Protein AF-A0A3M0J9W2-F1 (afdb_monomer_lite)

Foldseek 3Di:
DVVCLLVVLVVCVVQQAQAEEEEEDCAAPNHGLDDDSADPAWDASDQKIKGWDDWAFWAFWIKTWIWIDGHPDPDIGIHIYIHGYPAHSDFGHPACLVVLVSLVVRVVPGDPPGGDHHYAYRVCAASVLLSQLLNVQLCCCVPVVDGDSPVSSVVVCVVPNRHNPDPSSSVNSVRNSVLCNLQPDQKFFLVCLVVVLVQQPDADPPPRDGNLRVLVVSLLVLQDDDDCVQQVLCPPPVNVVLALDPVFAWGPVFFDFFDDDPPDDGRGHRWGQAGFRRHGSQEIFHAQGAPVCLLVVLSVCLVVQAQEEEEEEDQDVVLRNDDSADPAAWDHSDQKIKGWDDWDDDPQKIKTWIWIDGNVCCVSPIHIYIYIYGRQCYPPDLDGPDLPVLVVSLVVVVVSQVVGPVPRHHYYYYYNRRARRSLLSSLLNSQVVCCVRPSIGRSSSSSSSVSNRTVRHNVDSCSSSVHSSVSSPPDPVNVVVVVVCVVVVPDDDDDDDDDDDDPDDDDDDDDDDDDDDDDDDDDDDDDDDDDDDDDDDPDDDDDDDDDDDDDDDDDDDDDDDDDDDDDDDDDDDDDDDDDDDDDDDDDPDPPVVVVVVVVVVVVVVVVVVPVVDDDDDDDDDDDDDDDDDDDDDDDDDDDDDDDDDDDDDDDDDDDDDDDDDDD

pLDDT: mean 73.71, std 30.13, range [20.61, 98.88]

Structure (mmCIF, N/CA/C/O backbone):
data_AF-A0A3M0J9W2-F1
#
_entry.id   AF-A0A3M0J9W2-F1
#
loop_
_atom_site.group_PDB
_atom_site.id
_atom_site.type_symbol
_atom_site.label_atom_id
_atom_site.label_alt_id
_atom_site.label_comp_id
_atom_site.label_asym_id
_atom_site.label_entity_id
_atom_site.label_seq_id
_atom_site.pdbx_PDB_ins_code
_atom_site.Cartn_x
_atom_site.Cartn_y
_atom_site.Cartn_z
_atom_site.occupancy
_atom_site.B_iso_or_equiv
_atom_site.auth_seq_id
_atom_site.auth_comp_id
_atom_site.auth_asym_id
_atom_site.auth_atom_id
_atom_site.pdbx_PDB_model_num
ATOM 1 N N . MET A 1 1 ? -17.223 -16.762 18.947 1.00 90.94 1 MET A N 1
ATOM 2 C CA . MET A 1 1 ? -17.527 -18.094 18.369 1.00 90.94 1 MET A CA 1
ATOM 3 C C . MET A 1 1 ? -18.858 -17.975 17.625 1.00 90.94 1 MET A C 1
ATOM 5 O O . MET A 1 1 ? -19.448 -16.900 17.701 1.00 90.94 1 MET A O 1
ATOM 9 N N . GLN A 1 2 ? -19.326 -18.978 16.875 1.00 93.44 2 GLN A N 1
ATOM 10 C CA . GLN A 1 2 ? -20.533 -18.804 16.042 1.00 93.44 2 GLN A CA 1
ATOM 11 C C . GLN A 1 2 ? -21.788 -18.548 16.894 1.00 93.44 2 GLN A C 1
ATOM 13 O O . GLN A 1 2 ? -22.629 -17.711 16.577 1.00 93.44 2 GLN A O 1
ATOM 18 N N . GLU A 1 3 ? -21.852 -19.212 18.041 1.00 95.94 3 GLU A N 1
ATOM 19 C CA . GLU A 1 3 ? -22.913 -19.152 19.043 1.00 95.94 3 GLU A CA 1
ATOM 20 C C . GLU A 1 3 ? -23.051 -17.751 19.660 1.00 95.94 3 GLU A C 1
ATOM 22 O O . GLU A 1 3 ? -24.139 -17.377 20.100 1.00 95.94 3 GLU A O 1
ATOM 27 N N . THR A 1 4 ? -21.952 -16.983 19.678 1.00 97.75 4 THR A N 1
ATOM 28 C CA . THR A 1 4 ? -21.821 -15.693 20.373 1.00 97.75 4 THR A CA 1
ATOM 29 C C . THR A 1 4 ? -21.928 -14.480 19.443 1.00 97.75 4 THR A C 1
ATOM 31 O O . THR A 1 4 ? -21.764 -13.357 19.913 1.00 97.75 4 THR A O 1
ATOM 34 N N . VAL A 1 5 ? -22.171 -14.658 18.136 1.00 98.12 5 VAL A N 1
ATOM 35 C CA . VAL A 1 5 ? -22.262 -13.538 17.168 1.00 98.12 5 VAL A CA 1
ATOM 36 C C . VAL A 1 5 ? -23.417 -12.589 17.518 1.00 98.12 5 VAL A C 1
ATOM 38 O O . VAL A 1 5 ? -23.240 -11.374 17.551 1.00 98.12 5 VAL A O 1
ATOM 41 N N . LYS A 1 6 ? -24.579 -13.142 17.887 1.00 98.00 6 LYS A N 1
ATOM 42 C CA . LYS A 1 6 ? -25.738 -12.383 18.395 1.00 98.00 6 LYS A CA 1
ATOM 43 C C . LYS A 1 6 ? -25.418 -11.578 19.662 1.00 98.00 6 LYS A C 1
ATOM 45 O O . LYS A 1 6 ? -25.892 -10.460 19.826 1.00 98.00 6 LYS A O 1
ATOM 50 N N . ASP A 1 7 ? -24.604 -12.135 20.558 1.00 98.56 7 ASP A N 1
ATOM 51 C CA . ASP A 1 7 ? -24.253 -11.507 21.831 1.00 98.56 7 ASP A CA 1
ATOM 52 C C . ASP A 1 7 ? -23.226 -10.384 21.630 1.00 98.56 7 ASP A C 1
ATOM 54 O O . ASP A 1 7 ? -23.296 -9.368 22.315 1.00 98.56 7 ASP A O 1
ATOM 58 N N . PHE A 1 8 ? -22.340 -10.527 20.638 1.00 98.62 8 PHE A N 1
ATOM 59 C CA . PHE A 1 8 ? -21.396 -9.498 20.199 1.00 98.62 8 PHE A CA 1
ATOM 60 C C . PHE A 1 8 ? -22.108 -8.277 19.592 1.00 98.62 8 PHE A C 1
ATOM 62 O O . PHE A 1 8 ? -21.847 -7.151 20.009 1.00 98.62 8 PHE A O 1
ATOM 69 N N . TRP A 1 9 ? -23.074 -8.478 18.688 1.00 98.62 9 TRP A N 1
ATOM 70 C CA . TRP A 1 9 ? -23.878 -7.368 18.154 1.00 98.62 9 TRP A CA 1
ATOM 71 C C . TRP A 1 9 ? -24.791 -6.726 19.197 1.00 98.62 9 TRP A C 1
ATOM 73 O O . TRP A 1 9 ? -24.957 -5.505 19.198 1.00 98.62 9 TRP A O 1
ATOM 83 N N . ARG A 1 10 ? -25.340 -7.515 20.129 1.00 98.31 10 ARG A N 1
ATOM 84 C CA . ARG A 1 10 ? -26.093 -6.963 21.260 1.00 98.31 10 ARG A CA 1
ATOM 85 C C . ARG A 1 10 ? -25.195 -6.102 22.157 1.00 98.31 10 ARG A C 1
ATOM 87 O O . ARG A 1 10 ? -25.615 -5.012 22.518 1.00 98.31 10 ARG A O 1
ATOM 94 N N . MET A 1 11 ? -23.968 -6.539 22.456 1.00 98.62 11 MET A N 1
ATOM 95 C CA . MET A 1 11 ? -22.974 -5.752 23.203 1.00 98.62 11 MET A CA 1
ATOM 96 C C . MET A 1 11 ? -22.660 -4.425 22.497 1.00 98.62 11 MET A C 1
ATOM 98 O O . MET A 1 11 ? -22.786 -3.378 23.119 1.00 98.62 11 MET A O 1
ATOM 102 N N . ILE A 1 12 ? -22.352 -4.450 21.196 1.00 98.62 12 ILE A N 1
ATOM 103 C CA . ILE A 1 12 ? -22.116 -3.243 20.380 1.00 98.62 12 ILE A CA 1
ATOM 104 C C . ILE A 1 12 ? -23.288 -2.247 20.487 1.00 98.62 12 ILE A C 1
ATOM 106 O O . ILE A 1 12 ? -23.076 -1.050 20.678 1.00 98.62 12 ILE A O 1
ATOM 110 N N . TRP A 1 13 ? -24.534 -2.734 20.429 1.00 98.06 13 TRP A N 1
ATOM 111 C CA . TRP A 1 13 ? -25.717 -1.887 20.615 1.00 98.06 13 TRP A CA 1
ATOM 112 C C . TRP A 1 13 ? -25.866 -1.364 22.055 1.00 98.06 13 TRP A C 1
ATOM 114 O O . TRP A 1 13 ? -26.285 -0.222 22.256 1.00 98.06 13 TRP A O 1
ATOM 124 N N . GLN A 1 14 ? -25.569 -2.188 23.063 1.00 97.69 14 GLN A N 1
ATOM 125 C CA . GLN A 1 14 ? -25.704 -1.833 24.480 1.00 97.69 14 GLN A CA 1
ATOM 126 C C . GLN A 1 14 ? -24.686 -0.768 24.911 1.00 97.69 14 GLN A C 1
ATOM 128 O O . GLN A 1 14 ? -25.080 0.197 25.558 1.00 97.69 14 GLN A O 1
ATOM 133 N N . GLU A 1 15 ? -23.426 -0.899 24.494 1.00 98.25 15 GLU A N 1
ATOM 134 C CA . GLU A 1 15 ? -22.326 0.005 24.868 1.00 98.25 15 GLU A CA 1
ATOM 135 C C . GLU A 1 15 ? -22.235 1.268 23.985 1.00 98.25 15 GLU A C 1
ATOM 137 O O . GLU A 1 15 ? -21.318 2.065 24.145 1.00 98.25 15 GLU A O 1
ATOM 142 N N . ASN A 1 16 ? -23.176 1.470 23.052 1.00 97.44 16 ASN A N 1
ATOM 143 C CA . ASN A 1 16 ? -23.189 2.571 22.074 1.00 97.44 16 ASN A CA 1
ATOM 144 C C . ASN A 1 16 ? -21.933 2.653 21.173 1.00 97.44 16 ASN A C 1
ATOM 146 O O . ASN A 1 16 ? -21.533 3.732 20.735 1.00 97.44 16 ASN A O 1
ATOM 150 N N . SER A 1 17 ? -21.299 1.517 20.888 1.00 98.44 17 SER A N 1
ATOM 151 C CA . SER A 1 17 ? -20.059 1.451 20.110 1.00 98.44 17 SER A CA 1
ATOM 152 C C . SER A 1 17 ? -20.296 1.733 18.622 1.00 98.44 17 SER A C 1
ATOM 154 O O . SER A 1 17 ? -20.900 0.920 17.924 1.00 98.44 17 SER A O 1
ATOM 156 N N . ALA A 1 18 ? -19.764 2.848 18.115 1.00 98.31 18 ALA A N 1
ATOM 157 C CA . ALA A 1 18 ? -19.781 3.172 16.682 1.00 98.31 18 ALA A CA 1
ATOM 158 C C . ALA A 1 18 ? -18.642 2.495 15.890 1.00 98.31 18 ALA A C 1
ATOM 160 O O . ALA A 1 18 ? -18.747 2.340 14.674 1.00 98.31 18 ALA A O 1
ATOM 161 N N . SER A 1 19 ? -17.571 2.063 16.566 1.00 98.69 19 SER A N 1
ATOM 162 C CA . SER A 1 19 ? -16.370 1.504 15.931 1.00 98.69 19 SER A CA 1
ATOM 163 C C . SER A 1 19 ? -16.016 0.117 16.468 1.00 98.69 19 SER A C 1
ATOM 165 O O . SER A 1 19 ? -15.967 -0.111 17.680 1.00 98.69 19 SER A O 1
ATOM 167 N N . VAL A 1 20 ? -15.706 -0.802 15.553 1.00 98.88 20 VAL A N 1
ATOM 168 C CA . VAL A 1 20 ? -15.236 -2.165 15.835 1.00 98.88 20 VAL A CA 1
ATOM 169 C C . VAL A 1 20 ? -13.878 -2.365 15.169 1.00 98.88 20 VAL A C 1
ATOM 171 O O . VAL A 1 20 ? -13.756 -2.206 13.959 1.00 98.88 20 VAL A O 1
ATOM 174 N N . VAL A 1 21 ? -12.857 -2.747 15.931 1.00 98.88 21 VAL A N 1
ATOM 175 C CA . VAL A 1 21 ? -11.490 -2.945 15.430 1.00 98.88 21 VAL A CA 1
ATOM 176 C C . VAL A 1 21 ? -11.141 -4.431 15.446 1.00 98.88 21 VAL A C 1
ATOM 178 O O . VAL A 1 21 ? -11.081 -5.060 16.502 1.00 98.88 21 VAL A O 1
ATOM 181 N N . MET A 1 22 ? -10.883 -4.995 14.268 1.00 98.69 22 MET A N 1
ATOM 182 C CA . MET A 1 22 ? -10.553 -6.402 14.048 1.00 98.69 22 MET A CA 1
ATOM 183 C C . MET A 1 22 ? -9.085 -6.541 13.626 1.00 98.69 22 MET A C 1
ATOM 185 O O . MET A 1 22 ? -8.720 -6.205 12.505 1.00 98.69 22 MET A O 1
ATOM 189 N N . VAL A 1 23 ? -8.239 -7.061 14.521 1.00 97.88 23 VAL A N 1
ATOM 190 C CA . VAL A 1 23 ? -6.780 -7.203 14.316 1.00 97.88 23 VAL A CA 1
ATOM 191 C C . VAL A 1 23 ? -6.390 -8.679 14.127 1.00 97.88 23 VAL A C 1
ATOM 193 O O . VAL A 1 23 ? -5.531 -9.226 14.824 1.00 97.88 23 VAL A O 1
ATOM 196 N N . THR A 1 24 ? -7.112 -9.396 13.265 1.00 96.62 24 THR A N 1
ATOM 197 C CA . THR A 1 24 ? -6.858 -10.807 12.919 1.00 96.62 24 THR A CA 1
ATOM 198 C C . THR A 1 24 ? -7.601 -11.153 11.636 1.00 96.62 24 THR A C 1
ATOM 200 O O . THR A 1 24 ? -8.750 -10.746 11.488 1.00 96.62 24 THR A O 1
ATOM 203 N N . ASN A 1 25 ? -6.997 -11.954 10.761 1.00 96.75 25 ASN A N 1
ATOM 204 C CA . ASN A 1 25 ? -7.712 -12.521 9.622 1.00 96.75 25 ASN A CA 1
ATOM 205 C C . ASN A 1 25 ? -8.680 -13.621 10.103 1.00 96.75 25 ASN A C 1
ATOM 207 O O . ASN A 1 25 ? -8.546 -14.155 11.207 1.00 96.75 25 ASN A O 1
ATOM 211 N N . LEU A 1 26 ? -9.676 -13.987 9.289 1.00 96.31 26 LEU A N 1
ATOM 212 C CA . LEU A 1 26 ? -10.625 -15.059 9.641 1.00 96.31 26 LEU A CA 1
ATOM 213 C C . LEU A 1 26 ? -9.925 -16.422 9.792 1.00 96.31 26 LEU A C 1
ATOM 215 O O . LEU A 1 26 ? -10.232 -17.190 10.708 1.00 96.31 26 LEU A O 1
ATOM 219 N N . VAL A 1 27 ? -8.957 -16.697 8.914 1.00 94.69 27 VAL A N 1
ATOM 220 C CA . VAL A 1 27 ? -8.150 -17.922 8.874 1.00 94.69 27 VAL A CA 1
ATOM 221 C C . VAL A 1 27 ? -6.679 -17.537 8.723 1.00 94.69 27 VAL A C 1
ATOM 223 O O . VAL A 1 27 ? -6.352 -16.691 7.899 1.00 94.69 27 VAL A O 1
ATOM 226 N N . GLU A 1 28 ? -5.809 -18.166 9.512 1.00 92.44 28 GLU A N 1
ATOM 227 C CA . GLU A 1 28 ? -4.353 -17.941 9.551 1.00 92.44 28 GLU A CA 1
ATOM 228 C C . GLU A 1 28 ? -3.670 -19.317 9.707 1.00 92.44 28 GLU A C 1
ATOM 230 O O . GLU A 1 28 ? -4.076 -20.114 10.559 1.00 92.44 28 GLU A O 1
ATOM 235 N N . VAL A 1 29 ? -2.689 -19.649 8.861 1.00 88.62 29 VAL A N 1
ATOM 236 C CA . VAL A 1 29 ? -2.074 -20.991 8.693 1.00 88.62 29 VAL A CA 1
ATOM 237 C C . VAL A 1 29 ? -3.109 -22.132 8.639 1.00 88.62 29 VAL A C 1
ATOM 239 O O . VAL A 1 29 ? -2.977 -23.167 9.296 1.00 88.62 29 VAL A O 1
ATOM 242 N N . GLY A 1 30 ? -4.210 -21.921 7.909 1.00 89.75 30 GLY A N 1
ATOM 243 C CA . GLY A 1 30 ? -5.312 -22.888 7.794 1.00 89.75 30 GLY A CA 1
ATOM 244 C C . GLY A 1 30 ? -6.137 -23.099 9.074 1.00 89.75 30 GLY A C 1
ATOM 245 O O . GLY A 1 30 ? -6.997 -23.977 9.105 1.00 89.75 30 GLY A O 1
ATOM 246 N N . ARG A 1 31 ? -5.909 -22.313 10.136 1.00 91.12 31 ARG A N 1
ATOM 247 C CA . ARG A 1 31 ? -6.668 -22.365 11.395 1.00 91.12 31 ARG A CA 1
ATOM 248 C C . ARG A 1 31 ? -7.632 -21.189 11.474 1.00 91.12 31 ARG A C 1
ATOM 250 O O . ARG A 1 31 ? -7.218 -20.043 11.317 1.00 91.12 31 ARG A O 1
ATOM 257 N N . VAL A 1 32 ? -8.901 -21.458 11.777 1.00 94.38 32 VAL A N 1
ATOM 258 C CA . VAL A 1 32 ? -9.893 -20.405 12.047 1.00 94.38 32 VAL A CA 1
ATOM 259 C C . VAL A 1 32 ? -9.471 -19.629 13.299 1.00 94.38 32 VAL A C 1
ATOM 261 O O . VAL A 1 32 ? -9.314 -20.211 14.372 1.00 94.38 32 VAL A O 1
ATOM 264 N N . LYS A 1 33 ? -9.278 -18.315 13.158 1.00 95.94 33 LYS A N 1
ATOM 265 C CA . LYS A 1 33 ? -8.931 -17.390 14.250 1.00 95.94 33 LYS A CA 1
ATOM 266 C C . LYS A 1 33 ? -10.143 -16.595 14.721 1.00 95.94 33 LYS A C 1
ATOM 268 O O . LYS A 1 33 ? -10.265 -16.326 15.916 1.00 95.94 33 LYS A O 1
ATOM 273 N N . CYS A 1 34 ? -11.038 -16.249 13.799 1.00 96.81 34 CYS A N 1
ATOM 274 C CA . CYS A 1 34 ? -12.284 -15.541 14.058 1.00 96.81 34 CYS A CA 1
ATOM 275 C C . CYS A 1 34 ? -13.387 -16.092 13.140 1.00 96.81 34 CYS A C 1
ATOM 277 O O . CYS A 1 34 ? -13.107 -16.504 12.017 1.00 96.81 34 CYS A O 1
ATOM 279 N N . VAL A 1 35 ? -14.637 -16.106 13.608 1.00 97.12 35 VAL A N 1
ATOM 280 C CA . VAL A 1 35 ? -15.795 -16.396 12.744 1.00 97.12 35 VAL A CA 1
ATOM 281 C C . VAL A 1 35 ? -16.225 -15.117 12.034 1.00 97.12 35 VAL A C 1
ATOM 283 O O . VAL A 1 35 ? -16.131 -14.034 12.614 1.00 97.12 35 VAL A O 1
ATOM 286 N N . ARG A 1 36 ? -16.724 -15.223 10.798 1.00 97.81 36 ARG A N 1
ATOM 287 C CA . ARG A 1 36 ? -17.344 -14.081 10.120 1.00 97.81 36 ARG A CA 1
ATOM 288 C C . ARG A 1 36 ? -18.617 -13.707 10.881 1.00 97.81 36 ARG A C 1
ATOM 290 O O . ARG A 1 36 ? -19.500 -14.542 11.039 1.00 97.81 36 ARG A O 1
ATOM 297 N N . TYR A 1 37 ? -18.689 -12.467 11.354 1.00 98.19 37 TYR A N 1
ATOM 298 C CA . TYR A 1 37 ? -19.812 -11.952 12.146 1.00 98.19 37 TYR A CA 1
ATOM 299 C C . TYR A 1 37 ? -20.615 -10.861 11.424 1.00 98.19 37 TYR A C 1
ATOM 301 O O . TYR A 1 37 ? -21.438 -10.210 12.052 1.00 98.19 37 TYR A O 1
ATOM 309 N N . TRP A 1 38 ? -20.366 -10.628 10.135 1.00 98.38 38 TRP A N 1
ATOM 310 C CA . TRP A 1 38 ? -20.993 -9.565 9.347 1.00 98.38 38 TRP A CA 1
ATOM 311 C C . TRP A 1 38 ? -21.534 -10.104 8.011 1.00 98.38 38 TRP A C 1
ATOM 313 O O . TRP A 1 38 ? -20.908 -11.007 7.447 1.00 98.38 38 TRP A O 1
ATOM 323 N N . PRO A 1 39 ? -22.634 -9.552 7.468 1.00 97.69 39 PRO A N 1
ATOM 324 C CA . PRO A 1 39 ? -23.254 -10.033 6.229 1.00 97.69 39 PRO A CA 1
ATOM 325 C C . PRO A 1 39 ? -22.485 -9.611 4.964 1.00 97.69 39 PRO A C 1
ATOM 327 O O . PRO A 1 39 ? -21.528 -8.837 5.037 1.00 97.69 39 PRO A O 1
ATOM 330 N N . ASP A 1 40 ? -22.903 -10.124 3.800 1.00 96.06 40 ASP A N 1
ATOM 331 C CA . ASP A 1 40 ? -22.574 -9.571 2.466 1.00 96.06 40 ASP A CA 1
ATOM 332 C C . ASP A 1 40 ? -23.612 -8.532 1.981 1.00 96.06 40 ASP A C 1
ATOM 334 O O . ASP A 1 40 ? -23.306 -7.697 1.140 1.00 96.06 40 ASP A O 1
ATOM 338 N N . ASP A 1 41 ? -24.827 -8.571 2.537 1.00 97.38 41 ASP A N 1
ATOM 339 C CA . ASP A 1 41 ? -25.898 -7.574 2.385 1.00 97.38 41 ASP A CA 1
ATOM 340 C C . ASP A 1 41 ? -26.537 -7.377 3.767 1.00 97.38 41 ASP A C 1
ATOM 342 O O . ASP A 1 41 ? -26.083 -6.550 4.553 1.00 97.38 41 ASP A O 1
ATOM 346 N N . THR A 1 42 ? -27.519 -8.209 4.122 1.00 98.12 42 THR A N 1
ATOM 347 C CA . THR A 1 42 ? -28.350 -8.041 5.317 1.00 98.12 42 THR A CA 1
ATOM 348 C C . THR A 1 42 ? -28.504 -9.359 6.065 1.00 98.12 42 THR A C 1
ATOM 350 O O . THR A 1 42 ? -28.872 -10.371 5.475 1.00 98.12 42 THR A O 1
ATOM 353 N N . GLU A 1 43 ? -28.308 -9.333 7.383 1.00 98.31 43 GLU A N 1
ATOM 354 C CA . GLU A 1 43 ? -28.568 -10.467 8.278 1.00 98.31 43 GLU A CA 1
ATOM 355 C C . GLU A 1 43 ? -29.154 -9.980 9.620 1.00 98.31 43 GLU A C 1
ATOM 357 O O . GLU A 1 43 ? -29.096 -8.793 9.956 1.00 98.31 43 GLU A O 1
ATOM 362 N N . VAL A 1 44 ? -29.780 -10.883 10.382 1.00 97.94 44 VAL A N 1
ATOM 363 C CA . VAL A 1 44 ? -30.386 -10.582 11.689 1.00 97.94 44 VAL A CA 1
ATOM 364 C C . VAL A 1 44 ? -29.777 -11.478 12.764 1.00 97.94 44 VAL A C 1
ATOM 366 O O . VAL A 1 44 ? -30.054 -12.675 12.838 1.00 97.94 44 VAL A O 1
ATOM 369 N N . TYR A 1 45 ? -28.981 -10.879 13.644 1.00 97.56 45 TYR A N 1
ATOM 370 C CA . TYR A 1 45 ? -28.289 -11.552 14.736 1.00 97.56 45 TYR A CA 1
ATOM 371 C C . TYR A 1 45 ? -29.089 -11.404 16.039 1.00 97.56 45 TYR A C 1
ATOM 373 O O . TYR A 1 45 ? -28.813 -10.553 16.883 1.00 97.56 45 TYR A O 1
ATOM 381 N N . GLY A 1 46 ? -30.115 -12.244 16.205 1.00 96.12 46 GLY A N 1
ATOM 382 C CA . GLY A 1 46 ? -31.026 -12.183 17.354 1.00 96.12 46 GLY A CA 1
ATOM 383 C C . GLY A 1 46 ? -32.109 -11.119 17.166 1.00 96.12 46 GLY A C 1
ATOM 384 O O . GLY A 1 46 ? -33.004 -11.299 16.344 1.00 96.12 46 GLY A O 1
ATOM 385 N N . ASP A 1 47 ? -32.052 -10.031 17.936 1.00 96.94 47 ASP A N 1
ATOM 386 C CA . ASP A 1 47 ? -32.922 -8.856 17.784 1.00 96.94 47 ASP A CA 1
ATOM 387 C C . ASP A 1 47 ? -32.241 -7.673 17.069 1.00 96.94 47 ASP A C 1
ATOM 389 O O . ASP A 1 47 ? -32.886 -6.649 16.844 1.00 96.94 47 ASP A O 1
ATOM 393 N N . ILE A 1 48 ? -30.973 -7.820 16.665 1.00 98.38 48 ILE A N 1
ATOM 394 C CA . ILE A 1 48 ? -30.205 -6.813 15.922 1.00 98.38 48 ILE A CA 1
ATOM 395 C C . ILE A 1 48 ? -30.191 -7.153 14.425 1.00 98.38 48 ILE A C 1
ATOM 397 O O . ILE A 1 48 ? -29.658 -8.188 14.027 1.00 98.38 48 ILE A O 1
ATOM 401 N N . LYS A 1 49 ? -30.741 -6.274 13.581 1.00 98.44 49 LYS A N 1
ATOM 402 C CA . LYS A 1 49 ? -30.535 -6.287 12.126 1.00 98.44 49 LYS A CA 1
ATOM 403 C C . LYS A 1 49 ? -29.230 -5.559 11.804 1.00 98.44 49 LYS A C 1
ATOM 405 O O . LYS A 1 49 ? -29.023 -4.451 12.296 1.00 98.44 49 LYS A O 1
ATOM 410 N N . VAL A 1 50 ? -28.402 -6.146 10.944 1.00 98.75 50 VAL A N 1
ATOM 411 C CA . VAL A 1 50 ? -27.182 -5.539 10.392 1.00 98.75 50 VAL A CA 1
ATOM 412 C C . VAL A 1 50 ? -27.285 -5.550 8.871 1.00 98.75 50 VAL A C 1
ATOM 414 O O . VAL A 1 50 ? -27.639 -6.572 8.284 1.00 98.75 50 VAL A O 1
ATOM 417 N N . THR A 1 51 ? -26.969 -4.424 8.237 1.00 98.69 51 THR A N 1
ATOM 418 C CA . THR A 1 51 ? -26.969 -4.262 6.780 1.00 98.69 51 THR A CA 1
ATOM 419 C C . THR A 1 51 ? -25.683 -3.555 6.354 1.00 98.69 51 THR A C 1
ATOM 421 O O . THR A 1 51 ? -25.413 -2.441 6.803 1.00 98.69 51 THR A O 1
ATOM 424 N N . LEU A 1 52 ? -24.884 -4.207 5.509 1.00 98.69 52 LEU A N 1
ATOM 425 C CA . LEU A 1 52 ? -23.684 -3.650 4.889 1.00 98.69 52 LEU A CA 1
ATOM 426 C C . LEU A 1 52 ? -24.085 -2.537 3.912 1.00 98.69 52 LEU A C 1
ATOM 428 O O . LEU A 1 52 ? -24.935 -2.743 3.050 1.00 98.69 52 LEU A O 1
ATOM 432 N N . ILE A 1 53 ? -23.477 -1.363 4.063 1.00 98.19 53 ILE A N 1
ATOM 433 C CA . ILE A 1 53 ? -23.643 -0.221 3.156 1.00 98.19 53 ILE A CA 1
ATOM 434 C C . ILE A 1 53 ? -22.463 -0.149 2.190 1.00 98.19 53 ILE A C 1
ATOM 436 O O . ILE A 1 53 ? -22.656 0.012 0.988 1.00 98.19 53 ILE A O 1
ATOM 440 N N . GLU A 1 54 ? -21.247 -0.296 2.716 1.00 96.50 54 GLU A N 1
ATOM 441 C CA . GLU A 1 54 ? -20.017 -0.041 1.971 1.00 96.50 54 GLU A CA 1
ATOM 442 C C . GLU A 1 54 ? -18.863 -0.924 2.460 1.00 96.50 54 GLU A C 1
ATOM 444 O O . GLU A 1 54 ? -18.835 -1.381 3.606 1.00 96.50 54 GLU A O 1
ATOM 449 N N . THR A 1 55 ? -17.903 -1.194 1.577 1.00 96.56 55 THR A N 1
ATOM 450 C CA . THR A 1 55 ? -16.640 -1.866 1.898 1.00 96.56 55 THR A CA 1
ATOM 451 C C . THR A 1 55 ? -15.519 -1.184 1.132 1.00 96.56 55 THR A C 1
ATOM 453 O O . THR A 1 55 ? -15.484 -1.243 -0.095 1.00 96.56 55 THR A O 1
ATOM 456 N N . GLU A 1 56 ? -14.594 -0.575 1.865 1.00 94.50 56 GLU A N 1
ATOM 457 C CA . GLU A 1 56 ? -13.439 0.144 1.337 1.00 94.50 56 GLU A CA 1
ATOM 458 C C . GLU A 1 56 ? -12.185 -0.730 1.511 1.00 94.50 56 GLU A C 1
ATOM 460 O O . GLU A 1 56 ? -11.648 -0.825 2.622 1.00 94.50 56 GLU A O 1
ATOM 465 N N . PRO A 1 57 ? -11.716 -1.424 0.459 1.00 92.88 57 PRO A N 1
ATOM 466 C CA . PRO A 1 57 ? -10.433 -2.107 0.495 1.00 92.88 57 PRO A CA 1
ATOM 467 C C . PRO A 1 57 ? -9.283 -1.101 0.360 1.00 92.88 57 PRO A C 1
ATOM 469 O O . PRO A 1 57 ? -9.293 -0.229 -0.515 1.00 92.88 57 PRO A O 1
ATOM 472 N N . LEU A 1 58 ? -8.287 -1.268 1.223 1.00 94.00 58 LEU A N 1
ATOM 473 C CA . LEU A 1 58 ? -6.985 -0.611 1.185 1.00 94.00 58 LEU A CA 1
ATOM 474 C C . LEU A 1 58 ? -5.899 -1.692 1.312 1.00 94.00 58 LEU A C 1
ATOM 476 O O . LEU A 1 58 ? -6.199 -2.854 1.600 1.00 94.00 58 LEU A O 1
ATOM 480 N N . ALA A 1 59 ? -4.633 -1.336 1.095 1.00 93.25 59 ALA A N 1
ATOM 481 C CA . ALA A 1 59 ? -3.551 -2.320 1.038 1.00 93.25 59 ALA A CA 1
ATOM 482 C C . ALA A 1 59 ? -3.362 -3.133 2.336 1.00 93.25 59 ALA A C 1
ATOM 484 O O . ALA A 1 59 ? -3.139 -4.342 2.275 1.00 93.25 59 ALA A O 1
ATOM 485 N N . GLU A 1 60 ? -3.466 -2.488 3.504 1.00 93.31 60 GLU A N 1
ATOM 486 C CA . GLU A 1 60 ? -3.177 -3.117 4.806 1.00 93.31 60 GLU A CA 1
ATOM 487 C C . GLU A 1 60 ? -4.405 -3.368 5.692 1.00 93.31 60 GLU A C 1
ATOM 489 O O . GLU A 1 60 ? -4.313 -4.057 6.716 1.00 93.31 60 GLU A O 1
ATOM 494 N N . TYR A 1 61 ? -5.556 -2.806 5.320 1.00 95.75 61 TYR A N 1
ATOM 495 C CA . TYR A 1 61 ? -6.797 -2.919 6.074 1.00 95.75 61 TYR A CA 1
ATOM 496 C C . TYR A 1 61 ? -8.036 -2.729 5.193 1.00 95.75 61 TYR A C 1
ATOM 498 O O . TYR A 1 61 ? -7.964 -2.246 4.068 1.00 95.75 61 TYR A O 1
ATOM 506 N N . VAL A 1 62 ? -9.199 -3.107 5.722 1.00 97.00 62 VAL A N 1
ATOM 507 C CA . VAL A 1 62 ? -10.500 -2.914 5.070 1.00 97.00 62 VAL A CA 1
ATOM 508 C C . VAL A 1 62 ? -11.454 -2.228 6.039 1.00 97.00 62 VAL A C 1
ATOM 510 O O . VAL A 1 62 ? -11.638 -2.720 7.157 1.00 97.00 62 VAL A O 1
ATOM 513 N N .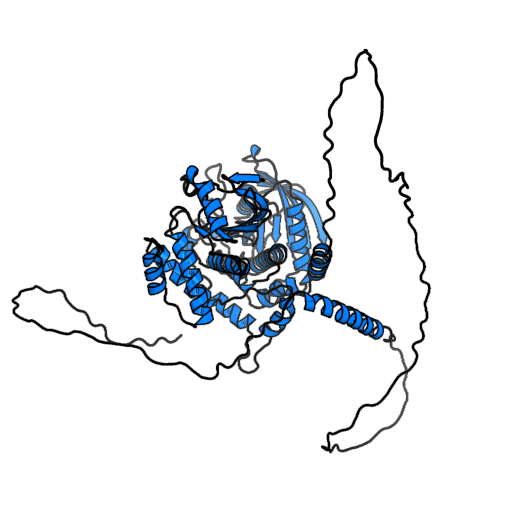 ILE A 1 63 ? -12.084 -1.134 5.609 1.00 97.69 63 ILE A N 1
ATOM 514 C CA . ILE A 1 63 ? -13.199 -0.509 6.335 1.00 97.69 63 ILE A CA 1
ATOM 515 C C . ILE A 1 63 ? -14.512 -1.102 5.807 1.00 97.69 63 ILE A C 1
ATOM 517 O O . ILE A 1 63 ? -14.652 -1.369 4.612 1.00 97.69 63 ILE A O 1
ATOM 521 N N . ARG A 1 64 ? -15.478 -1.360 6.693 1.00 98.44 64 ARG A N 1
ATOM 522 C CA . ARG A 1 64 ? -16.854 -1.731 6.328 1.00 98.44 64 ARG A CA 1
ATOM 523 C C . ARG A 1 64 ? -17.841 -0.896 7.119 1.00 98.44 64 ARG A C 1
ATOM 525 O O . ARG A 1 64 ? -17.807 -0.924 8.349 1.00 98.44 64 ARG A O 1
ATOM 532 N N . THR A 1 65 ? -18.738 -0.217 6.420 1.00 98.44 65 THR A N 1
ATOM 533 C CA . THR A 1 65 ? -19.773 0.624 7.028 1.00 98.44 65 THR A CA 1
ATOM 534 C C . THR A 1 65 ? -21.092 -0.136 7.037 1.00 98.44 65 THR A C 1
ATOM 536 O O . THR A 1 65 ? -21.549 -0.623 6.001 1.00 98.44 65 THR A O 1
ATOM 539 N N . PHE A 1 66 ? -21.706 -0.252 8.213 1.00 98.75 66 PHE A N 1
ATOM 540 C CA . PHE A 1 66 ? -22.974 -0.943 8.426 1.00 98.75 66 PHE A CA 1
ATOM 541 C C . PHE A 1 66 ? -24.033 0.021 8.949 1.00 98.75 66 PHE A C 1
ATOM 543 O O . PHE A 1 66 ? -23.752 0.827 9.834 1.00 98.75 66 PHE A O 1
ATOM 550 N N . THR A 1 67 ? -25.278 -0.141 8.501 1.00 98.38 67 THR A N 1
ATOM 551 C CA . THR A 1 67 ? -26.432 0.308 9.289 1.00 98.38 67 THR A CA 1
ATOM 552 C C . THR A 1 67 ? -26.892 -0.822 10.197 1.00 98.38 67 THR A C 1
ATOM 554 O O . THR A 1 67 ? -26.996 -1.982 9.789 1.00 98.38 67 THR A O 1
ATOM 557 N N . VAL A 1 68 ? -27.163 -0.481 11.451 1.00 98.38 68 VAL A N 1
ATOM 558 C CA . VAL A 1 68 ? -27.566 -1.421 12.494 1.00 98.38 68 VAL A CA 1
ATOM 559 C C . VAL A 1 68 ? -28.853 -0.921 13.138 1.00 98.38 68 VAL A C 1
ATOM 561 O O . VAL A 1 68 ? -28.978 0.261 13.452 1.00 98.38 68 VAL A O 1
ATOM 564 N N . GLN A 1 69 ? -29.826 -1.814 13.321 1.00 98.12 69 GLN A N 1
ATOM 565 C CA . GLN A 1 69 ? -31.134 -1.491 13.893 1.00 98.12 69 GLN A CA 1
ATOM 566 C C . GLN A 1 69 ? -31.591 -2.585 14.857 1.00 98.12 69 GLN A C 1
ATOM 568 O O . GLN A 1 69 ? -31.646 -3.762 14.495 1.00 98.12 69 GLN A O 1
ATOM 573 N N . LYS A 1 70 ? -32.005 -2.200 16.065 1.00 97.25 70 LYS A N 1
ATOM 574 C CA . LYS A 1 70 ? -32.623 -3.118 17.027 1.00 97.25 70 LYS A CA 1
ATOM 575 C C . LYS A 1 70 ? -34.134 -3.235 16.809 1.00 97.25 70 LYS A C 1
ATOM 577 O O . LYS A 1 70 ? -34.844 -2.239 16.674 1.00 97.25 70 LYS A O 1
ATOM 582 N N . LYS A 1 71 ? -34.659 -4.461 16.827 1.00 95.44 71 LYS A N 1
ATOM 583 C CA . LYS A 1 71 ? -36.094 -4.748 16.689 1.00 95.44 71 LYS A CA 1
ATOM 584 C C . LYS A 1 71 ? -36.906 -4.021 17.767 1.00 95.44 71 LYS A C 1
ATOM 586 O O . LYS A 1 71 ? -36.645 -4.167 18.958 1.00 95.44 71 LYS A O 1
ATOM 591 N N . GLY A 1 72 ? -37.922 -3.270 17.339 1.00 93.31 72 GLY A N 1
ATOM 592 C CA . GLY A 1 72 ? -38.774 -2.464 18.222 1.00 93.31 72 GLY A CA 1
ATOM 593 C C . GLY A 1 72 ? -38.246 -1.054 18.516 1.00 93.31 72 GLY A C 1
ATOM 594 O O . GLY A 1 72 ? -38.914 -0.312 19.227 1.00 93.31 72 GLY A O 1
ATOM 595 N N . TYR A 1 73 ? -37.095 -0.668 17.956 1.00 93.56 73 TYR A N 1
ATOM 596 C CA . TYR A 1 73 ? -36.546 0.685 18.040 1.00 93.56 73 TYR A CA 1
ATOM 597 C C . TYR A 1 73 ? -36.611 1.358 16.660 1.00 93.56 73 TYR A C 1
ATOM 599 O O . TYR A 1 73 ? -36.345 0.737 15.629 1.00 93.56 73 TYR A O 1
ATOM 607 N N . HIS A 1 74 ? -36.961 2.646 16.639 1.00 92.44 74 HIS A N 1
ATOM 608 C CA . HIS A 1 74 ? -36.900 3.479 15.428 1.00 92.44 74 HIS A CA 1
ATOM 609 C C . HIS A 1 74 ? -35.484 3.998 15.133 1.00 92.44 74 HIS A C 1
ATOM 611 O O . HIS A 1 74 ? -35.223 4.491 14.041 1.00 92.44 74 HIS A O 1
ATOM 617 N N . GLU A 1 75 ? -34.582 3.881 16.107 1.00 95.44 75 GLU A N 1
ATOM 618 C CA . GLU A 1 75 ? -33.171 4.227 15.993 1.00 95.44 75 GLU A CA 1
ATOM 619 C C . GLU A 1 75 ? -32.450 3.298 15.003 1.00 95.44 75 GLU A C 1
ATOM 621 O O . GLU A 1 75 ? -32.577 2.073 15.077 1.00 95.44 75 GLU A O 1
ATOM 626 N N . ILE A 1 76 ? -31.665 3.892 14.106 1.00 96.81 76 ILE A N 1
ATOM 627 C CA . ILE A 1 76 ? -30.711 3.211 13.228 1.00 96.81 76 ILE A CA 1
ATOM 628 C C . ILE A 1 76 ? -29.357 3.867 13.487 1.00 96.81 76 ILE A C 1
ATOM 630 O O . ILE A 1 76 ? -29.271 5.094 13.500 1.00 96.81 76 ILE A O 1
ATOM 634 N N . ARG A 1 77 ? -28.315 3.064 13.705 1.00 97.44 77 ARG A N 1
ATOM 635 C CA . ARG A 1 77 ? -26.943 3.538 13.936 1.00 97.44 77 ARG A CA 1
ATOM 636 C C . ARG A 1 77 ? -26.051 3.167 12.764 1.00 97.44 77 ARG A C 1
ATOM 638 O O . ARG A 1 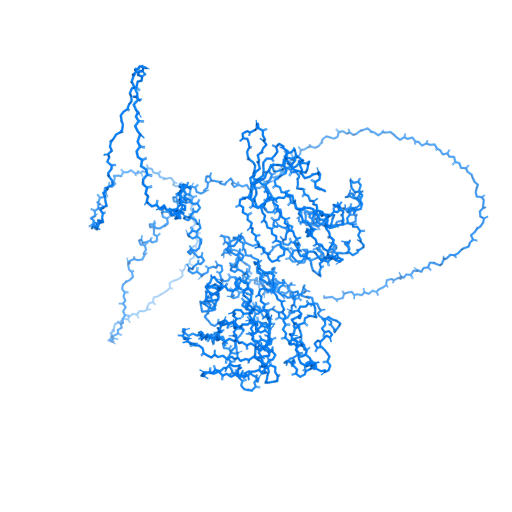77 ? -26.190 2.074 12.216 1.00 97.44 77 ARG A O 1
ATOM 645 N N . GLU A 1 78 ? -25.126 4.052 12.418 1.00 98.00 78 GLU A N 1
ATOM 646 C CA . GLU A 1 78 ? -23.982 3.699 11.582 1.00 98.00 78 GLU A CA 1
ATOM 647 C C . GLU A 1 78 ? -22.890 3.090 12.468 1.00 98.00 78 GLU A C 1
ATOM 649 O O . GLU A 1 78 ? -22.607 3.613 13.546 1.00 98.00 78 GLU A O 1
ATOM 654 N N . ILE A 1 79 ? -22.308 1.970 12.039 1.00 98.50 79 ILE A N 1
ATOM 655 C CA . ILE A 1 79 ? -21.226 1.282 12.751 1.00 98.50 79 ILE A CA 1
ATOM 656 C C . ILE A 1 79 ? -20.143 0.897 11.744 1.00 98.50 79 ILE A C 1
ATOM 658 O O . ILE A 1 79 ? -20.438 0.266 10.727 1.00 98.50 79 ILE A O 1
ATOM 662 N N . ARG A 1 80 ? -18.887 1.252 12.028 1.00 98.62 80 ARG A N 1
ATOM 663 C CA . ARG A 1 80 ? -17.731 0.978 11.163 1.00 98.62 80 ARG A CA 1
ATOM 664 C C . ARG A 1 80 ? -16.888 -0.160 11.729 1.00 98.62 80 ARG A C 1
ATOM 666 O O . ARG A 1 80 ? -16.447 -0.111 12.876 1.00 98.62 80 ARG A O 1
ATOM 673 N N . GLN A 1 81 ? -16.641 -1.188 10.919 1.00 98.81 81 GLN A N 1
ATOM 674 C CA . GLN A 1 81 ? -15.621 -2.197 11.196 1.00 98.81 81 GLN A CA 1
ATOM 675 C C . GLN A 1 81 ? -14.323 -1.807 10.491 1.00 98.81 81 GLN A C 1
ATOM 677 O O . GLN A 1 81 ? -14.279 -1.731 9.267 1.00 98.81 81 GLN A O 1
ATOM 682 N N . PHE A 1 82 ? -13.254 -1.665 11.262 1.00 98.75 82 PHE A N 1
ATOM 683 C CA . PHE A 1 82 ? -11.891 -1.472 10.792 1.00 98.75 82 PHE A CA 1
ATOM 684 C C . PHE A 1 82 ? -11.145 -2.802 10.934 1.00 98.75 82 PHE A C 1
ATOM 686 O O . PHE A 1 82 ? -10.894 -3.263 12.047 1.00 98.75 82 PHE A O 1
ATOM 693 N N . HIS A 1 83 ? -10.822 -3.459 9.822 1.00 98.62 83 HIS A N 1
ATOM 694 C CA . HIS A 1 83 ? -10.193 -4.783 9.812 1.00 98.62 83 HIS A CA 1
ATOM 695 C C . HIS A 1 83 ? -8.752 -4.675 9.306 1.00 98.62 83 HIS A C 1
ATOM 697 O O . HIS A 1 83 ? -8.540 -4.570 8.103 1.00 98.62 83 HIS A O 1
ATOM 703 N N . PHE A 1 84 ? -7.770 -4.725 10.210 1.00 98.19 84 PHE A N 1
ATOM 704 C CA . PHE A 1 84 ? -6.345 -4.732 9.865 1.00 98.19 84 PHE A CA 1
ATOM 705 C C . PHE A 1 84 ? -5.912 -6.135 9.427 1.00 98.19 84 PHE A C 1
ATOM 707 O O . PHE A 1 84 ? -5.872 -7.064 10.241 1.00 98.19 84 PHE A O 1
ATOM 714 N N . THR A 1 85 ? -5.612 -6.289 8.138 1.00 95.88 85 THR A N 1
ATOM 715 C CA . THR A 1 85 ? -5.349 -7.582 7.487 1.00 95.88 85 THR A CA 1
ATOM 716 C C . THR A 1 85 ? -3.861 -7.930 7.423 1.00 95.88 85 THR A C 1
ATOM 718 O O . THR A 1 85 ? -3.523 -9.112 7.389 1.00 95.88 85 THR A O 1
ATOM 721 N N . SER A 1 86 ? -2.966 -6.936 7.481 1.00 93.75 86 SER A N 1
ATOM 722 C CA . SER A 1 86 ? -1.508 -7.121 7.337 1.00 93.75 86 SER A CA 1
ATOM 723 C C . SER A 1 86 ? -0.754 -7.563 8.601 1.00 93.75 86 SER A C 1
ATOM 725 O O . SER A 1 86 ? 0.477 -7.533 8.623 1.00 93.75 86 SER A O 1
ATOM 727 N N . TRP A 1 87 ? -1.431 -8.011 9.669 1.00 94.62 87 TRP A N 1
ATOM 728 C CA . TRP A 1 87 ? -0.713 -8.618 10.801 1.00 94.62 87 TRP A CA 1
ATOM 729 C C . TRP A 1 87 ? -0.339 -10.074 10.475 1.00 94.62 87 TRP A C 1
ATOM 731 O O . TRP A 1 87 ? -1.245 -10.893 10.306 1.00 94.62 87 TRP A O 1
ATOM 741 N N . PRO A 1 88 ? 0.957 -10.446 10.453 1.00 90.25 88 PRO A N 1
ATOM 742 C CA . PRO A 1 88 ? 1.380 -11.790 10.072 1.00 90.25 88 PRO A CA 1
ATOM 743 C C . PRO A 1 88 ? 0.899 -12.888 11.032 1.00 90.25 88 PRO A C 1
ATOM 745 O O . PRO A 1 88 ? 0.740 -12.694 12.243 1.00 90.25 88 PRO A O 1
ATOM 748 N N . ASP A 1 89 ? 0.724 -14.089 10.484 1.00 77.50 89 ASP A N 1
ATOM 749 C CA . ASP A 1 89 ? 0.283 -15.297 11.194 1.00 77.50 89 ASP A CA 1
ATOM 750 C C . ASP A 1 89 ? 1.183 -15.682 12.385 1.00 77.50 89 ASP A C 1
ATOM 752 O O . ASP A 1 89 ? 0.710 -16.279 13.359 1.00 77.50 89 ASP A O 1
ATOM 756 N N . HIS A 1 90 ? 2.464 -15.308 12.312 1.00 80.88 90 HIS A N 1
ATOM 757 C CA . HIS A 1 90 ? 3.486 -15.486 13.339 1.00 80.88 90 HIS A CA 1
ATOM 758 C C . HIS A 1 90 ? 4.168 -14.144 13.652 1.00 80.88 90 HIS A C 1
ATOM 760 O O . HIS A 1 90 ? 4.460 -13.371 12.743 1.00 80.88 90 HIS A O 1
ATOM 766 N N . GLY A 1 91 ? 4.447 -13.886 14.934 1.00 91.00 91 GLY A N 1
ATOM 767 C CA . GLY A 1 91 ? 5.151 -12.684 15.391 1.00 91.00 91 GLY A CA 1
ATOM 768 C C . GLY A 1 91 ? 4.358 -11.377 15.232 1.00 91.00 91 GLY A C 1
ATOM 769 O O . GLY A 1 91 ? 3.188 -11.267 15.624 1.00 91.00 91 GLY A O 1
ATOM 770 N N . VAL A 1 92 ? 5.038 -10.365 14.694 1.00 95.19 92 VAL A N 1
ATOM 771 C CA . VAL A 1 92 ? 4.608 -8.961 14.588 1.00 95.19 92 VAL A CA 1
ATOM 772 C C . VAL A 1 92 ? 4.898 -8.419 13.178 1.00 95.19 92 VAL A C 1
ATOM 774 O O . VAL A 1 92 ? 5.759 -8.980 12.496 1.00 95.19 92 VAL A O 1
ATOM 777 N N . PRO A 1 93 ? 4.209 -7.359 12.709 1.00 94.25 93 PRO A N 1
ATOM 778 C CA . PRO A 1 93 ? 4.559 -6.681 11.461 1.00 94.25 93 PRO A CA 1
ATOM 779 C C . PRO A 1 93 ? 6.024 -6.220 11.460 1.00 94.25 93 PRO A C 1
ATOM 781 O O . PRO A 1 93 ? 6.538 -5.792 12.491 1.00 94.25 93 PRO A O 1
ATOM 784 N N . CYS A 1 94 ? 6.696 -6.266 10.305 1.00 89.62 94 CYS A N 1
ATOM 785 C CA . CYS A 1 94 ? 8.107 -5.865 10.205 1.00 89.62 94 CYS A CA 1
ATOM 786 C C . CYS A 1 94 ? 8.347 -4.374 10.499 1.00 89.62 94 CYS A C 1
ATOM 788 O O . CYS A 1 94 ? 9.464 -4.007 10.852 1.00 89.62 94 CYS A O 1
ATOM 790 N N . TYR A 1 95 ? 7.317 -3.536 10.344 1.00 92.38 95 TYR A N 1
ATOM 791 C CA . TYR A 1 95 ? 7.328 -2.105 10.651 1.00 92.38 95 TYR A CA 1
ATOM 792 C C . TYR A 1 95 ? 5.979 -1.688 11.226 1.00 92.38 95 TYR A C 1
ATOM 794 O O . TYR A 1 95 ? 4.950 -2.291 10.922 1.00 92.38 95 TYR A O 1
ATOM 802 N N . ALA A 1 96 ? 5.976 -0.623 12.021 1.00 95.44 96 ALA A N 1
ATOM 803 C CA . ALA A 1 96 ? 4.755 -0.091 12.613 1.00 95.44 96 ALA A CA 1
ATOM 804 C C . ALA A 1 96 ? 3.933 0.789 11.656 1.00 95.44 96 ALA A C 1
ATOM 806 O O . ALA A 1 96 ? 2.762 1.033 11.931 1.00 95.44 96 ALA A O 1
ATOM 807 N N . THR A 1 97 ? 4.521 1.246 10.544 1.00 95.19 97 THR A N 1
ATOM 808 C CA . THR A 1 97 ? 4.008 2.332 9.687 1.00 95.19 97 THR A CA 1
ATOM 809 C C . THR A 1 97 ? 2.532 2.171 9.311 1.00 95.19 97 THR A C 1
ATOM 811 O O . THR A 1 97 ? 1.742 3.093 9.522 1.00 95.19 97 THR A O 1
ATOM 814 N N . GLY A 1 98 ? 2.137 0.984 8.841 1.00 94.38 98 GLY A N 1
ATOM 815 C CA . GLY A 1 98 ? 0.752 0.666 8.491 1.00 94.38 98 GLY A CA 1
ATOM 816 C C . GLY A 1 98 ? -0.205 0.620 9.678 1.00 94.38 98 GLY A C 1
ATOM 817 O O . GLY A 1 98 ? -1.315 1.147 9.609 1.00 94.38 98 GLY A O 1
ATOM 818 N N . LEU A 1 99 ? 0.232 0.058 10.810 1.00 96.75 99 LEU A N 1
ATOM 819 C CA . LEU A 1 99 ? -0.580 0.015 12.028 1.00 96.75 99 LEU A CA 1
ATOM 820 C C . LEU A 1 99 ? -0.747 1.412 12.647 1.00 96.75 99 LEU A C 1
ATOM 822 O O . LEU A 1 99 ? -1.822 1.720 13.149 1.00 96.75 99 LEU A O 1
ATOM 826 N N . LEU A 1 100 ? 0.271 2.273 12.572 1.00 97.06 100 LEU A N 1
ATOM 827 C CA . LEU A 1 100 ? 0.179 3.675 12.993 1.00 97.06 100 LEU A CA 1
ATOM 828 C C . LEU A 1 100 ? -0.817 4.458 12.128 1.00 97.06 100 LEU A C 1
ATOM 830 O O . LEU A 1 100 ? -1.646 5.190 12.668 1.00 97.06 100 LEU A O 1
ATOM 834 N N . GLY A 1 101 ? -0.786 4.261 10.805 1.00 94.56 101 GLY A N 1
ATOM 835 C CA . GLY A 1 101 ? -1.793 4.815 9.894 1.00 94.56 101 GLY A CA 1
ATOM 836 C C . GLY A 1 101 ? -3.203 4.305 10.210 1.00 94.56 101 GLY A C 1
ATOM 837 O O . GLY A 1 101 ? -4.141 5.091 10.310 1.00 94.56 101 GLY A O 1
ATOM 838 N N . PHE A 1 102 ? -3.345 3.002 10.462 1.00 97.19 102 PHE A N 1
ATOM 839 C CA . PHE A 1 102 ? -4.609 2.371 10.844 1.00 97.19 102 PHE A CA 1
ATOM 840 C C . PHE A 1 102 ? -5.171 2.901 12.175 1.00 97.19 102 PHE A C 1
ATOM 842 O O . PHE A 1 102 ? -6.348 3.242 12.236 1.00 97.19 102 PHE A O 1
ATOM 849 N N . VAL A 1 103 ? -4.349 3.029 13.225 1.00 97.62 103 VAL A N 1
ATOM 850 C CA . VAL A 1 103 ? -4.758 3.602 14.524 1.00 97.62 103 VAL A CA 1
ATOM 851 C C . VAL A 1 103 ? -5.240 5.048 14.351 1.00 97.62 103 VAL A C 1
ATOM 853 O O . VAL A 1 103 ? -6.318 5.395 14.834 1.00 97.62 103 VAL A O 1
ATOM 856 N N . ARG A 1 104 ? -4.503 5.871 13.591 1.00 95.00 104 ARG A N 1
ATOM 857 C CA . ARG A 1 104 ? -4.910 7.251 13.266 1.00 95.00 104 ARG A CA 1
ATOM 858 C C . ARG A 1 104 ? -6.239 7.295 12.511 1.00 95.00 104 ARG A C 1
ATOM 860 O O . ARG A 1 104 ? -7.098 8.096 12.869 1.00 95.00 104 ARG A O 1
ATOM 867 N N . GLN A 1 105 ? -6.445 6.412 11.532 1.00 94.62 105 GLN A N 1
ATOM 868 C CA . GLN A 1 105 ? -7.691 6.355 10.761 1.00 94.62 105 GLN A CA 1
ATOM 869 C C . GLN A 1 105 ? -8.889 5.897 11.608 1.00 94.62 105 GLN A C 1
ATOM 871 O O . GLN A 1 105 ? -9.975 6.459 11.477 1.00 94.62 105 GLN A O 1
ATOM 876 N N . VAL A 1 106 ? -8.696 4.928 12.515 1.00 97.19 106 VAL A N 1
ATOM 877 C CA . VAL A 1 106 ? -9.721 4.522 13.495 1.00 97.19 106 VAL A CA 1
ATOM 878 C C . VAL A 1 106 ? -10.112 5.704 14.382 1.00 97.19 106 VAL A C 1
ATOM 880 O O . VAL A 1 106 ? -11.301 5.966 14.543 1.00 97.19 106 VAL A O 1
ATOM 883 N N . LYS A 1 107 ? -9.135 6.440 14.927 1.00 94.62 107 LYS A N 1
ATOM 884 C CA . LYS A 1 107 ? -9.396 7.620 15.766 1.00 94.62 107 LYS A CA 1
ATOM 885 C C . LYS A 1 107 ? -10.106 8.738 15.009 1.00 94.62 107 LYS A C 1
ATOM 887 O O . LYS A 1 107 ? -11.094 9.264 15.507 1.00 94.62 107 LYS A O 1
ATOM 892 N N . PHE A 1 108 ? -9.648 9.063 13.801 1.00 93.00 108 PHE A N 1
ATOM 893 C CA . PHE A 1 108 ? -10.233 10.117 12.970 1.00 93.00 108 PHE A CA 1
ATOM 894 C C . PHE A 1 108 ? -11.685 9.822 12.554 1.00 93.00 108 PHE A C 1
ATOM 896 O O . PHE A 1 108 ? -12.506 10.735 12.491 1.00 93.00 108 PHE A O 1
ATOM 903 N N . LEU A 1 109 ? -12.020 8.553 12.293 1.00 94.06 109 LEU A N 1
ATOM 904 C CA . LEU A 1 109 ? -13.359 8.136 11.860 1.00 94.06 109 LEU A CA 1
ATOM 905 C C . LEU A 1 109 ? -14.285 7.659 12.995 1.00 94.06 109 LEU A C 1
ATOM 907 O O . LEU A 1 109 ? -15.411 7.244 12.699 1.00 94.06 109 LEU A O 1
ATOM 911 N N . ASN A 1 110 ? -13.860 7.726 14.261 1.00 96.50 110 ASN A N 1
ATOM 912 C CA . ASN A 1 110 ? -14.698 7.406 15.417 1.00 96.50 110 ASN A CA 1
ATOM 913 C C . ASN A 1 110 ? -15.422 8.666 15.949 1.00 96.50 110 ASN A C 1
ATOM 915 O O . ASN A 1 110 ? -14.745 9.604 16.372 1.00 96.50 110 ASN A O 1
ATOM 919 N N . PRO A 1 111 ? -16.770 8.702 16.002 1.00 95.31 111 PRO A N 1
ATOM 920 C CA . PRO A 1 111 ? -17.509 9.872 16.486 1.00 95.31 111 PRO A CA 1
ATOM 921 C C . PRO A 1 111 ? -17.176 10.239 17.949 1.00 95.31 111 PRO A C 1
ATOM 923 O O . PRO A 1 111 ? -17.123 9.337 18.790 1.00 95.31 111 PRO A O 1
ATOM 926 N N . PRO A 1 112 ? -17.001 11.531 18.299 1.00 92.19 112 PRO A N 1
ATOM 927 C CA . PRO A 1 112 ? -16.717 11.966 19.675 1.00 92.19 112 PRO A CA 1
ATOM 928 C C . PRO A 1 112 ? -17.789 11.584 20.709 1.00 92.19 112 PRO A C 1
ATOM 930 O O . PRO A 1 112 ? -17.490 11.457 21.894 1.00 92.19 112 PRO A O 1
ATOM 933 N N . GLU A 1 113 ? -19.036 11.412 20.273 1.00 93.75 113 GLU A N 1
ATOM 934 C CA . GLU A 1 113 ? -20.188 11.001 21.081 1.00 93.75 113 GLU A CA 1
ATOM 935 C C . GLU A 1 113 ? -20.417 9.476 21.133 1.00 93.75 113 GLU A C 1
ATOM 937 O O . GLU A 1 113 ? -21.377 9.009 21.756 1.00 93.75 113 GLU A O 1
ATOM 942 N N . ALA A 1 114 ? -19.558 8.688 20.479 1.00 95.44 114 ALA A N 1
ATOM 943 C CA . ALA A 1 114 ? -19.633 7.233 20.506 1.00 95.44 114 ALA A CA 1
ATOM 944 C C . ALA A 1 114 ? -19.246 6.654 21.877 1.00 95.44 114 ALA A C 1
ATOM 946 O O . ALA A 1 114 ? -18.454 7.218 22.631 1.00 95.44 114 ALA A O 1
ATOM 947 N N . GLY A 1 115 ? -19.782 5.471 22.177 1.00 97.56 115 GLY A N 1
ATOM 948 C CA . GLY A 1 115 ? -19.288 4.635 23.267 1.00 97.56 115 GLY A CA 1
ATOM 949 C C . GLY A 1 115 ? -17.966 3.925 22.930 1.00 97.56 115 GLY A C 1
ATOM 950 O O . GLY A 1 115 ? -17.392 4.145 21.860 1.00 97.56 115 GLY A O 1
ATOM 951 N N . PRO A 1 116 ? -17.467 3.050 23.825 1.00 98.12 116 PRO A N 1
ATOM 952 C CA . PRO A 1 116 ? -16.144 2.438 23.704 1.00 98.12 116 PRO A CA 1
ATOM 953 C C . PRO A 1 116 ? -15.909 1.700 22.378 1.00 98.12 116 PRO A C 1
ATOM 955 O O . PRO A 1 116 ? -16.771 0.956 21.904 1.00 98.12 116 PRO A O 1
ATOM 958 N N . ILE A 1 117 ? -14.707 1.850 21.815 1.00 98.69 117 ILE A N 1
ATOM 959 C CA . ILE A 1 117 ? -14.275 1.140 20.602 1.00 98.69 117 ILE A CA 1
ATOM 960 C C . ILE A 1 117 ? -14.099 -0.355 20.913 1.00 98.69 117 ILE A C 1
ATOM 962 O O . ILE A 1 117 ? -13.346 -0.739 21.811 1.00 98.69 117 ILE A O 1
ATOM 966 N N . VAL A 1 118 ? -14.761 -1.226 20.148 1.00 98.75 118 VAL A N 1
ATOM 967 C CA . VAL A 1 118 ? -14.727 -2.682 20.369 1.00 98.75 118 VAL A CA 1
ATOM 968 C C . VAL A 1 118 ? -13.525 -3.295 19.653 1.00 98.75 118 VAL A C 1
ATOM 970 O O . VAL A 1 118 ? -13.610 -3.679 18.488 1.00 98.75 118 VAL A O 1
ATOM 973 N N . VAL A 1 119 ? -12.391 -3.403 20.348 1.00 98.75 119 VAL A N 1
ATOM 974 C CA . VAL A 1 119 ? -11.151 -3.985 19.802 1.00 98.75 119 VAL A CA 1
ATOM 975 C C . VAL A 1 119 ? -11.076 -5.494 20.063 1.00 98.75 119 VAL A C 1
ATOM 977 O O . VAL A 1 119 ? -11.148 -5.944 21.207 1.00 98.75 119 VAL A O 1
ATOM 980 N N . HIS A 1 120 ? -10.852 -6.301 19.021 1.00 98.56 120 HIS A N 1
ATOM 981 C CA . HIS A 1 120 ? -10.660 -7.747 19.144 1.00 98.56 120 HIS A CA 1
ATOM 982 C C . HIS A 1 120 ? -9.609 -8.320 18.176 1.00 98.56 120 HIS A C 1
ATOM 984 O O . HIS A 1 120 ? -9.199 -7.713 17.189 1.00 98.56 120 HIS A O 1
ATOM 990 N N . CYS A 1 121 ? -9.175 -9.542 18.474 1.00 95.50 121 CYS A N 1
ATOM 991 C CA . CYS A 1 121 ? -8.436 -10.413 17.563 1.00 95.50 121 CYS A CA 1
ATOM 992 C C . CYS A 1 121 ? -9.044 -11.823 17.678 1.00 95.50 121 CYS A C 1
ATOM 994 O O . CYS A 1 121 ? -10.270 -11.940 17.688 1.00 95.50 121 CYS A O 1
ATOM 996 N N . SER A 1 122 ? -8.236 -12.879 17.810 1.00 95.12 122 SER A N 1
ATOM 997 C CA . SER A 1 122 ? -8.730 -14.231 18.116 1.00 95.12 122 SER A CA 1
ATOM 998 C C . SER A 1 122 ? -9.088 -14.397 19.604 1.00 95.12 122 SER A C 1
ATOM 1000 O O . SER A 1 122 ? -10.248 -14.606 19.946 1.00 95.12 122 SER A O 1
ATOM 1002 N N . ALA A 1 123 ? -8.118 -14.218 20.512 1.00 94.31 123 ALA A N 1
ATOM 1003 C CA . ALA A 1 123 ? -8.336 -14.287 21.967 1.00 94.31 123 ALA A CA 1
ATOM 1004 C C . ALA A 1 123 ? -8.679 -12.925 22.616 1.00 94.31 123 ALA A C 1
ATOM 1006 O O . ALA A 1 123 ? -8.967 -12.851 23.813 1.00 94.31 123 ALA A O 1
ATOM 1007 N N . GLY A 1 124 ? -8.597 -11.827 21.854 1.00 96.12 124 GLY A N 1
ATOM 1008 C CA . GLY A 1 124 ? -8.699 -10.465 22.392 1.00 96.12 124 GLY A CA 1
ATOM 1009 C C . GLY A 1 124 ? -7.598 -10.160 23.416 1.00 96.12 124 GLY A C 1
ATOM 1010 O O . GLY A 1 124 ? -7.892 -9.611 24.471 1.00 96.12 124 GLY A O 1
ATOM 1011 N N . ALA A 1 125 ? -6.367 -10.621 23.165 1.00 95.75 125 ALA A N 1
ATOM 1012 C CA . ALA A 1 125 ? -5.250 -10.587 24.116 1.00 95.75 125 ALA A CA 1
ATOM 1013 C C . ALA A 1 125 ? -4.005 -9.921 23.500 1.00 95.75 125 ALA A C 1
ATOM 1015 O O . ALA A 1 125 ? -3.831 -8.715 23.639 1.00 95.75 125 ALA A O 1
ATOM 1016 N N . GLY A 1 126 ? -3.185 -10.665 22.747 1.00 96.38 126 GLY A N 1
ATOM 1017 C CA . GLY A 1 126 ? -1.934 -10.161 22.164 1.00 96.38 126 GLY A CA 1
ATOM 1018 C C . GLY A 1 126 ? -2.085 -8.936 21.253 1.00 96.38 126 GLY A C 1
ATOM 1019 O O . GLY A 1 126 ? -1.863 -7.808 21.689 1.00 96.38 126 GLY A O 1
ATOM 1020 N N . ARG A 1 127 ? -2.499 -9.143 19.993 1.00 97.81 127 ARG A N 1
ATOM 1021 C CA . ARG A 1 127 ? -2.657 -8.063 18.990 1.00 97.81 127 ARG A CA 1
ATOM 1022 C C . ARG A 1 127 ? -3.611 -6.943 19.444 1.00 97.81 127 ARG A C 1
ATOM 1024 O O . ARG A 1 127 ? -3.331 -5.773 19.222 1.00 97.81 127 ARG A O 1
ATOM 1031 N N . THR A 1 128 ? -4.692 -7.297 20.146 1.00 98.50 128 THR A N 1
ATOM 1032 C CA . THR A 1 128 ? -5.630 -6.348 20.780 1.00 98.50 128 THR A CA 1
ATOM 1033 C C . THR A 1 128 ? -4.939 -5.449 21.802 1.00 98.50 128 THR A C 1
ATOM 1035 O O . THR A 1 128 ? -5.114 -4.238 21.756 1.00 98.50 128 THR A O 1
ATOM 1038 N N . GLY A 1 129 ? -4.117 -6.017 22.688 1.00 98.38 129 GLY A N 1
ATOM 1039 C CA . GLY A 1 129 ? -3.340 -5.241 23.649 1.00 98.38 129 GLY A CA 1
ATOM 1040 C C . GLY A 1 129 ? -2.285 -4.364 22.985 1.00 98.38 129 GLY A C 1
ATOM 1041 O O . GLY A 1 129 ? -2.047 -3.271 23.473 1.00 98.38 129 GLY A O 1
ATOM 1042 N N . CYS A 1 130 ? -1.704 -4.793 21.860 1.00 98.56 130 CYS A N 1
ATOM 1043 C CA . CYS A 1 130 ? -0.772 -3.958 21.096 1.00 98.56 130 CYS A CA 1
ATOM 1044 C C . CYS A 1 130 ? -1.479 -2.735 20.503 1.00 98.56 130 CYS A C 1
ATOM 1046 O O . CYS A 1 130 ? -0.988 -1.627 20.671 1.00 98.56 130 CYS A O 1
ATOM 1048 N N . PHE A 1 131 ? -2.643 -2.929 19.867 1.00 98.69 131 PHE A N 1
ATOM 1049 C CA . PHE A 1 131 ? -3.456 -1.826 19.344 1.00 98.69 131 PHE A CA 1
ATOM 1050 C C . PHE A 1 131 ? -3.805 -0.829 20.456 1.00 98.69 131 PHE A C 1
ATOM 1052 O O . PHE A 1 131 ? -3.485 0.344 20.332 1.00 98.69 131 PHE A O 1
ATOM 1059 N N . ILE A 1 132 ? -4.376 -1.301 21.572 1.00 98.75 132 ILE A N 1
ATOM 1060 C CA . ILE A 1 132 ? -4.799 -0.434 22.686 1.00 98.75 132 ILE A CA 1
ATOM 1061 C C . ILE A 1 132 ? -3.597 0.256 23.360 1.00 98.75 132 ILE A C 1
ATOM 1063 O O . ILE A 1 132 ? -3.682 1.430 23.705 1.00 98.75 132 ILE A O 1
ATOM 1067 N N . ALA A 1 133 ? -2.467 -0.437 23.539 1.00 98.69 133 ALA A N 1
ATOM 1068 C CA . ALA A 1 133 ? -1.272 0.162 24.135 1.00 98.69 133 ALA A CA 1
ATOM 1069 C C . ALA A 1 133 ? -0.648 1.233 23.228 1.00 98.69 133 ALA A C 1
ATOM 1071 O O . ALA A 1 133 ? -0.262 2.284 23.727 1.00 98.69 133 ALA A O 1
ATOM 1072 N N . ILE A 1 134 ? -0.580 1.001 21.911 1.00 98.69 134 ILE A N 1
ATOM 1073 C CA . ILE A 1 134 ? -0.132 2.018 20.948 1.00 98.69 134 ILE A CA 1
ATOM 1074 C C . ILE A 1 134 ? -1.093 3.208 20.971 1.00 98.69 134 ILE A C 1
ATOM 1076 O O . ILE A 1 134 ? -0.645 4.344 21.073 1.00 98.69 134 ILE A O 1
ATOM 1080 N N . ASP A 1 135 ? -2.401 2.954 20.948 1.00 98.31 135 ASP A N 1
ATOM 1081 C CA . ASP A 1 135 ? -3.432 3.990 20.920 1.00 98.31 135 ASP A CA 1
ATOM 1082 C C . ASP A 1 135 ? -3.343 4.956 22.116 1.00 98.31 135 ASP A C 1
ATOM 1084 O O . ASP A 1 135 ? -3.295 6.170 21.923 1.00 98.31 135 ASP A O 1
ATOM 1088 N N . ILE A 1 136 ? -3.213 4.421 23.337 1.00 98.25 136 ILE A N 1
ATOM 1089 C CA . ILE A 1 136 ? -3.045 5.208 24.573 1.00 98.25 136 ILE A CA 1
ATOM 1090 C C . ILE A 1 136 ? -1.688 5.934 24.602 1.00 98.25 136 ILE A C 1
ATOM 1092 O O . ILE A 1 136 ? -1.592 7.063 25.081 1.00 98.25 136 ILE A O 1
ATOM 1096 N N . MET A 1 137 ? -0.617 5.301 24.115 1.00 98.25 137 MET A N 1
ATOM 1097 C CA . MET A 1 137 ? 0.725 5.895 24.139 1.00 98.25 137 MET A CA 1
ATOM 1098 C C . MET A 1 137 ? 0.921 6.990 23.087 1.00 98.25 137 MET A C 1
ATOM 1100 O O . MET A 1 137 ? 1.735 7.883 23.312 1.00 98.25 137 MET A O 1
ATOM 1104 N N . LEU A 1 138 ? 0.156 6.977 21.990 1.00 97.19 138 LEU A N 1
ATOM 1105 C CA . LEU A 1 138 ? 0.069 8.115 21.072 1.00 97.19 138 LEU A CA 1
ATOM 1106 C C . LEU A 1 138 ? -0.573 9.329 21.760 1.00 97.19 138 LEU A C 1
ATOM 1108 O O . LEU A 1 138 ? -0.006 10.416 21.697 1.00 97.19 138 LEU A O 1
ATOM 1112 N N . ASP A 1 139 ? -1.680 9.139 22.490 1.00 96.19 139 ASP A N 1
ATOM 1113 C CA . ASP A 1 139 ? -2.327 10.239 23.224 1.00 96.19 139 ASP A CA 1
ATOM 1114 C C . ASP A 1 139 ? -1.420 10.801 24.323 1.00 96.19 139 ASP A C 1
ATOM 1116 O O . ASP A 1 139 ? -1.353 12.016 24.500 1.00 96.19 139 ASP A O 1
ATOM 1120 N N . MET A 1 140 ? -0.693 9.940 25.044 1.00 97.25 140 MET A N 1
ATOM 1121 C CA . MET A 1 140 ? 0.260 10.371 26.073 1.00 97.25 140 MET A CA 1
ATOM 1122 C C . MET A 1 140 ? 1.425 11.170 25.462 1.00 97.25 140 MET A C 1
ATOM 1124 O O . MET A 1 140 ? 1.795 12.225 25.982 1.00 97.25 140 MET A O 1
ATOM 1128 N N . ALA A 1 141 ? 1.952 10.726 24.315 1.00 96.06 141 ALA A N 1
ATOM 1129 C CA . ALA A 1 141 ? 3.003 11.442 23.596 1.00 96.06 141 ALA A CA 1
ATOM 1130 C C . ALA A 1 141 ? 2.534 12.819 23.093 1.00 96.06 141 ALA A C 1
ATOM 1132 O O . ALA A 1 141 ? 3.278 13.791 23.211 1.00 96.06 141 ALA A O 1
ATOM 1133 N N . GLU A 1 142 ? 1.311 12.916 22.564 1.00 93.38 142 GLU A N 1
ATOM 1134 C CA . GLU A 1 142 ? 0.756 14.156 22.005 1.00 93.38 142 GLU A CA 1
ATOM 1135 C C . GLU A 1 142 ? 0.310 15.159 23.085 1.00 93.38 142 GLU A C 1
ATOM 1137 O O . GLU A 1 142 ? 0.579 16.354 22.959 1.00 93.38 142 GLU A O 1
ATOM 1142 N N . ASN A 1 143 ? -0.324 14.693 24.167 1.00 95.19 143 ASN A N 1
ATOM 1143 C CA . ASN A 1 143 ? -0.894 15.567 25.202 1.00 95.19 143 ASN A CA 1
ATOM 1144 C C . ASN A 1 143 ? 0.068 15.870 26.364 1.00 95.19 143 ASN A C 1
ATOM 1146 O O . ASN A 1 143 ? -0.019 16.946 26.956 1.00 95.19 143 ASN A O 1
ATOM 1150 N N . GLU A 1 144 ? 0.974 14.947 26.710 1.00 96.12 144 GLU A N 1
ATOM 1151 C CA . GLU A 1 144 ? 1.885 15.087 27.861 1.00 96.12 144 GLU A CA 1
ATOM 1152 C C . GLU A 1 144 ? 3.369 15.200 27.461 1.00 96.12 144 GLU A C 1
ATOM 1154 O O . GLU A 1 144 ? 4.197 15.606 28.280 1.00 96.12 144 GLU A O 1
ATOM 1159 N N . GLY A 1 145 ? 3.734 14.859 26.218 1.00 94.31 145 GLY A N 1
ATOM 1160 C CA . GLY A 1 145 ? 5.128 14.853 25.754 1.00 94.31 145 GLY A CA 1
ATOM 1161 C C . GLY A 1 145 ? 5.983 13.721 26.343 1.00 94.31 145 GLY A C 1
ATOM 1162 O O . GLY A 1 145 ? 7.213 13.796 26.317 1.00 94.31 145 GLY A O 1
ATOM 1163 N N . VAL A 1 146 ? 5.349 12.684 26.900 1.00 96.56 146 VAL A N 1
ATOM 1164 C CA . VAL A 1 146 ? 5.983 11.541 27.580 1.00 96.56 146 VAL A CA 1
ATOM 1165 C C . VAL A 1 146 ? 5.283 10.230 27.216 1.00 96.56 146 VAL A C 1
ATOM 1167 O O . VAL A 1 146 ? 4.163 10.236 26.719 1.00 96.56 146 VAL A O 1
ATOM 1170 N N . VAL A 1 147 ? 5.940 9.091 27.460 1.00 97.25 147 VAL A N 1
ATOM 1171 C CA . VAL A 1 147 ? 5.374 7.750 27.228 1.00 97.25 147 VAL A CA 1
ATOM 1172 C C . VAL A 1 147 ? 5.777 6.784 28.345 1.00 97.25 147 VAL A C 1
ATOM 1174 O O . VAL A 1 147 ? 6.931 6.772 28.772 1.00 97.25 147 VAL A O 1
ATOM 1177 N N . ASP A 1 148 ? 4.843 5.946 28.801 1.00 97.88 148 ASP A N 1
ATOM 1178 C CA . ASP A 1 148 ? 5.081 4.900 29.808 1.00 97.88 148 ASP A CA 1
ATOM 1179 C C . ASP A 1 148 ? 4.419 3.572 29.402 1.00 97.88 148 ASP A C 1
ATOM 1181 O O . ASP A 1 148 ? 3.395 3.133 29.936 1.00 97.88 148 ASP A O 1
ATOM 1185 N N . ILE A 1 149 ? 5.042 2.912 28.424 1.00 98.44 149 ILE A N 1
ATOM 1186 C CA . ILE A 1 149 ? 4.586 1.628 27.871 1.00 98.44 149 ILE A CA 1
ATOM 1187 C C . ILE A 1 149 ? 4.537 0.539 28.958 1.00 98.44 149 ILE A C 1
ATOM 1189 O O . ILE A 1 149 ? 3.674 -0.339 28.916 1.00 98.44 149 ILE A O 1
ATOM 1193 N N . PHE A 1 150 ? 5.423 0.597 29.960 1.00 98.50 150 PHE A N 1
ATOM 1194 C CA . PHE A 1 150 ? 5.455 -0.395 31.034 1.00 98.50 150 PHE A CA 1
ATOM 1195 C C . PHE A 1 150 ? 4.221 -0.288 31.933 1.00 98.50 150 PHE A C 1
ATOM 1197 O O . PHE A 1 150 ? 3.526 -1.288 32.130 1.00 98.50 150 PHE A O 1
ATOM 1204 N N . ASN A 1 151 ? 3.910 0.903 32.458 1.00 98.25 151 ASN A N 1
ATOM 1205 C CA . ASN A 1 151 ? 2.725 1.079 33.295 1.00 98.25 151 ASN A CA 1
ATOM 1206 C C . ASN A 1 151 ? 1.426 0.984 32.488 1.00 98.25 151 ASN A C 1
ATOM 1208 O O . ASN A 1 151 ? 0.464 0.415 33.001 1.00 98.25 151 ASN A O 1
ATOM 1212 N N . CYS A 1 152 ? 1.410 1.415 31.222 1.00 98.44 152 CYS A N 1
ATOM 1213 C CA . CYS A 1 152 ? 0.286 1.187 30.312 1.00 98.44 152 CYS A CA 1
ATOM 1214 C C . CYS A 1 152 ? -0.048 -0.312 30.200 1.00 98.44 152 CYS A C 1
ATOM 1216 O O . CYS A 1 152 ? -1.153 -0.734 30.539 1.00 98.44 152 CYS A O 1
ATOM 1218 N N . VAL A 1 153 ? 0.924 -1.155 29.826 1.00 98.44 153 VAL A N 1
ATOM 1219 C CA . VAL A 1 153 ? 0.712 -2.609 29.708 1.00 98.44 153 VAL A CA 1
ATOM 1220 C C . VAL A 1 153 ? 0.419 -3.258 31.069 1.00 98.44 153 VAL A C 1
ATOM 1222 O O . VAL A 1 153 ? -0.359 -4.212 31.137 1.00 98.44 153 VAL A O 1
ATOM 1225 N N . ARG A 1 154 ? 0.977 -2.734 32.169 1.00 98.19 154 ARG A N 1
ATOM 1226 C CA . ARG A 1 154 ? 0.674 -3.191 33.536 1.00 98.19 154 ARG A CA 1
ATOM 1227 C C . ARG A 1 154 ? -0.790 -2.940 33.922 1.00 98.19 154 ARG A C 1
ATOM 1229 O O . ARG A 1 154 ? -1.403 -3.845 34.482 1.00 98.19 154 ARG A O 1
ATOM 1236 N N . GLU A 1 155 ? -1.354 -1.772 33.611 1.00 98.25 155 GLU A N 1
ATOM 1237 C CA . GLU A 1 155 ? -2.766 -1.467 33.897 1.00 98.25 155 GLU A CA 1
ATOM 1238 C C . GLU A 1 155 ? -3.732 -2.128 32.913 1.00 98.25 155 GLU A C 1
ATOM 1240 O O . GLU A 1 155 ? -4.769 -2.646 33.322 1.00 98.25 155 GLU A O 1
ATOM 1245 N N . LEU A 1 156 ? -3.377 -2.245 31.632 1.00 98.12 156 LEU A N 1
ATOM 1246 C CA . LEU A 1 156 ? -4.154 -3.062 30.695 1.00 98.12 156 LEU A CA 1
ATOM 1247 C C . LEU A 1 156 ? -4.291 -4.505 31.215 1.00 98.12 156 LEU A C 1
ATOM 1249 O O . LEU A 1 156 ? -5.387 -5.069 31.230 1.00 98.12 156 LEU A O 1
ATOM 1253 N N . ARG A 1 157 ? -3.205 -5.078 31.748 1.00 98.12 157 ARG A N 1
ATOM 1254 C CA . ARG A 1 157 ? -3.216 -6.407 32.378 1.00 98.12 157 ARG A CA 1
ATOM 1255 C C . ARG A 1 157 ? -3.950 -6.476 33.724 1.00 98.12 157 ARG A C 1
ATOM 1257 O O . ARG A 1 157 ? -4.306 -7.587 34.115 1.00 98.12 157 ARG A O 1
ATOM 1264 N N . SER A 1 158 ? -4.204 -5.354 34.409 1.00 98.00 158 SER A N 1
ATOM 1265 C CA . SER A 1 158 ? -5.037 -5.327 35.625 1.00 98.00 158 SER A CA 1
ATOM 1266 C C . SER A 1 158 ? -6.531 -5.446 35.288 1.00 98.00 158 SER A C 1
ATOM 1268 O O . SER A 1 158 ? -7.276 -6.088 36.026 1.00 98.00 158 SER A O 1
ATOM 1270 N N . GLN A 1 159 ? -6.947 -4.935 34.122 1.00 97.81 159 GLN A N 1
ATOM 1271 C CA . GLN A 1 159 ? -8.317 -5.053 33.607 1.00 97.81 159 GLN A CA 1
ATOM 1272 C C . GLN A 1 159 ? -8.566 -6.354 32.826 1.00 97.81 159 GLN A C 1
ATOM 1274 O O . GLN A 1 159 ? -9.631 -6.963 32.949 1.00 97.81 159 GLN A O 1
ATOM 1279 N N . ARG A 1 160 ? -7.599 -6.809 32.013 1.00 97.75 160 ARG A N 1
ATOM 1280 C CA . ARG A 1 160 ? -7.723 -8.035 31.208 1.00 97.75 160 ARG A CA 1
ATOM 1281 C C . ARG A 1 160 ? -6.397 -8.783 31.091 1.00 97.75 160 ARG A C 1
ATOM 1283 O O . ARG A 1 160 ? -5.426 -8.296 30.515 1.00 97.75 160 ARG A O 1
ATOM 1290 N N . VAL A 1 161 ? -6.389 -10.023 31.580 1.00 95.81 161 VAL A N 1
ATOM 1291 C CA . VAL A 1 161 ? -5.210 -10.902 31.556 1.00 95.81 161 VAL A CA 1
ATOM 1292 C C . VAL A 1 161 ? -4.624 -11.060 30.147 1.00 95.81 161 VAL A C 1
ATOM 1294 O O . VAL A 1 161 ? -5.348 -11.187 29.160 1.00 95.81 161 VAL A O 1
ATOM 1297 N N . ASN A 1 162 ? -3.293 -11.107 30.072 1.00 95.12 162 ASN A N 1
ATOM 1298 C CA . ASN A 1 162 ? -2.514 -11.363 28.854 1.00 95.12 162 ASN A CA 1
ATOM 1299 C C . ASN A 1 162 ? -2.676 -10.340 27.704 1.00 95.12 162 ASN A C 1
ATOM 1301 O O . ASN A 1 162 ? -2.303 -10.656 26.572 1.00 95.12 162 ASN A O 1
ATOM 1305 N N . LEU A 1 163 ? -3.171 -9.118 27.958 1.00 98.00 163 LEU A N 1
ATOM 1306 C CA . LEU A 1 163 ? -2.994 -8.011 27.004 1.00 98.00 163 LEU A CA 1
ATOM 1307 C C . LEU A 1 163 ? -1.491 -7.751 26.774 1.00 98.00 163 LEU A C 1
ATOM 1309 O O . LEU A 1 163 ? -0.714 -7.712 27.734 1.00 98.00 163 LEU A O 1
ATOM 1313 N N . VAL A 1 164 ? -1.106 -7.626 25.493 1.00 97.81 164 VAL A N 1
ATOM 1314 C CA . VAL A 1 164 ? 0.280 -7.725 24.976 1.00 97.81 164 VAL A CA 1
ATOM 1315 C C . VAL A 1 164 ? 0.920 -9.046 25.425 1.00 97.81 164 VAL A C 1
ATOM 1317 O O . VAL A 1 164 ? 1.444 -9.157 26.530 1.00 97.81 164 VAL A O 1
ATOM 1320 N N . GLN A 1 165 ? 0.817 -10.094 24.607 1.00 96.69 165 GLN A N 1
ATOM 1321 C CA . GLN A 1 165 ? 0.972 -11.477 25.075 1.00 96.69 165 GLN A CA 1
ATOM 1322 C C . GLN A 1 165 ? 2.406 -12.020 24.976 1.00 96.69 165 GLN A C 1
ATOM 1324 O O . GLN A 1 165 ? 2.777 -12.865 25.789 1.00 96.69 165 GLN A O 1
ATOM 1329 N N . THR A 1 166 ? 3.202 -11.567 24.003 1.00 97.19 166 THR A N 1
ATOM 1330 C CA . THR A 1 166 ? 4.592 -12.023 23.792 1.00 97.19 166 THR A CA 1
ATOM 1331 C C . THR A 1 166 ? 5.604 -10.895 23.998 1.00 97.19 166 THR A C 1
ATOM 1333 O O . THR A 1 166 ? 5.250 -9.717 24.001 1.00 97.19 166 THR A O 1
ATOM 1336 N N . GLU A 1 167 ? 6.877 -11.256 24.169 1.00 97.44 167 GLU A N 1
ATOM 1337 C CA . GLU A 1 167 ? 7.987 -10.295 24.224 1.00 97.44 167 GLU A CA 1
ATOM 1338 C C . GLU A 1 167 ? 8.116 -9.518 22.906 1.00 97.44 167 GLU A C 1
ATOM 1340 O O . GLU A 1 167 ? 8.178 -8.295 22.925 1.00 97.44 167 GLU A O 1
ATOM 1345 N N . GLU A 1 168 ? 8.015 -10.209 21.766 1.00 97.62 168 GLU A N 1
ATOM 1346 C CA . GLU A 1 168 ? 7.981 -9.622 20.415 1.00 97.62 168 GLU A CA 1
ATOM 1347 C C . GLU A 1 168 ? 6.894 -8.540 20.292 1.00 97.62 168 GLU A C 1
ATOM 1349 O O . GLU A 1 168 ? 7.134 -7.461 19.761 1.00 97.62 168 GLU A O 1
ATOM 1354 N N . GLN A 1 169 ? 5.699 -8.813 20.828 1.00 98.31 169 GLN A N 1
ATOM 1355 C CA . GLN A 1 169 ? 4.576 -7.875 20.860 1.00 98.31 169 GLN A CA 1
ATOM 1356 C C . GLN A 1 169 ? 4.834 -6.672 21.769 1.00 98.31 169 GLN A C 1
ATOM 1358 O O . GLN A 1 169 ? 4.358 -5.582 21.473 1.00 98.31 169 GLN A O 1
ATOM 1363 N N . TYR A 1 170 ? 5.579 -6.846 22.862 1.00 98.50 170 TYR A N 1
ATOM 1364 C CA . TYR A 1 170 ? 5.965 -5.742 23.737 1.00 98.50 170 TYR A CA 1
ATOM 1365 C C . TYR A 1 170 ? 7.044 -4.865 23.085 1.00 98.50 170 TYR A C 1
ATOM 1367 O O . TYR A 1 170 ? 6.897 -3.647 23.071 1.00 98.50 170 TYR A O 1
ATOM 1375 N N . VAL A 1 171 ? 8.069 -5.469 22.473 1.00 98.44 171 VAL A N 1
ATOM 1376 C CA . VAL A 1 171 ? 9.107 -4.762 21.698 1.00 98.44 171 VAL A CA 1
ATOM 1377 C C . VAL A 1 171 ? 8.482 -3.973 20.543 1.00 98.44 171 VAL A C 1
ATOM 1379 O O . VAL A 1 171 ? 8.736 -2.781 20.421 1.00 98.44 171 VAL A O 1
ATOM 1382 N N . PHE A 1 172 ? 7.559 -4.576 19.791 1.00 98.44 172 PHE A N 1
ATOM 1383 C CA . PHE A 1 172 ? 6.853 -3.906 18.696 1.00 98.44 172 PHE A CA 1
ATOM 1384 C C . PHE A 1 172 ? 6.036 -2.674 19.137 1.00 98.44 172 PHE A C 1
ATOM 1386 O O . PHE A 1 172 ? 5.905 -1.726 18.367 1.00 98.44 172 PHE A O 1
ATOM 1393 N N . VAL A 1 173 ? 5.521 -2.631 20.375 1.00 98.69 173 VAL A N 1
ATOM 1394 C CA . VAL A 1 173 ? 4.886 -1.412 20.922 1.00 98.69 173 VAL A CA 1
ATOM 1395 C C . VAL A 1 173 ? 5.926 -0.311 21.182 1.00 98.69 173 VAL A C 1
ATOM 1397 O O . VAL A 1 173 ? 5.642 0.853 20.908 1.00 98.69 173 VAL A O 1
ATOM 1400 N N . HIS A 1 174 ? 7.139 -0.650 21.642 1.00 98.50 174 HIS A N 1
ATOM 1401 C CA . HIS A 1 174 ? 8.243 0.322 21.743 1.00 98.50 174 HIS A CA 1
ATOM 1402 C C . HIS A 1 174 ? 8.677 0.828 20.365 1.00 98.50 174 HIS A C 1
ATOM 1404 O O . HIS A 1 174 ? 8.787 2.039 20.186 1.00 98.50 174 HIS A O 1
ATOM 1410 N N . ASP A 1 175 ? 8.846 -0.061 19.384 1.00 97.25 175 ASP A N 1
ATOM 1411 C CA . ASP A 1 175 ? 9.229 0.315 18.016 1.00 97.25 175 ASP A CA 1
ATOM 1412 C C . ASP A 1 175 ? 8.166 1.202 17.344 1.00 97.25 175 ASP A C 1
ATOM 1414 O O . ASP A 1 175 ? 8.502 2.188 16.687 1.00 97.25 175 ASP A O 1
ATOM 1418 N N . ALA A 1 176 ? 6.877 0.905 17.549 1.00 98.00 176 ALA A N 1
ATOM 1419 C CA . ALA A 1 176 ? 5.774 1.701 17.016 1.00 98.00 176 ALA A CA 1
ATOM 1420 C C . ALA A 1 176 ? 5.712 3.113 17.605 1.00 98.00 176 ALA A C 1
ATOM 1422 O O . ALA A 1 176 ? 5.517 4.081 16.870 1.00 98.00 176 ALA A O 1
ATOM 1423 N N . ILE A 1 177 ? 5.908 3.248 18.916 1.00 98.12 177 ILE A N 1
ATOM 1424 C CA . ILE A 1 177 ? 5.903 4.554 19.578 1.00 98.12 177 ILE A CA 1
ATOM 1425 C C . ILE A 1 177 ? 7.184 5.340 19.271 1.00 98.12 177 ILE A C 1
ATOM 1427 O O . ILE A 1 177 ? 7.108 6.544 19.040 1.00 98.12 177 ILE A O 1
ATOM 1431 N N . LEU A 1 178 ? 8.339 4.678 19.147 1.00 96.31 178 LEU A N 1
ATOM 1432 C CA . LEU A 1 178 ? 9.565 5.307 18.648 1.00 96.31 178 LEU A CA 1
ATOM 1433 C C . LEU A 1 178 ? 9.381 5.840 17.218 1.00 96.31 178 LEU A C 1
ATOM 1435 O O . LEU A 1 178 ? 9.734 6.985 16.942 1.00 96.31 178 LEU A O 1
ATOM 1439 N N . GLU A 1 179 ? 8.7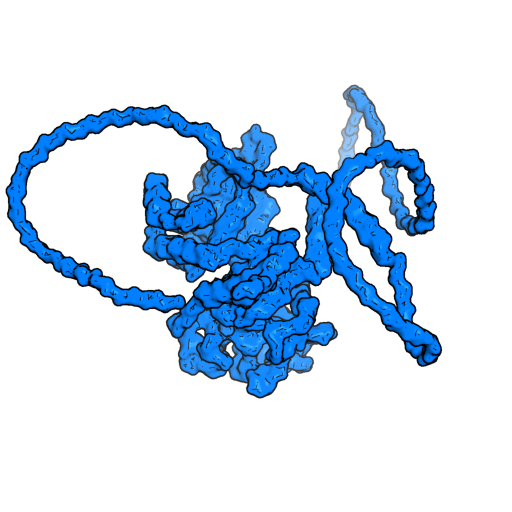98 5.046 16.317 1.00 96.06 179 GLU A N 1
ATOM 1440 C CA . GLU A 1 179 ? 8.519 5.478 14.946 1.00 96.06 179 GLU A CA 1
ATOM 1441 C C . GLU A 1 179 ? 7.531 6.654 14.910 1.00 96.06 179 GLU A C 1
ATOM 1443 O O . GLU A 1 179 ? 7.785 7.635 14.210 1.00 96.06 179 GLU A O 1
ATOM 1448 N N . ALA A 1 180 ? 6.455 6.608 15.699 1.00 95.94 180 ALA A N 1
ATOM 1449 C CA . ALA A 1 180 ? 5.483 7.695 15.786 1.00 95.94 180 ALA A CA 1
ATOM 1450 C C . ALA A 1 180 ? 6.100 9.005 16.306 1.00 95.94 180 ALA A C 1
ATOM 1452 O O . ALA A 1 180 ? 5.870 10.059 15.712 1.00 95.94 180 ALA A O 1
ATOM 1453 N N . CYS A 1 181 ? 6.920 8.943 17.360 1.00 95.06 181 CYS A N 1
ATOM 1454 C CA . CYS A 1 181 ? 7.609 10.106 17.924 1.00 95.06 181 CYS A CA 1
ATOM 1455 C C . CYS A 1 181 ? 8.687 10.683 16.989 1.00 95.06 181 CYS A C 1
ATOM 1457 O O . CYS A 1 181 ? 8.942 11.884 17.030 1.00 95.06 181 CYS A O 1
ATOM 1459 N N . LEU A 1 182 ? 9.315 9.858 16.142 1.00 93.50 182 LEU A N 1
ATOM 1460 C CA . LEU A 1 182 ? 10.281 10.322 15.139 1.00 93.50 182 LEU A CA 1
ATOM 1461 C C . LEU A 1 182 ? 9.610 10.922 13.895 1.00 93.50 182 LEU A C 1
ATOM 1463 O O . LEU A 1 182 ? 10.146 11.864 13.319 1.00 93.50 182 LEU A O 1
ATOM 1467 N N . CYS A 1 183 ? 8.470 10.374 13.463 1.00 94.44 183 CYS A N 1
ATOM 1468 C CA . CYS A 1 183 ? 7.804 10.776 12.219 1.00 94.44 183 CYS A CA 1
ATOM 1469 C C . CYS A 1 183 ? 6.757 11.886 12.406 1.00 94.44 183 CYS A C 1
ATOM 1471 O O . CYS A 1 183 ? 6.485 12.626 11.464 1.00 94.44 183 CYS A O 1
ATOM 1473 N N . GLY A 1 184 ? 6.147 11.997 13.590 1.00 92.12 184 GLY A N 1
ATOM 1474 C CA . GLY A 1 184 ? 5.007 12.886 13.825 1.00 92.12 184 GLY A CA 1
ATOM 1475 C C . GLY A 1 184 ? 3.751 12.474 13.046 1.00 92.12 184 GLY A C 1
ATOM 1476 O O . GLY A 1 184 ? 3.612 11.323 12.611 1.00 92.12 184 GLY A O 1
ATOM 1477 N N . ASN A 1 185 ? 2.811 13.410 12.894 1.00 91.12 185 ASN A N 1
ATOM 1478 C CA . ASN A 1 185 ? 1.640 13.259 12.032 1.00 91.12 185 ASN A CA 1
ATOM 1479 C C . ASN A 1 185 ? 1.772 14.155 10.794 1.00 91.12 185 ASN A C 1
ATOM 1481 O O . ASN A 1 185 ? 1.812 15.377 10.906 1.00 91.12 185 ASN A O 1
ATOM 1485 N N . THR A 1 186 ? 1.854 13.518 9.629 1.00 92.56 186 THR A N 1
ATOM 1486 C CA . THR A 1 186 ? 2.149 14.127 8.323 1.00 92.56 186 THR A CA 1
ATOM 1487 C C . THR A 1 186 ? 0.950 14.100 7.367 1.00 92.56 186 THR A C 1
ATOM 1489 O O . THR A 1 186 ? 1.054 14.583 6.240 1.00 92.56 186 THR A O 1
ATOM 1492 N N . ALA A 1 187 ? -0.198 13.571 7.809 1.00 92.69 187 ALA A N 1
ATOM 1493 C CA . ALA A 1 187 ? -1.436 13.545 7.042 1.00 92.69 187 ALA A CA 1
ATOM 1494 C C . ALA A 1 187 ? -2.107 14.925 7.022 1.00 92.69 187 ALA A C 1
ATOM 1496 O O . ALA A 1 187 ? -2.401 15.509 8.064 1.00 92.69 187 ALA A O 1
ATOM 1497 N N . ILE A 1 188 ? -2.372 15.435 5.819 1.00 90.38 188 ILE A N 1
ATOM 1498 C CA . ILE A 1 188 ? -2.914 16.776 5.586 1.00 90.38 188 ILE A CA 1
ATOM 1499 C C . ILE A 1 188 ? -4.248 16.672 4.821 1.00 90.38 188 ILE A C 1
ATOM 1501 O O . ILE A 1 188 ? -4.272 16.052 3.754 1.00 90.38 188 ILE A O 1
ATOM 1505 N N . PRO A 1 189 ? -5.347 17.298 5.287 1.00 90.19 189 PRO A N 1
ATOM 1506 C CA . PRO A 1 189 ? -6.597 17.376 4.529 1.00 90.19 189 PRO A CA 1
ATOM 1507 C C . PRO A 1 189 ? -6.410 18.083 3.180 1.00 90.19 189 PRO A C 1
ATOM 1509 O O . PRO A 1 189 ? -5.788 19.147 3.108 1.00 90.19 189 PRO A O 1
ATOM 1512 N N . VAL A 1 190 ? -6.991 17.543 2.102 1.00 86.62 190 VAL A N 1
ATOM 1513 C CA . VAL A 1 190 ? -6.828 18.083 0.731 1.00 86.62 190 VAL A CA 1
ATOM 1514 C C . VAL A 1 190 ? -7.217 19.566 0.637 1.00 86.62 190 VAL A C 1
ATOM 1516 O O . VAL A 1 190 ? -6.544 20.345 -0.039 1.00 86.62 190 VAL A O 1
ATOM 1519 N N . CYS A 1 191 ? -8.259 19.984 1.361 1.00 86.25 191 CYS A N 1
ATOM 1520 C CA . CYS A 1 191 ? -8.729 21.371 1.410 1.00 86.25 191 CYS A CA 1
ATOM 1521 C C . CYS A 1 191 ? -7.731 22.358 2.050 1.00 86.25 191 CYS A C 1
ATOM 1523 O O . CYS A 1 191 ? -7.727 23.534 1.686 1.00 86.25 191 CYS A O 1
ATOM 1525 N N . GLU A 1 192 ? -6.867 21.899 2.958 1.00 88.06 192 GLU A N 1
ATOM 1526 C CA . GLU A 1 192 ? -5.861 22.725 3.643 1.00 88.06 192 GLU A CA 1
ATOM 1527 C C . GLU A 1 192 ? -4.469 22.615 3.008 1.00 88.06 192 GLU A C 1
ATOM 1529 O O . GLU A 1 192 ? -3.604 23.476 3.230 1.00 88.06 192 GLU A O 1
ATOM 1534 N N . PHE A 1 193 ? -4.257 21.585 2.181 1.00 85.50 193 PHE A N 1
ATOM 1535 C CA . PHE A 1 193 ? -2.952 21.212 1.648 1.00 85.50 193 PHE A CA 1
ATOM 1536 C C . PHE A 1 193 ? -2.231 22.366 0.950 1.00 85.50 193 PHE A C 1
ATOM 1538 O O . PHE A 1 193 ? -1.042 22.569 1.179 1.00 85.50 193 PHE A O 1
ATOM 1545 N N . ARG A 1 194 ? -2.931 23.179 0.146 1.00 81.31 194 ARG A N 1
ATOM 1546 C CA . ARG A 1 194 ? -2.317 24.323 -0.553 1.00 81.31 194 ARG A CA 1
ATOM 1547 C C . ARG A 1 194 ? -1.673 25.321 0.417 1.00 81.31 194 ARG A C 1
ATOM 1549 O O . ARG A 1 194 ? -0.558 25.776 0.170 1.00 81.31 194 ARG A O 1
ATOM 1556 N N . SER A 1 195 ? -2.357 25.661 1.507 1.00 86.25 195 SER A N 1
ATOM 1557 C CA . SER A 1 195 ? -1.857 26.577 2.543 1.00 86.25 195 SER A CA 1
ATOM 1558 C C . SER A 1 195 ? -0.711 25.968 3.346 1.00 86.25 195 SER A C 1
ATOM 1560 O O . SER A 1 195 ? 0.303 26.633 3.559 1.00 86.25 195 SER A O 1
ATOM 1562 N N . ILE A 1 196 ? -0.847 24.704 3.756 1.00 88.00 196 ILE A N 1
ATOM 1563 C CA . ILE A 1 196 ? 0.183 24.004 4.529 1.00 88.00 196 ILE A CA 1
ATOM 1564 C C . ILE A 1 196 ? 1.447 23.834 3.680 1.00 88.00 196 ILE A C 1
ATOM 1566 O O . ILE A 1 196 ? 2.520 24.228 4.129 1.00 88.00 196 ILE A O 1
ATOM 1570 N N . TYR A 1 197 ? 1.323 23.399 2.421 1.00 83.94 197 TYR A N 1
ATOM 1571 C CA . TYR A 1 197 ? 2.437 23.233 1.484 1.00 83.94 197 TYR A CA 1
ATOM 1572 C C . TYR A 1 197 ? 3.301 24.495 1.336 1.00 83.94 197 TYR A C 1
ATOM 1574 O O . TYR A 1 197 ? 4.528 24.400 1.402 1.00 83.94 197 TYR A O 1
ATOM 1582 N N . TYR A 1 198 ? 2.701 25.684 1.181 1.00 83.00 198 TYR A N 1
ATOM 1583 C CA . TYR A 1 198 ? 3.473 26.934 1.111 1.00 83.00 198 TYR A CA 1
ATOM 1584 C C . TYR A 1 198 ? 4.230 27.243 2.411 1.00 83.00 198 TYR A C 1
ATOM 1586 O O . TYR A 1 198 ? 5.328 27.798 2.346 1.00 83.00 198 TYR A O 1
ATOM 1594 N N . ASN A 1 199 ? 3.680 26.877 3.573 1.00 88.00 199 ASN A N 1
ATOM 1595 C CA . ASN A 1 199 ? 4.344 27.058 4.863 1.00 88.00 199 ASN A CA 1
ATOM 1596 C C . ASN A 1 199 ? 5.506 26.068 5.038 1.00 88.00 199 ASN A C 1
ATOM 1598 O O . ASN A 1 199 ? 6.624 26.506 5.305 1.00 88.00 199 ASN A O 1
ATOM 1602 N N . ILE A 1 200 ? 5.279 24.767 4.819 1.00 86.06 200 ILE A N 1
ATOM 1603 C CA . ILE A 1 200 ? 6.308 23.725 4.994 1.00 86.06 200 ILE A CA 1
ATOM 1604 C C . ILE A 1 200 ? 7.425 23.807 3.935 1.00 86.06 200 ILE A C 1
ATOM 1606 O O . ILE A 1 200 ? 8.564 23.420 4.194 1.00 86.06 200 ILE A O 1
ATOM 1610 N N . SER A 1 201 ? 7.133 24.377 2.758 1.00 82.88 201 SER A N 1
ATOM 1611 C CA . SER A 1 201 ? 8.124 24.674 1.710 1.00 82.88 201 SER A CA 1
ATOM 1612 C C . SER A 1 201 ? 8.999 25.892 2.015 1.00 82.88 201 SER A C 1
ATOM 1614 O O . SER A 1 201 ? 10.040 26.068 1.377 1.00 82.88 201 SER A O 1
ATOM 1616 N N . ARG A 1 202 ? 8.581 26.778 2.929 1.00 86.62 202 ARG A N 1
ATOM 1617 C CA . ARG A 1 202 ? 9.258 28.058 3.166 1.00 86.62 202 ARG A CA 1
ATOM 1618 C C . ARG A 1 202 ? 10.606 27.829 3.847 1.00 86.62 202 ARG A C 1
ATOM 1620 O O . ARG A 1 202 ? 10.677 27.168 4.877 1.00 86.62 202 ARG A O 1
ATOM 1627 N N . LEU A 1 203 ? 11.660 28.427 3.294 1.00 89.69 203 LEU A N 1
ATOM 1628 C CA . LEU A 1 203 ? 12.974 28.443 3.933 1.00 89.69 203 LEU A CA 1
ATOM 1629 C C . LEU A 1 203 ? 12.963 29.345 5.175 1.00 89.69 203 LEU A C 1
ATOM 1631 O O . LEU A 1 203 ? 12.514 30.492 5.119 1.00 89.69 203 LEU A O 1
ATOM 1635 N N . ASP A 1 204 ? 13.500 28.830 6.273 1.00 88.88 204 ASP A N 1
ATOM 1636 C CA . ASP A 1 204 ? 13.873 29.595 7.454 1.00 88.88 204 ASP A CA 1
ATOM 1637 C C . ASP A 1 204 ? 15.176 30.381 7.173 1.00 88.88 204 ASP A C 1
ATOM 1639 O O . ASP A 1 204 ? 16.187 29.774 6.796 1.00 88.88 204 ASP A O 1
ATOM 1643 N N . PRO A 1 205 ? 15.196 31.721 7.337 1.00 88.69 205 PRO A N 1
ATOM 1644 C CA . PRO A 1 205 ? 16.378 32.535 7.039 1.00 88.69 205 PRO A CA 1
ATOM 1645 C C . PRO A 1 205 ? 17.590 32.313 7.957 1.00 88.69 205 PRO A C 1
ATOM 1647 O O . PRO A 1 205 ? 18.680 32.766 7.614 1.00 88.69 205 PRO A O 1
ATOM 1650 N N . GLN A 1 206 ? 17.420 31.680 9.123 1.00 91.12 206 GLN A N 1
ATOM 1651 C CA . GLN A 1 206 ? 18.495 31.414 10.083 1.00 91.12 206 GLN A CA 1
ATOM 1652 C C . GLN A 1 206 ? 19.142 30.047 9.842 1.00 91.12 206 GLN A C 1
ATOM 1654 O O . GLN A 1 206 ? 20.366 29.938 9.881 1.00 91.12 206 GLN A O 1
ATOM 1659 N N . THR A 1 207 ? 18.340 29.009 9.579 1.00 89.94 207 THR A N 1
ATOM 1660 C CA . THR A 1 207 ? 18.847 27.633 9.391 1.00 89.94 207 THR A CA 1
ATOM 1661 C C . THR A 1 207 ? 19.126 27.273 7.931 1.00 89.94 207 THR A C 1
ATOM 1663 O O . THR A 1 207 ? 19.843 26.308 7.665 1.00 89.94 207 THR A O 1
ATOM 1666 N N . ASN A 1 208 ? 18.558 28.019 6.974 1.00 87.88 208 ASN A N 1
ATOM 1667 C CA . ASN A 1 208 ? 18.518 27.650 5.554 1.00 87.88 208 ASN A CA 1
ATOM 1668 C C . ASN A 1 208 ? 17.968 26.217 5.339 1.00 87.88 208 ASN A C 1
ATOM 1670 O O . ASN A 1 208 ? 18.457 25.423 4.522 1.00 87.88 208 ASN A O 1
ATOM 1674 N N . SER A 1 209 ? 16.949 25.865 6.128 1.00 88.50 209 SER A N 1
ATOM 1675 C CA . SER A 1 209 ? 16.134 24.658 5.980 1.00 88.50 209 SER A CA 1
ATOM 1676 C C . SER A 1 209 ? 14.664 25.010 5.792 1.00 88.50 209 SER A C 1
ATOM 1678 O O . SER A 1 209 ? 14.255 26.146 6.007 1.00 88.50 209 SER A O 1
ATOM 1680 N N . SER A 1 210 ? 13.876 24.035 5.363 1.00 89.00 210 SER A N 1
ATOM 1681 C CA . SER A 1 210 ? 12.416 24.102 5.295 1.00 89.00 210 SER A CA 1
ATOM 1682 C C . SER A 1 210 ? 11.857 22.798 5.849 1.00 89.00 210 SER A C 1
ATOM 1684 O O . SER A 1 210 ? 12.550 21.780 5.831 1.00 89.00 210 SER A O 1
ATOM 1686 N N . GLN A 1 211 ? 10.608 22.797 6.308 1.00 89.06 211 GLN A N 1
ATOM 1687 C CA . GLN A 1 211 ? 10.046 21.624 6.980 1.00 89.06 211 GLN A CA 1
ATOM 1688 C C . GLN A 1 211 ? 10.014 20.397 6.050 1.00 89.06 211 GLN A C 1
ATOM 1690 O O . GLN A 1 211 ? 10.399 19.327 6.495 1.00 89.06 211 GLN A O 1
ATOM 1695 N N . ILE A 1 212 ? 9.775 20.551 4.736 1.00 85.62 212 ILE A N 1
ATOM 1696 C CA . ILE A 1 212 ? 9.922 19.438 3.764 1.00 85.62 212 ILE A CA 1
ATOM 1697 C C . ILE A 1 212 ? 11.372 18.903 3.684 1.00 85.62 212 ILE A C 1
ATOM 1699 O O . ILE A 1 212 ? 11.606 17.705 3.512 1.00 85.62 212 ILE A O 1
ATOM 1703 N N . LYS A 1 213 ? 12.382 19.778 3.790 1.00 86.25 213 LYS A N 1
ATOM 1704 C CA . LYS A 1 213 ? 13.800 19.369 3.807 1.00 86.25 213 LYS A CA 1
ATOM 1705 C C . LYS A 1 213 ? 14.143 18.623 5.099 1.00 86.25 213 LYS A C 1
ATOM 1707 O O . LYS A 1 213 ? 14.994 17.733 5.066 1.00 86.25 213 LYS A O 1
ATOM 1712 N N . ASP A 1 214 ? 13.487 18.952 6.204 1.00 90.06 214 ASP A N 1
ATOM 1713 C CA . ASP A 1 214 ? 13.679 18.306 7.502 1.00 90.06 214 ASP A CA 1
ATOM 1714 C C . ASP A 1 214 ? 12.889 16.981 7.587 1.00 90.06 214 ASP A C 1
ATOM 1716 O O . ASP A 1 214 ? 13.468 15.960 7.948 1.00 90.06 214 ASP A O 1
ATOM 1720 N N . GLU A 1 215 ? 11.651 16.926 7.081 1.00 89.88 215 GLU A N 1
ATOM 1721 C CA . GLU A 1 215 ? 10.880 15.697 6.816 1.00 89.88 215 GLU A CA 1
ATOM 1722 C C . GLU A 1 215 ? 11.682 14.685 5.985 1.00 89.88 215 GLU A C 1
ATOM 1724 O O . GLU A 1 215 ? 11.731 13.502 6.318 1.00 89.88 215 GLU A O 1
ATOM 1729 N N . PHE A 1 216 ? 12.363 15.124 4.920 1.00 87.50 216 PHE A N 1
ATOM 1730 C CA . PHE A 1 216 ? 13.195 14.230 4.109 1.00 87.50 216 PHE A CA 1
ATOM 1731 C C . PHE A 1 216 ? 14.441 13.729 4.853 1.00 87.50 216 PHE A C 1
ATOM 1733 O O . PHE A 1 216 ? 14.876 12.597 4.634 1.00 87.50 216 PHE A O 1
ATOM 1740 N N . GLN A 1 217 ? 15.013 14.531 5.757 1.00 90.62 217 GLN A N 1
ATOM 1741 C CA . GLN A 1 217 ? 16.079 14.065 6.650 1.00 90.62 217 GLN A CA 1
ATOM 1742 C C . GLN A 1 217 ? 15.537 13.011 7.623 1.00 90.62 217 GLN A C 1
ATOM 1744 O O . GLN A 1 217 ? 16.147 11.950 7.747 1.00 90.62 217 GLN A O 1
ATOM 1749 N N . THR A 1 218 ? 14.358 13.231 8.212 1.00 92.44 218 THR A N 1
ATOM 1750 C CA . THR A 1 218 ? 13.656 12.231 9.028 1.00 92.44 218 THR A CA 1
ATOM 1751 C C . THR A 1 218 ? 13.388 10.952 8.236 1.00 92.44 218 THR A C 1
ATOM 1753 O O . THR A 1 218 ? 13.749 9.883 8.719 1.00 92.44 218 THR A O 1
ATOM 1756 N N . LEU A 1 219 ? 12.877 11.027 6.996 1.00 91.19 219 LEU A N 1
ATOM 1757 C CA . LEU A 1 219 ? 12.718 9.860 6.113 1.00 91.19 219 LEU A CA 1
ATOM 1758 C C . LEU A 1 219 ? 14.029 9.086 5.962 1.00 91.19 219 LEU A C 1
ATOM 1760 O O . LEU A 1 219 ? 14.026 7.866 6.091 1.00 91.19 219 LEU A O 1
ATOM 1764 N N . ASN A 1 220 ? 15.155 9.766 5.728 1.00 90.25 220 ASN A N 1
ATOM 1765 C CA . ASN A 1 220 ? 16.467 9.122 5.609 1.00 90.25 220 ASN A CA 1
ATOM 1766 C C . ASN A 1 220 ? 16.946 8.484 6.931 1.00 90.25 220 ASN A C 1
ATOM 1768 O O . ASN A 1 220 ? 17.625 7.461 6.889 1.00 90.25 220 ASN A O 1
ATOM 1772 N N . ILE A 1 221 ? 16.569 9.036 8.090 1.00 90.69 221 ILE A N 1
ATOM 1773 C CA . ILE A 1 221 ? 16.869 8.477 9.421 1.00 90.69 221 ILE A CA 1
ATOM 1774 C C . ILE A 1 221 ? 16.017 7.230 9.713 1.00 90.69 221 ILE A C 1
ATOM 1776 O O . ILE A 1 221 ? 16.552 6.233 10.195 1.00 90.69 221 ILE A O 1
ATOM 1780 N N . VAL A 1 222 ? 14.716 7.260 9.393 1.00 91.88 222 VAL A N 1
ATOM 1781 C CA . VAL A 1 222 ? 13.763 6.154 9.639 1.00 91.88 222 VAL A CA 1
ATOM 1782 C C . VAL A 1 222 ? 13.652 5.156 8.476 1.00 91.88 222 VAL A C 1
ATOM 1784 O O . VAL A 1 222 ? 12.784 4.280 8.493 1.00 91.88 222 VAL A O 1
ATOM 1787 N N . THR A 1 223 ? 14.511 5.280 7.458 1.00 90.94 223 THR A N 1
ATOM 1788 C CA . THR A 1 223 ? 14.649 4.289 6.380 1.00 90.94 223 THR A CA 1
ATOM 1789 C C . THR A 1 223 ? 15.370 3.054 6.929 1.00 90.94 223 THR A C 1
ATOM 1791 O O . THR A 1 223 ? 16.474 3.196 7.465 1.00 90.94 223 THR A O 1
ATOM 1794 N N . PRO A 1 224 ? 14.812 1.838 6.788 1.00 86.81 224 PRO A N 1
ATOM 1795 C CA . PRO A 1 224 ? 15.450 0.633 7.305 1.00 86.81 224 PRO A CA 1
ATOM 1796 C C . PRO A 1 224 ? 16.849 0.409 6.720 1.00 86.81 224 PRO A C 1
ATOM 1798 O O . PRO A 1 224 ? 17.049 0.413 5.503 1.00 86.81 224 PRO A O 1
ATOM 1801 N N . ARG A 1 225 ? 17.831 0.174 7.599 1.00 86.38 225 ARG A N 1
ATOM 1802 C CA . ARG A 1 225 ? 19.192 -0.197 7.195 1.00 86.38 225 ARG A CA 1
ATOM 1803 C C . ARG A 1 225 ? 19.215 -1.652 6.746 1.00 86.38 225 ARG A C 1
ATOM 1805 O O . ARG A 1 225 ? 19.335 -2.547 7.577 1.00 86.38 225 ARG A O 1
ATOM 1812 N N . VAL A 1 226 ? 19.108 -1.843 5.435 1.00 87.06 226 VAL A N 1
ATOM 1813 C CA . VAL A 1 226 ? 19.265 -3.132 4.752 1.00 87.06 226 VAL A CA 1
ATOM 1814 C C . VAL A 1 226 ? 20.594 -3.775 5.137 1.00 87.06 226 VAL A C 1
ATOM 1816 O O . VAL A 1 226 ? 21.644 -3.134 5.042 1.00 87.06 226 VAL A O 1
ATOM 1819 N N . ARG A 1 227 ? 20.554 -5.038 5.555 1.00 90.12 227 ARG A N 1
ATOM 1820 C CA . ARG A 1 227 ? 21.736 -5.834 5.886 1.00 90.12 227 ARG A CA 1
ATOM 1821 C C . ARG A 1 227 ? 21.957 -6.951 4.860 1.00 90.12 227 ARG A C 1
ATOM 1823 O O . ARG A 1 227 ? 21.025 -7.306 4.138 1.00 90.12 227 ARG A O 1
ATOM 1830 N N . PRO A 1 228 ? 23.156 -7.562 4.797 1.00 90.44 228 PRO A N 1
ATOM 1831 C CA . PRO A 1 228 ? 23.403 -8.696 3.909 1.00 90.44 228 PRO A CA 1
ATOM 1832 C C . PRO A 1 228 ? 22.467 -9.887 4.159 1.00 90.44 228 PRO A C 1
ATOM 1834 O O . PRO A 1 228 ? 22.088 -10.569 3.211 1.00 90.44 228 PRO A O 1
ATOM 1837 N N . GLU A 1 229 ? 22.053 -10.125 5.408 1.00 93.44 229 GLU A N 1
ATOM 1838 C CA . GLU A 1 229 ? 21.075 -11.168 5.733 1.00 93.44 229 GLU A CA 1
ATOM 1839 C C . GLU A 1 229 ? 19.657 -10.895 5.192 1.00 93.44 229 GLU A C 1
ATOM 1841 O O . GLU A 1 229 ? 18.924 -11.851 4.956 1.00 93.44 229 GLU A O 1
ATOM 1846 N N . ASP A 1 230 ? 19.285 -9.635 4.927 1.00 92.44 230 ASP A N 1
ATOM 1847 C CA . ASP A 1 230 ? 17.962 -9.270 4.389 1.00 92.44 230 ASP A CA 1
ATOM 1848 C C . ASP A 1 230 ? 17.856 -9.430 2.858 1.00 92.44 230 ASP A C 1
ATOM 1850 O O . ASP A 1 230 ? 16.752 -9.402 2.314 1.00 92.44 230 ASP A O 1
ATOM 1854 N N . CYS A 1 231 ? 18.993 -9.565 2.164 1.00 94.25 231 CYS A N 1
ATOM 1855 C CA . CYS A 1 231 ? 19.119 -9.647 0.699 1.00 94.25 231 CYS A CA 1
ATOM 1856 C C . CYS A 1 231 ? 19.883 -10.912 0.260 1.00 94.25 231 CYS A C 1
ATOM 1858 O O . CYS A 1 231 ? 20.567 -10.923 -0.772 1.00 94.25 231 CYS A O 1
ATOM 1860 N N . SER A 1 232 ? 19.837 -11.966 1.077 1.00 95.75 232 SER A N 1
ATOM 1861 C CA . SER A 1 232 ? 20.664 -13.165 0.940 1.00 95.75 232 SER A CA 1
ATOM 1862 C C . SER A 1 232 ? 20.502 -13.859 -0.417 1.00 95.75 232 SER A C 1
ATOM 1864 O O . SER A 1 232 ? 21.481 -14.381 -0.954 1.00 95.75 232 SER A O 1
ATOM 1866 N N . ILE A 1 233 ? 19.305 -13.811 -1.017 1.00 95.38 233 ILE A N 1
ATOM 1867 C CA . ILE A 1 233 ? 19.006 -14.436 -2.312 1.00 95.38 233 ILE A CA 1
ATOM 1868 C C . ILE A 1 233 ? 19.605 -13.612 -3.460 1.00 95.38 233 ILE A C 1
ATOM 1870 O O . ILE A 1 233 ? 20.179 -14.181 -4.396 1.00 95.38 233 ILE A O 1
ATOM 1874 N N . GLY A 1 234 ? 19.537 -12.280 -3.380 1.00 94.56 234 GLY A N 1
ATOM 1875 C CA . GLY A 1 234 ? 20.180 -11.381 -4.345 1.00 94.56 234 GLY A CA 1
ATOM 1876 C C . GLY A 1 234 ? 21.711 -11.428 -4.292 1.00 94.56 234 GLY A C 1
ATOM 1877 O O . GLY A 1 234 ? 22.370 -11.248 -5.318 1.00 94.56 234 GLY A O 1
ATOM 1878 N N . LEU A 1 235 ? 22.272 -11.743 -3.120 1.00 95.75 235 LEU A N 1
ATOM 1879 C CA . LEU A 1 235 ? 23.710 -11.892 -2.873 1.00 95.75 235 LEU A CA 1
ATOM 1880 C C . LEU A 1 235 ? 24.286 -13.269 -3.252 1.00 95.75 235 LEU A C 1
ATOM 1882 O O . LEU A 1 235 ? 25.502 -13.458 -3.161 1.00 95.75 235 LEU A O 1
ATOM 1886 N N . LEU A 1 236 ? 23.475 -14.230 -3.712 1.00 95.12 236 LEU A N 1
ATOM 1887 C CA . LEU A 1 236 ? 23.981 -15.525 -4.183 1.00 95.12 236 LEU A CA 1
ATOM 1888 C C . LEU A 1 236 ? 24.862 -15.351 -5.438 1.00 95.12 236 LEU A C 1
ATOM 1890 O O . LEU A 1 236 ? 24.412 -14.716 -6.392 1.00 95.12 236 LEU A O 1
ATOM 1894 N N . PRO A 1 237 ? 26.051 -15.987 -5.533 1.00 95.00 237 PRO A N 1
ATOM 1895 C CA . PRO A 1 237 ? 26.953 -15.826 -6.683 1.00 95.00 237 PRO A CA 1
ATOM 1896 C C . PRO A 1 237 ? 26.319 -16.110 -8.055 1.00 95.00 237 PRO A C 1
ATOM 1898 O O . PRO A 1 237 ? 26.672 -15.471 -9.039 1.00 95.00 237 PRO A O 1
ATOM 1901 N N . ARG A 1 238 ? 25.334 -17.020 -8.118 1.00 93.25 238 ARG A N 1
ATOM 1902 C CA . ARG A 1 238 ? 24.567 -17.351 -9.340 1.00 93.25 238 ARG A CA 1
ATOM 1903 C C . ARG A 1 238 ? 23.564 -16.276 -9.797 1.00 93.25 238 ARG A C 1
ATOM 1905 O O . ARG A 1 238 ? 22.857 -16.497 -10.773 1.00 93.25 238 ARG A O 1
ATOM 1912 N N . ASN A 1 239 ? 23.444 -15.185 -9.041 1.00 95.81 239 ASN A N 1
ATOM 1913 C CA . ASN A 1 239 ? 22.530 -14.071 -9.286 1.00 95.81 239 ASN A CA 1
ATOM 1914 C C . ASN A 1 239 ? 23.276 -12.728 -9.431 1.00 95.81 239 ASN A C 1
ATOM 1916 O O . ASN A 1 239 ? 22.637 -11.721 -9.727 1.00 95.81 239 ASN A O 1
ATOM 1920 N N . HIS A 1 240 ? 24.603 -12.684 -9.230 1.00 95.50 240 HIS A N 1
ATOM 1921 C CA . HIS A 1 240 ? 25.386 -11.437 -9.262 1.00 95.50 240 HIS A CA 1
ATOM 1922 C C . HIS A 1 240 ? 25.310 -10.732 -10.620 1.00 95.50 240 HIS A C 1
ATOM 1924 O O . HIS A 1 240 ? 25.123 -9.522 -10.661 1.00 95.50 240 HIS A O 1
ATOM 1930 N N . ASP A 1 241 ? 25.378 -11.478 -11.724 1.00 95.75 241 ASP A N 1
ATOM 1931 C CA . ASP A 1 241 ? 25.275 -10.942 -13.088 1.00 95.75 241 ASP A CA 1
ATOM 1932 C C . ASP A 1 241 ? 23.848 -10.500 -13.463 1.00 95.75 241 ASP A C 1
ATOM 1934 O O . ASP A 1 241 ? 23.668 -9.733 -14.409 1.00 95.75 241 ASP A O 1
ATOM 1938 N N . LYS A 1 242 ? 22.827 -10.948 -12.720 1.00 96.31 242 LYS A N 1
ATOM 1939 C CA . LYS A 1 242 ? 21.439 -10.490 -12.882 1.00 96.31 242 LYS A CA 1
ATOM 1940 C C . LYS A 1 242 ? 21.184 -9.120 -12.233 1.00 96.31 242 LYS A C 1
ATOM 1942 O O . LYS A 1 242 ? 20.162 -8.498 -12.527 1.00 96.31 242 LYS A O 1
ATOM 1947 N N . ASN A 1 243 ? 22.080 -8.633 -11.372 1.00 96.44 243 ASN A N 1
ATOM 1948 C CA . ASN A 1 243 ? 21.947 -7.352 -10.674 1.00 96.44 243 ASN A CA 1
ATOM 1949 C C . ASN A 1 243 ? 22.705 -6.233 -11.404 1.00 96.44 243 ASN A C 1
ATOM 1951 O O . ASN A 1 243 ? 23.887 -6.360 -11.705 1.00 96.44 243 ASN A O 1
ATOM 1955 N N . ARG A 1 244 ? 22.049 -5.088 -11.622 1.00 95.25 244 ARG A N 1
ATOM 1956 C CA . ARG A 1 244 ? 22.684 -3.881 -12.179 1.00 95.25 244 ARG A CA 1
ATOM 1957 C C . ARG A 1 244 ? 23.609 -3.185 -11.176 1.00 95.25 244 ARG A C 1
ATOM 1959 O O . ARG A 1 244 ? 24.590 -2.563 -11.570 1.00 95.25 244 ARG A O 1
ATOM 1966 N N . CYS A 1 245 ? 23.285 -3.277 -9.888 1.00 92.69 245 CYS A N 1
ATOM 1967 C CA . CYS A 1 245 ? 24.066 -2.734 -8.784 1.00 92.69 245 CYS A CA 1
ATOM 1968 C C . CYS A 1 245 ? 23.848 -3.605 -7.538 1.00 92.69 245 CYS A C 1
ATOM 1970 O O . CYS A 1 245 ? 22.706 -3.910 -7.190 1.00 92.69 245 CYS A O 1
ATOM 1972 N N . MET A 1 246 ? 24.934 -4.002 -6.868 1.00 92.31 246 MET A N 1
ATOM 1973 C CA . MET A 1 246 ? 24.875 -4.850 -5.668 1.00 92.31 246 MET A CA 1
ATOM 1974 C C . MET A 1 246 ? 24.465 -4.078 -4.403 1.00 92.31 246 MET A C 1
ATOM 1976 O O . MET A 1 246 ? 24.069 -4.698 -3.423 1.00 92.31 246 MET A O 1
ATOM 1980 N N . ASP A 1 247 ? 24.491 -2.743 -4.440 1.00 88.12 247 ASP A N 1
ATOM 1981 C CA . ASP A 1 247 ? 23.996 -1.873 -3.365 1.00 88.12 247 ASP A CA 1
ATOM 1982 C C . ASP A 1 247 ? 22.475 -1.618 -3.466 1.00 88.12 247 ASP A C 1
ATOM 1984 O O . ASP A 1 247 ? 21.867 -1.078 -2.544 1.00 88.12 247 ASP A O 1
ATOM 1988 N N . VAL A 1 248 ? 21.840 -2.012 -4.582 1.00 89.62 248 VAL A N 1
ATOM 1989 C CA . VAL A 1 248 ? 20.421 -1.740 -4.900 1.00 89.62 248 VAL A CA 1
ATOM 1990 C C . VAL A 1 248 ? 19.623 -3.046 -5.034 1.00 89.62 248 VAL A C 1
ATOM 1992 O O . VAL A 1 248 ? 18.833 -3.261 -5.958 1.00 89.62 248 VAL A O 1
ATOM 1995 N N . LEU A 1 249 ? 19.811 -3.958 -4.083 1.00 92.56 249 LEU A N 1
ATOM 1996 C CA . LEU A 1 249 ? 19.048 -5.207 -4.017 1.00 92.56 249 LEU A CA 1
ATOM 1997 C C . LEU A 1 249 ? 17.622 -4.979 -3.467 1.00 92.56 249 LEU A C 1
ATOM 1999 O O . LEU A 1 249 ? 17.367 -3.990 -2.775 1.00 92.56 249 LEU A O 1
ATOM 2003 N N . PRO A 1 250 ? 16.641 -5.816 -3.841 1.00 92.38 250 PRO A N 1
ATOM 2004 C CA . PRO A 1 250 ? 15.370 -5.932 -3.134 1.00 92.38 250 PRO A CA 1
ATOM 2005 C C . PRO A 1 250 ? 15.546 -6.807 -1.883 1.00 92.38 250 PRO A C 1
ATOM 2007 O O . PRO A 1 250 ? 16.434 -7.655 -1.836 1.00 92.38 250 PRO A O 1
ATOM 2010 N N . LEU A 1 251 ? 14.676 -6.623 -0.891 1.00 93.88 251 LEU A N 1
ATOM 2011 C CA . LEU A 1 251 ? 14.660 -7.447 0.319 1.00 93.88 251 LEU A CA 1
ATOM 2012 C C . LEU A 1 251 ? 14.056 -8.822 0.006 1.00 93.88 251 LEU A C 1
ATOM 2014 O O . LEU A 1 251 ? 13.068 -8.903 -0.724 1.00 93.88 251 LEU A O 1
ATOM 2018 N N . ASP A 1 252 ? 14.595 -9.895 0.588 1.00 95.31 252 ASP A N 1
ATOM 2019 C CA . ASP A 1 252 ? 14.231 -11.280 0.249 1.00 95.31 252 ASP A CA 1
ATOM 2020 C C . ASP A 1 252 ? 12.729 -11.568 0.451 1.00 95.31 252 ASP A C 1
ATOM 2022 O O . ASP A 1 252 ? 12.124 -12.307 -0.323 1.00 95.31 252 ASP A O 1
ATOM 2026 N N . ARG A 1 253 ? 12.095 -10.929 1.446 1.00 92.88 253 ARG A N 1
ATOM 2027 C CA . ARG A 1 253 ? 10.641 -11.016 1.705 1.00 92.88 253 ARG A CA 1
ATOM 2028 C C . ARG A 1 253 ? 9.762 -10.307 0.660 1.00 92.88 253 ARG A C 1
ATOM 2030 O O . ARG A 1 253 ? 8.563 -10.552 0.618 1.00 92.88 253 ARG A O 1
ATOM 2037 N N . CYS A 1 254 ? 10.341 -9.410 -0.139 1.00 95.00 254 CYS A N 1
ATOM 2038 C CA . CYS A 1 254 ? 9.661 -8.639 -1.183 1.00 95.00 254 CYS A CA 1
ATOM 2039 C C . CYS A 1 254 ? 9.908 -9.222 -2.586 1.00 95.00 254 CYS A C 1
ATOM 2041 O O . CYS A 1 254 ? 9.370 -8.696 -3.562 1.00 95.00 254 CYS A O 1
ATOM 2043 N N . LEU A 1 255 ? 10.736 -10.266 -2.716 1.00 96.06 255 LEU A N 1
ATOM 2044 C CA . LEU A 1 255 ? 11.114 -10.833 -4.009 1.00 96.06 255 LEU A CA 1
ATOM 2045 C C . LEU A 1 255 ? 9.936 -11.526 -4.714 1.00 96.06 255 LEU A C 1
ATOM 2047 O O . LEU A 1 255 ? 9.311 -12.418 -4.133 1.00 96.06 255 LEU A O 1
ATOM 2051 N N . PRO A 1 256 ? 9.680 -11.217 -5.997 1.00 96.19 256 PRO A N 1
ATOM 2052 C CA . PRO A 1 256 ? 8.950 -12.118 -6.867 1.00 96.19 256 PRO A CA 1
ATOM 2053 C C . PRO A 1 256 ? 9.858 -13.283 -7.297 1.00 96.19 256 PRO A C 1
ATOM 2055 O O . PRO A 1 256 ? 11.021 -13.087 -7.657 1.00 96.19 256 PRO A O 1
ATOM 2058 N N . PHE A 1 257 ? 9.312 -14.498 -7.305 1.00 95.38 257 PHE A N 1
ATOM 2059 C CA . PHE A 1 257 ? 9.994 -15.708 -7.763 1.00 95.38 257 PHE A CA 1
ATOM 2060 C C . PHE A 1 257 ? 9.358 -16.192 -9.064 1.00 95.38 257 PHE A C 1
ATOM 2062 O O . PHE A 1 257 ? 8.149 -16.402 -9.131 1.00 95.38 257 PHE A O 1
ATOM 2069 N N . LEU A 1 258 ? 10.174 -16.376 -10.100 1.00 94.12 258 LEU A N 1
ATOM 2070 C CA . LEU A 1 258 ? 9.699 -16.808 -11.415 1.00 94.12 258 LEU A CA 1
ATOM 2071 C C . LEU A 1 258 ? 9.276 -18.280 -11.403 1.00 94.12 258 LEU A C 1
ATOM 2073 O O . LEU A 1 258 ? 9.876 -19.110 -10.715 1.00 94.12 258 LEU A O 1
ATOM 2077 N N . ILE A 1 259 ? 8.265 -18.620 -12.203 1.00 90.38 259 ILE A N 1
ATOM 2078 C CA . ILE A 1 259 ? 7.790 -19.996 -12.325 1.00 90.38 259 ILE A CA 1
ATOM 2079 C C . ILE A 1 259 ? 8.722 -20.734 -13.294 1.00 90.38 259 ILE A C 1
ATOM 2081 O O . ILE A 1 259 ? 8.725 -20.481 -14.503 1.00 90.38 259 ILE A O 1
ATOM 2085 N N . SER A 1 260 ? 9.532 -21.649 -12.761 1.00 79.38 260 SER A N 1
ATOM 2086 C CA . SER A 1 260 ? 10.385 -22.552 -13.543 1.00 79.38 260 SER A CA 1
ATOM 2087 C C . SER A 1 260 ? 9.635 -23.839 -13.882 1.00 79.38 260 SER A C 1
ATOM 2089 O O . SER A 1 260 ? 9.060 -24.468 -12.996 1.00 79.38 260 SER A O 1
ATOM 2091 N N . VAL A 1 261 ? 9.667 -24.242 -15.155 1.00 67.06 261 VAL A N 1
ATOM 2092 C CA . VAL A 1 261 ? 8.995 -25.460 -15.650 1.00 67.06 261 VAL A CA 1
ATOM 2093 C C . VAL A 1 261 ? 10.015 -26.570 -15.930 1.00 67.06 261 VAL A C 1
ATOM 2095 O O . VAL A 1 261 ? 9.864 -27.687 -15.445 1.00 67.06 261 VAL A O 1
ATOM 2098 N N . ASP A 1 262 ? 11.112 -26.233 -16.616 1.00 58.03 262 ASP A N 1
ATOM 2099 C CA . ASP A 1 262 ? 12.045 -27.201 -17.216 1.00 58.03 262 ASP A CA 1
ATOM 2100 C C . ASP A 1 262 ? 13.425 -27.248 -16.525 1.00 58.03 262 ASP A C 1
ATOM 2102 O O . ASP A 1 262 ? 14.471 -27.302 -17.169 1.00 58.03 262 ASP A O 1
ATOM 2106 N N . GLY A 1 263 ? 13.452 -27.198 -15.188 1.00 57.25 263 GLY A N 1
ATOM 2107 C CA . GLY A 1 263 ? 14.690 -27.375 -14.409 1.00 57.25 263 GLY A CA 1
ATOM 2108 C C . GLY A 1 263 ? 15.704 -26.220 -14.477 1.00 57.25 263 GLY A C 1
ATOM 2109 O O . GLY A 1 263 ? 16.866 -26.405 -14.114 1.00 57.25 263 GLY A O 1
ATOM 2110 N N . GLU A 1 264 ? 15.285 -25.032 -14.920 1.00 59.84 264 GLU A N 1
ATOM 2111 C CA . GLU A 1 264 ? 16.117 -23.821 -14.928 1.00 59.84 264 GLU A CA 1
ATOM 2112 C C . GLU A 1 264 ? 16.701 -23.488 -13.542 1.00 59.84 264 GLU A C 1
ATOM 2114 O O . GLU A 1 264 ? 16.016 -23.546 -12.519 1.00 59.84 264 GLU A O 1
ATOM 2119 N N . SER A 1 265 ? 17.969 -23.071 -13.510 1.00 63.03 265 SER A N 1
ATOM 2120 C CA . SER A 1 265 ? 18.783 -22.996 -12.288 1.00 63.03 265 SER A CA 1
ATOM 2121 C C . SER A 1 265 ? 18.579 -21.754 -11.406 1.00 63.03 265 SER A C 1
ATOM 2123 O O . SER A 1 265 ? 19.117 -21.704 -10.295 1.00 63.03 265 SER A O 1
ATOM 2125 N N . SER A 1 266 ? 17.842 -20.738 -11.867 1.00 75.94 266 SER A N 1
ATOM 2126 C CA . SER A 1 266 ? 17.581 -19.517 -11.094 1.00 75.94 266 SER A CA 1
ATOM 2127 C C . SER A 1 266 ? 16.217 -18.908 -11.418 1.00 75.94 266 SER A C 1
ATOM 2129 O O . SER A 1 266 ? 16.016 -18.343 -12.490 1.00 75.94 266 SER A O 1
ATOM 2131 N N . ASN A 1 267 ? 15.321 -18.957 -10.431 1.00 91.81 267 ASN A N 1
ATOM 2132 C CA . ASN A 1 267 ? 14.019 -18.287 -10.396 1.00 91.81 267 ASN A CA 1
ATOM 2133 C C . ASN A 1 267 ? 14.096 -16.816 -9.924 1.00 91.81 267 ASN A C 1
ATOM 2135 O O . ASN A 1 267 ? 13.066 -16.219 -9.614 1.00 91.81 267 ASN A O 1
ATOM 2139 N N . TYR A 1 268 ? 15.302 -16.246 -9.815 1.00 95.88 268 TYR A N 1
ATOM 2140 C CA . TYR A 1 268 ? 15.540 -14.896 -9.297 1.00 95.88 268 TYR A CA 1
ATOM 2141 C C . TYR A 1 268 ? 15.561 -13.831 -10.400 1.00 95.88 268 TYR A C 1
ATOM 2143 O O . TYR A 1 268 ? 16.197 -14.018 -11.443 1.00 95.88 268 TYR A O 1
ATOM 2151 N N . ILE A 1 269 ? 14.966 -12.678 -10.086 1.00 97.19 269 ILE A N 1
ATOM 2152 C CA . ILE A 1 269 ? 15.080 -11.401 -10.797 1.00 97.19 269 ILE A CA 1
ATOM 2153 C C . ILE A 1 269 ? 15.180 -10.259 -9.767 1.00 97.19 269 ILE A C 1
ATOM 2155 O O . ILE A 1 269 ? 14.558 -10.326 -8.709 1.00 97.19 269 ILE A O 1
ATOM 2159 N N . ASN A 1 270 ? 15.953 -9.203 -10.057 1.00 97.31 270 ASN A N 1
ATOM 2160 C CA . ASN A 1 270 ? 16.046 -8.020 -9.189 1.00 97.31 270 ASN A CA 1
ATOM 2161 C C . ASN A 1 270 ? 14.785 -7.151 -9.334 1.00 97.31 270 ASN A C 1
ATOM 2163 O O . ASN A 1 270 ? 14.738 -6.224 -10.143 1.00 97.31 270 ASN A O 1
ATOM 2167 N N . ALA A 1 271 ? 13.755 -7.495 -8.567 1.00 97.69 271 ALA A N 1
ATOM 2168 C CA . ALA A 1 271 ? 12.497 -6.771 -8.477 1.00 97.69 271 ALA A CA 1
ATOM 2169 C C . ALA A 1 271 ? 11.927 -6.859 -7.052 1.00 97.69 271 ALA A C 1
ATOM 2171 O O . ALA A 1 271 ? 12.300 -7.743 -6.286 1.00 97.69 271 ALA A O 1
ATOM 2172 N N . ALA A 1 272 ? 11.014 -5.960 -6.698 1.00 97.50 272 ALA A N 1
ATOM 2173 C CA . ALA A 1 272 ? 10.301 -5.965 -5.425 1.00 97.50 272 ALA A CA 1
ATOM 2174 C C . ALA A 1 272 ? 8.794 -5.800 -5.652 1.00 97.50 272 ALA A C 1
ATOM 2176 O O . ALA A 1 272 ? 8.362 -4.884 -6.353 1.00 97.50 272 ALA A O 1
ATOM 2177 N N . LEU A 1 273 ? 8.005 -6.678 -5.035 1.00 97.38 273 LEU A N 1
ATOM 2178 C CA . LEU A 1 273 ? 6.563 -6.517 -4.861 1.00 97.38 273 LEU A CA 1
ATOM 2179 C C . LEU A 1 273 ? 6.311 -5.351 -3.899 1.00 97.38 273 LEU A C 1
ATOM 2181 O O . LEU A 1 273 ? 6.971 -5.249 -2.862 1.00 97.38 273 LEU A O 1
ATOM 2185 N N . MET A 1 274 ? 5.385 -4.464 -4.257 1.00 95.19 274 MET A N 1
ATOM 2186 C CA . MET A 1 274 ? 5.050 -3.279 -3.470 1.00 95.19 274 MET A CA 1
ATOM 2187 C C . MET A 1 274 ? 3.565 -2.955 -3.548 1.00 95.19 274 MET A C 1
ATOM 2189 O O . MET A 1 274 ? 2.922 -3.108 -4.588 1.00 95.19 274 MET A O 1
ATOM 2193 N N . ASP A 1 275 ? 3.045 -2.467 -2.436 1.00 95.00 275 ASP A N 1
ATOM 2194 C CA . ASP A 1 275 ? 1.653 -2.078 -2.283 1.00 95.00 275 ASP A CA 1
ATOM 2195 C C . ASP A 1 275 ? 1.407 -0.672 -2.852 1.00 95.00 275 ASP A C 1
ATOM 2197 O O . ASP A 1 275 ? 2.313 0.170 -2.881 1.00 95.00 275 ASP A O 1
ATOM 2201 N N . SER A 1 276 ? 0.179 -0.413 -3.304 1.00 93.88 276 SER A N 1
ATOM 2202 C CA . SER A 1 276 ? -0.324 0.954 -3.459 1.00 93.88 276 SER A CA 1
ATOM 2203 C C . SER A 1 276 ? -0.983 1.417 -2.148 1.00 93.88 276 SER A C 1
ATOM 2205 O O . SER A 1 276 ? -0.803 0.786 -1.108 1.00 93.88 276 SER A O 1
ATOM 2207 N N . HIS A 1 277 ? -1.726 2.522 -2.141 1.00 91.62 277 HIS A N 1
ATOM 2208 C CA . HIS A 1 277 ? -2.605 2.836 -1.009 1.00 91.62 277 HIS A CA 1
ATOM 2209 C C . HIS A 1 277 ? -3.817 1.884 -0.993 1.00 91.62 277 HIS A C 1
ATOM 2211 O O . HIS A 1 277 ? -4.227 1.392 0.061 1.00 91.62 277 HIS A O 1
ATOM 2217 N N . LYS A 1 278 ? -4.348 1.573 -2.180 1.00 90.38 278 LYS A N 1
ATOM 2218 C CA . LYS A 1 278 ? -5.572 0.790 -2.383 1.00 90.38 278 LYS A CA 1
ATOM 2219 C C . LYS A 1 278 ? -5.374 -0.726 -2.393 1.00 90.38 278 LYS A C 1
ATOM 2221 O O . LYS A 1 278 ? -6.270 -1.453 -1.970 1.00 90.38 278 LYS A O 1
ATOM 2226 N N . GLN A 1 279 ? -4.254 -1.222 -2.923 1.00 91.44 279 GLN A N 1
ATOM 2227 C CA . GLN A 1 279 ? -4.088 -2.643 -3.252 1.00 91.44 279 GLN A CA 1
ATOM 2228 C C . GLN A 1 279 ? -2.736 -3.221 -2.796 1.00 91.44 279 GLN A C 1
ATOM 2230 O O . GLN A 1 279 ? -1.688 -2.632 -3.082 1.00 91.44 279 GLN A O 1
ATOM 2235 N N . PRO A 1 280 ? -2.722 -4.410 -2.160 1.00 92.38 280 PRO A N 1
ATOM 2236 C CA . PRO A 1 280 ? -1.484 -5.092 -1.810 1.00 92.38 280 PRO A CA 1
ATOM 2237 C C . PRO A 1 280 ? -0.813 -5.698 -3.053 1.00 92.38 280 PRO A C 1
ATOM 2239 O O . PRO A 1 280 ? -1.471 -6.276 -3.923 1.00 92.38 280 PRO A O 1
ATOM 2242 N N . ALA A 1 281 ? 0.513 -5.584 -3.135 1.00 93.69 281 ALA A N 1
ATOM 2243 C CA . ALA A 1 281 ? 1.335 -5.996 -4.274 1.00 93.69 281 ALA A CA 1
ATOM 2244 C C . ALA A 1 281 ? 0.832 -5.477 -5.645 1.00 93.69 281 ALA A C 1
ATOM 2246 O O . ALA A 1 281 ? 0.908 -6.197 -6.646 1.00 93.69 281 ALA A O 1
ATOM 2247 N N . ALA A 1 282 ? 0.303 -4.249 -5.694 1.00 95.00 282 ALA A N 1
ATOM 2248 C CA . ALA A 1 282 ? -0.160 -3.578 -6.915 1.00 95.00 282 ALA A CA 1
ATOM 2249 C C . ALA A 1 282 ? 0.978 -3.296 -7.914 1.00 95.00 282 ALA A C 1
ATOM 2251 O O . ALA A 1 282 ? 0.805 -3.409 -9.136 1.00 95.00 282 ALA A O 1
ATOM 2252 N N . PHE A 1 283 ? 2.153 -2.950 -7.383 1.00 97.75 283 PHE A N 1
ATOM 2253 C CA . PHE A 1 283 ? 3.352 -2.625 -8.141 1.00 97.75 283 PHE A CA 1
ATOM 2254 C C . PHE A 1 283 ? 4.383 -3.755 -8.074 1.00 97.75 283 PHE A C 1
ATOM 2256 O O . PHE A 1 283 ? 4.555 -4.424 -7.052 1.00 97.75 283 PHE A O 1
ATOM 2263 N N . ILE A 1 284 ? 5.138 -3.911 -9.159 1.00 98.38 284 ILE A N 1
ATOM 2264 C CA . ILE A 1 284 ? 6.403 -4.647 -9.167 1.00 98.38 284 ILE A CA 1
ATOM 2265 C C . ILE A 1 284 ? 7.488 -3.685 -9.631 1.00 98.38 284 ILE A C 1
ATOM 2267 O O . ILE A 1 284 ? 7.562 -3.345 -10.813 1.00 98.38 284 ILE A O 1
ATOM 2271 N N . VAL A 1 285 ? 8.324 -3.227 -8.703 1.00 98.44 285 VAL A N 1
ATOM 2272 C CA . VAL A 1 285 ? 9.388 -2.266 -9.002 1.00 98.44 285 VAL A CA 1
ATOM 2273 C C . VAL A 1 285 ? 10.676 -3.011 -9.332 1.00 98.44 285 VAL A C 1
ATOM 2275 O O . VAL A 1 285 ? 11.147 -3.822 -8.539 1.00 98.44 285 VAL A O 1
ATOM 2278 N N . THR A 1 286 ? 11.248 -2.751 -10.507 1.00 98.31 286 THR A N 1
ATOM 2279 C CA . THR A 1 286 ? 12.423 -3.467 -11.036 1.00 98.31 286 THR A CA 1
ATOM 2280 C C . THR A 1 286 ? 13.444 -2.513 -11.658 1.00 98.31 286 THR A C 1
ATOM 2282 O O . THR A 1 286 ? 13.126 -1.366 -11.977 1.00 98.31 286 THR A O 1
ATOM 2285 N N . GLN A 1 287 ? 14.689 -2.968 -11.799 1.00 97.38 287 GLN A N 1
ATOM 2286 C CA . GLN A 1 287 ? 15.712 -2.301 -12.614 1.00 97.38 287 GLN A CA 1
ATOM 2287 C C . GLN A 1 287 ? 15.361 -2.385 -14.113 1.00 97.38 287 GLN A C 1
ATOM 2289 O O . GLN A 1 287 ? 14.676 -3.315 -14.541 1.00 97.38 287 GLN A O 1
ATOM 2294 N N . HIS A 1 288 ? 15.894 -1.483 -14.945 1.00 97.81 288 HIS A N 1
ATOM 2295 C CA . HIS A 1 288 ? 15.785 -1.636 -16.403 1.00 97.81 288 HIS A CA 1
ATOM 2296 C C . HIS A 1 288 ? 16.463 -2.959 -16.820 1.00 97.81 288 HIS A C 1
ATOM 2298 O O . HIS A 1 288 ? 17.630 -3.151 -16.448 1.00 97.81 288 HIS A O 1
ATOM 2304 N N . PRO A 1 289 ? 15.806 -3.854 -17.592 1.00 98.00 289 PRO A N 1
ATOM 2305 C CA . PRO A 1 289 ? 16.326 -5.188 -17.912 1.00 98.00 289 PRO A CA 1
ATOM 2306 C C . PRO A 1 289 ? 17.744 -5.195 -18.492 1.00 98.00 289 PRO A C 1
ATOM 2308 O O . PRO A 1 289 ? 18.056 -4.454 -19.425 1.00 98.00 289 PRO A O 1
ATOM 2311 N N . LEU A 1 290 ? 18.606 -6.059 -17.957 1.00 97.19 290 LEU A N 1
ATOM 2312 C CA . LEU A 1 290 ? 19.940 -6.305 -18.511 1.00 97.19 290 LEU A CA 1
ATOM 2313 C C . LEU A 1 290 ? 19.833 -7.297 -19.684 1.00 97.19 290 LEU A C 1
ATOM 2315 O O . LEU A 1 290 ? 18.894 -8.093 -19.707 1.00 97.19 290 LEU A O 1
ATOM 2319 N N . PRO A 1 291 ? 20.784 -7.328 -20.638 1.00 96.06 291 PRO A N 1
ATOM 2320 C CA . PRO A 1 291 ? 20.718 -8.234 -21.792 1.00 96.06 291 PRO A CA 1
ATOM 2321 C C . PRO A 1 291 ? 20.540 -9.725 -21.443 1.00 96.06 291 PRO A C 1
ATOM 2323 O O . PRO A 1 291 ? 19.884 -10.450 -22.185 1.00 96.06 291 PRO A O 1
ATOM 2326 N N . ASN A 1 292 ? 21.069 -10.174 -20.299 1.00 95.25 292 ASN A N 1
ATOM 2327 C CA . ASN A 1 292 ? 20.904 -11.526 -19.748 1.00 95.25 292 ASN A CA 1
ATOM 2328 C C . ASN A 1 292 ? 19.581 -11.744 -18.978 1.00 95.25 292 ASN A C 1
ATOM 2330 O O . ASN A 1 292 ? 19.221 -12.891 -18.737 1.00 95.25 292 ASN A O 1
ATOM 2334 N N . THR A 1 293 ? 18.839 -10.690 -18.610 1.00 96.56 293 THR A N 1
ATOM 2335 C CA . THR A 1 293 ? 17.589 -10.775 -17.821 1.00 96.56 293 THR A CA 1
ATOM 2336 C C . THR A 1 293 ? 16.323 -10.355 -18.579 1.00 96.56 293 THR A C 1
ATOM 2338 O O . THR A 1 293 ? 15.242 -10.351 -17.998 1.00 96.56 293 THR A O 1
ATOM 2341 N N . ILE A 1 294 ? 16.391 -10.073 -19.889 1.00 97.38 294 ILE A N 1
ATOM 2342 C CA . ILE A 1 294 ? 15.202 -9.752 -20.712 1.00 97.38 294 ILE A CA 1
ATOM 2343 C C . ILE A 1 294 ? 14.166 -10.896 -20.720 1.00 97.38 294 ILE A C 1
ATOM 2345 O O . ILE A 1 294 ? 12.965 -10.633 -20.655 1.00 97.38 294 ILE A O 1
ATOM 2349 N N . ALA A 1 295 ? 14.603 -12.159 -20.772 1.00 95.44 295 ALA A N 1
ATOM 2350 C CA . ALA A 1 295 ? 13.695 -13.310 -20.699 1.00 95.44 295 ALA A CA 1
ATOM 2351 C C . ALA A 1 295 ? 13.007 -13.404 -19.325 1.00 95.44 295 ALA A C 1
ATOM 2353 O O . ALA A 1 295 ? 11.788 -13.542 -19.245 1.00 95.44 295 ALA A O 1
ATOM 2354 N N . ASP A 1 296 ? 13.777 -13.237 -18.249 1.00 96.44 296 ASP A N 1
ATOM 2355 C CA . ASP A 1 296 ? 13.271 -13.211 -16.874 1.00 96.44 296 ASP A CA 1
ATOM 2356 C C . ASP A 1 296 ? 12.317 -12.034 -16.620 1.00 96.44 296 ASP A C 1
ATOM 2358 O O . ASP A 1 296 ? 11.341 -12.180 -15.888 1.00 96.44 296 ASP A O 1
ATOM 2362 N N . PHE A 1 297 ? 12.531 -10.888 -17.273 1.00 98.19 297 PHE A N 1
ATOM 2363 C CA . PHE A 1 297 ? 11.603 -9.760 -17.231 1.00 98.19 297 PHE A CA 1
ATOM 2364 C C . PHE A 1 297 ? 10.251 -10.108 -17.867 1.00 98.19 297 PHE A C 1
ATOM 2366 O O . PHE A 1 297 ? 9.215 -9.877 -17.253 1.00 98.19 297 PHE A O 1
ATOM 2373 N N . TRP A 1 298 ? 10.216 -10.704 -19.063 1.00 97.75 298 TRP A N 1
ATOM 2374 C CA . TRP A 1 298 ? 8.934 -11.082 -19.673 1.00 97.75 298 TRP A CA 1
ATOM 2375 C C . TRP A 1 298 ? 8.232 -12.225 -18.939 1.00 97.75 298 TRP A C 1
ATOM 2377 O O . TRP A 1 298 ? 7.001 -12.244 -18.880 1.00 97.75 298 TRP A O 1
ATOM 2387 N N . ARG A 1 299 ? 8.992 -13.127 -18.305 1.00 96.12 299 ARG A N 1
ATOM 2388 C CA . ARG A 1 299 ? 8.445 -14.098 -17.350 1.00 96.12 299 ARG A CA 1
ATOM 2389 C C . ARG A 1 299 ? 7.824 -13.412 -16.140 1.00 96.12 299 ARG A C 1
ATOM 2391 O O . ARG A 1 299 ? 6.708 -13.763 -15.793 1.00 96.12 299 ARG A O 1
ATOM 2398 N N . LEU A 1 300 ? 8.479 -12.406 -15.555 1.00 97.31 300 LEU A N 1
ATOM 2399 C CA . LEU A 1 300 ? 7.928 -11.615 -14.449 1.00 97.31 300 LEU A CA 1
ATOM 2400 C C . LEU A 1 300 ? 6.578 -10.985 -14.832 1.00 97.31 300 LEU A C 1
ATOM 2402 O O . LEU A 1 300 ? 5.608 -11.150 -14.096 1.00 97.31 300 LEU A O 1
ATOM 2406 N N . VAL A 1 301 ? 6.490 -10.349 -16.011 1.00 97.75 301 VAL A N 1
ATOM 2407 C CA . VAL A 1 301 ? 5.229 -9.787 -16.540 1.00 97.75 301 VAL A CA 1
ATOM 2408 C C . VAL A 1 301 ? 4.147 -10.872 -16.689 1.00 97.75 301 VAL A C 1
ATOM 2410 O O . VAL A 1 301 ? 2.990 -10.651 -16.323 1.00 97.75 301 VAL A O 1
ATOM 2413 N N . PHE A 1 302 ? 4.501 -12.053 -17.209 1.00 95.69 302 PHE A N 1
ATOM 2414 C CA . PHE A 1 302 ? 3.539 -13.130 -17.455 1.00 95.69 302 PHE A CA 1
ATOM 2415 C C . PHE A 1 302 ? 3.104 -13.879 -16.186 1.00 95.69 302 PHE A C 1
ATOM 2417 O O . PHE A 1 302 ? 1.913 -14.140 -16.015 1.00 95.69 302 PHE A O 1
ATOM 2424 N N . ASP A 1 303 ? 4.036 -14.249 -15.310 1.00 94.50 303 ASP A N 1
ATOM 2425 C CA . ASP A 1 303 ? 3.785 -15.089 -14.135 1.00 94.50 303 ASP A CA 1
ATOM 2426 C C . ASP A 1 303 ? 2.992 -14.329 -13.053 1.00 94.50 303 ASP A C 1
ATOM 2428 O O . ASP A 1 303 ? 2.142 -14.923 -12.394 1.00 94.50 303 ASP A O 1
ATOM 2432 N N . TYR A 1 304 ? 3.184 -13.008 -12.918 1.00 95.12 304 TYR A N 1
ATOM 2433 C CA . TYR A 1 304 ? 2.532 -12.182 -11.883 1.00 95.12 304 TYR A CA 1
ATOM 2434 C C . TYR A 1 304 ? 1.217 -11.495 -12.311 1.00 95.12 304 TYR A C 1
ATOM 2436 O O . TYR A 1 304 ? 0.662 -10.696 -11.547 1.00 95.12 304 TYR A O 1
ATOM 2444 N N . ASN A 1 305 ? 0.688 -11.828 -13.498 1.00 94.31 305 ASN A N 1
ATOM 2445 C CA . ASN A 1 305 ? -0.483 -11.189 -14.124 1.00 94.31 305 ASN A CA 1
ATOM 2446 C C . ASN A 1 305 ? -0.337 -9.661 -14.251 1.00 94.31 305 ASN A C 1
ATOM 2448 O O . ASN A 1 305 ? -1.211 -8.899 -13.836 1.00 94.31 305 ASN A O 1
ATOM 2452 N N . CYS A 1 306 ? 0.781 -9.195 -14.805 1.00 96.31 306 CYS A N 1
ATOM 2453 C CA . CYS A 1 306 ? 0.967 -7.771 -15.045 1.00 96.31 306 CYS A CA 1
ATOM 2454 C C . CYS A 1 306 ? 0.181 -7.333 -16.289 1.00 96.31 306 CYS A C 1
ATOM 2456 O O . CYS A 1 306 ? 0.462 -7.787 -17.396 1.00 96.31 306 CYS A O 1
ATOM 2458 N N . SER A 1 307 ? -0.789 -6.439 -16.103 1.00 95.75 307 SER A N 1
ATOM 2459 C CA . SER A 1 307 ? -1.564 -5.800 -17.176 1.00 95.75 307 SER A CA 1
ATOM 2460 C C . SER A 1 307 ? -0.822 -4.618 -17.799 1.00 95.75 307 SER A C 1
ATOM 2462 O O . SER A 1 307 ? -1.178 -4.165 -18.888 1.00 95.75 307 SER A O 1
ATOM 2464 N N . SER A 1 308 ? 0.191 -4.081 -17.113 1.00 97.62 308 SER A N 1
ATOM 2465 C CA . SER A 1 308 ? 0.898 -2.878 -17.541 1.00 97.62 308 SER A CA 1
ATOM 2466 C C . SER A 1 308 ? 2.374 -2.850 -17.129 1.00 97.62 308 SER A C 1
ATOM 2468 O O . SER A 1 308 ? 2.810 -3.511 -16.183 1.00 97.62 308 SER A O 1
ATOM 2470 N N . VAL A 1 309 ? 3.154 -2.070 -17.878 1.00 98.69 309 VAL A N 1
ATOM 2471 C CA . VAL A 1 309 ? 4.581 -1.810 -17.680 1.00 98.69 309 VAL A CA 1
ATOM 2472 C C . VAL A 1 309 ? 4.840 -0.317 -17.886 1.00 98.69 309 VAL A C 1
ATOM 2474 O O . VAL A 1 309 ? 4.594 0.207 -18.971 1.00 98.69 309 VAL A O 1
ATOM 2477 N N . VAL A 1 310 ? 5.395 0.359 -16.884 1.00 98.56 310 VAL A N 1
ATOM 2478 C CA . VAL A 1 310 ? 5.783 1.774 -16.926 1.00 98.56 310 VAL A CA 1
ATOM 2479 C C . VAL A 1 310 ? 7.309 1.886 -16.934 1.00 98.56 310 VAL A C 1
ATOM 2481 O O . VAL A 1 310 ? 7.983 1.368 -16.045 1.00 98.56 310 VAL A O 1
ATOM 2484 N N . MET A 1 311 ? 7.855 2.562 -17.945 1.00 98.12 311 MET A N 1
ATOM 2485 C CA . MET A 1 311 ? 9.290 2.756 -18.173 1.00 98.12 311 MET A CA 1
ATOM 2486 C C . MET A 1 311 ? 9.636 4.246 -18.075 1.00 98.12 311 MET A C 1
ATOM 2488 O O . MET A 1 311 ? 9.164 5.048 -18.878 1.00 98.12 311 MET A O 1
ATOM 2492 N N . LEU A 1 312 ? 10.469 4.619 -17.101 1.00 96.38 312 LEU A N 1
ATOM 2493 C CA . LEU A 1 312 ? 10.727 6.014 -16.701 1.00 96.38 312 LEU A CA 1
ATOM 2494 C C . LEU A 1 312 ? 12.131 6.513 -17.094 1.00 96.38 312 LEU A C 1
ATOM 2496 O O . LEU A 1 312 ? 12.698 7.409 -16.458 1.00 96.38 312 LEU A O 1
ATOM 2500 N N . ASN A 1 313 ? 12.716 5.910 -18.129 1.00 91.56 313 ASN A N 1
ATOM 2501 C CA . ASN A 1 313 ? 13.993 6.299 -18.718 1.00 91.56 313 ASN A CA 1
ATOM 2502 C C . ASN A 1 313 ? 13.980 6.167 -20.247 1.00 91.56 313 ASN A C 1
ATOM 2504 O O . ASN A 1 313 ? 13.196 5.423 -20.840 1.00 91.56 313 ASN A O 1
ATOM 2508 N N . GLU A 1 314 ? 14.902 6.886 -20.876 1.00 91.19 314 GLU A N 1
ATOM 2509 C CA . GLU A 1 314 ? 15.270 6.704 -22.278 1.00 91.19 314 GLU A CA 1
ATOM 2510 C C . GLU A 1 314 ? 16.127 5.433 -22.450 1.00 91.19 314 GLU A C 1
ATOM 2512 O O . GLU A 1 314 ? 16.561 4.814 -21.473 1.00 91.19 314 GLU A O 1
ATOM 2517 N N . MET A 1 315 ? 16.359 5.020 -23.697 1.00 92.06 315 MET A N 1
ATOM 2518 C CA . MET A 1 315 ? 17.303 3.939 -23.999 1.00 92.06 315 MET A CA 1
ATOM 2519 C C . MET A 1 315 ? 18.725 4.501 -24.048 1.00 92.06 315 MET A C 1
ATOM 2521 O O . MET A 1 315 ? 18.968 5.499 -24.720 1.00 92.06 315 MET A O 1
ATOM 2525 N N . ASP A 1 316 ? 19.664 3.841 -23.374 1.00 91.94 316 ASP A N 1
ATOM 2526 C CA . ASP A 1 316 ? 21.072 4.245 -23.318 1.00 91.94 316 ASP A CA 1
ATOM 2527 C C . ASP A 1 316 ? 21.962 2.998 -23.398 1.00 91.94 316 ASP A C 1
ATOM 2529 O O . ASP A 1 316 ? 22.020 2.189 -22.471 1.00 91.94 316 ASP A O 1
ATOM 2533 N N . ALA A 1 317 ? 22.666 2.840 -24.520 1.00 90.62 317 ALA A N 1
ATOM 2534 C CA . ALA A 1 317 ? 23.555 1.705 -24.748 1.00 90.62 317 ALA A CA 1
ATOM 2535 C C . ALA A 1 317 ? 24.797 1.717 -23.835 1.00 90.62 317 ALA A C 1
ATOM 2537 O O . ALA A 1 317 ? 25.284 0.647 -23.475 1.00 90.62 317 ALA A O 1
ATOM 2538 N N . ALA A 1 318 ? 25.285 2.891 -23.414 1.00 90.88 318 ALA A N 1
ATOM 2539 C CA . ALA A 1 318 ? 26.414 3.004 -22.489 1.00 90.88 318 ALA A CA 1
ATOM 2540 C C . ALA A 1 318 ? 26.030 2.564 -21.066 1.00 90.88 318 ALA A C 1
ATOM 2542 O O . ALA A 1 318 ? 26.865 2.033 -20.337 1.00 90.88 318 ALA A O 1
ATOM 2543 N N . GLN A 1 319 ? 24.755 2.714 -20.698 1.00 88.81 319 GLN A N 1
ATOM 2544 C CA . GLN A 1 319 ? 24.192 2.212 -19.441 1.00 88.81 319 GLN A CA 1
ATOM 2545 C C . GLN A 1 319 ? 23.560 0.815 -19.567 1.00 88.81 319 GLN A C 1
ATOM 2547 O O . GLN A 1 319 ? 22.920 0.356 -18.626 1.00 88.81 319 GLN A O 1
ATOM 2552 N N . LEU A 1 320 ? 23.695 0.108 -20.698 1.00 92.31 320 LEU A N 1
ATOM 2553 C CA . LEU A 1 320 ? 22.990 -1.162 -20.959 1.00 92.31 320 LEU A CA 1
ATOM 2554 C C . LEU A 1 320 ? 21.456 -1.063 -20.774 1.00 92.31 320 LEU A C 1
ATOM 2556 O O . LEU A 1 320 ? 20.790 -2.039 -20.425 1.00 92.31 320 LEU A O 1
ATOM 2560 N N . CYS A 1 321 ? 20.877 0.116 -21.006 1.00 92.94 321 CYS A N 1
ATOM 2561 C CA . CYS A 1 321 ? 19.436 0.357 -21.068 1.00 92.94 321 CYS A CA 1
ATOM 2562 C C . CYS A 1 321 ? 18.917 0.042 -22.478 1.00 92.94 321 CYS A C 1
ATOM 2564 O O . CYS A 1 321 ? 18.446 0.915 -23.208 1.00 92.94 321 CYS A O 1
ATOM 2566 N N . MET A 1 322 ? 19.055 -1.228 -22.865 1.00 93.25 322 MET A N 1
ATOM 2567 C CA . MET A 1 322 ? 18.712 -1.739 -24.193 1.00 93.25 322 MET A CA 1
ATOM 2568 C C . MET A 1 322 ? 17.200 -1.935 -24.366 1.00 93.25 322 MET A C 1
ATOM 2570 O O . MET A 1 322 ? 16.461 -2.130 -23.398 1.00 93.25 322 MET A O 1
ATOM 2574 N N . GLN A 1 323 ? 16.746 -1.937 -25.619 1.00 95.94 323 GLN A N 1
ATOM 2575 C CA . GLN A 1 323 ? 15.387 -2.325 -25.988 1.00 95.94 323 GLN A CA 1
ATOM 2576 C C . GLN A 1 323 ? 15.115 -3.793 -25.626 1.00 95.94 323 GLN A C 1
ATOM 2578 O O . GLN A 1 323 ? 15.899 -4.676 -25.970 1.00 95.94 323 GLN A O 1
ATOM 2583 N N . TYR A 1 324 ? 13.973 -4.052 -24.987 1.00 96.75 324 TYR A N 1
ATOM 2584 C CA . TYR A 1 324 ? 13.561 -5.394 -24.553 1.00 96.75 324 TYR A CA 1
ATOM 2585 C C . TYR A 1 324 ? 12.235 -5.871 -25.177 1.00 96.75 324 TYR A C 1
ATOM 2587 O O . TYR A 1 324 ? 11.744 -6.933 -24.817 1.00 96.75 324 TYR A O 1
ATOM 2595 N N . TRP A 1 325 ? 11.652 -5.114 -26.111 1.00 97.19 325 TRP A N 1
ATOM 2596 C CA . TRP A 1 325 ? 10.362 -5.395 -26.764 1.00 97.19 325 TRP A CA 1
ATOM 2597 C C . TRP A 1 325 ? 10.495 -5.461 -28.302 1.00 97.19 325 TRP A C 1
ATOM 2599 O O . TRP A 1 325 ? 11.440 -4.886 -28.850 1.00 97.19 325 TRP A O 1
ATOM 2609 N N . PRO A 1 326 ? 9.561 -6.099 -29.035 1.00 96.06 326 PRO A N 1
ATOM 2610 C CA . PRO A 1 326 ? 9.543 -6.073 -30.498 1.00 96.06 326 PRO A CA 1
ATOM 2611 C C . PRO A 1 326 ? 8.929 -4.767 -31.032 1.00 96.06 326 PRO A C 1
ATOM 2613 O O . PRO A 1 326 ? 7.913 -4.303 -30.523 1.00 96.06 326 PRO A O 1
ATOM 2616 N N . GLU A 1 327 ? 9.495 -4.185 -32.094 1.00 87.19 327 GLU A N 1
ATOM 2617 C CA . GLU A 1 327 ? 8.841 -3.065 -32.804 1.00 87.19 327 GLU A CA 1
ATOM 2618 C C . GLU A 1 327 ? 7.759 -3.523 -33.790 1.00 87.19 327 GLU A C 1
ATOM 2620 O O . GLU A 1 327 ? 6.856 -2.760 -34.121 1.00 87.19 327 GLU A O 1
ATOM 2625 N N . LYS A 1 328 ? 7.913 -4.728 -34.353 1.00 80.38 328 LYS A N 1
ATOM 2626 C CA . LYS A 1 328 ? 7.120 -5.249 -35.476 1.00 80.38 328 LYS A CA 1
ATOM 2627 C C . LYS A 1 328 ? 7.001 -6.765 -35.338 1.00 80.38 328 LYS A C 1
ATOM 2629 O O . LYS A 1 328 ? 7.990 -7.426 -35.023 1.00 80.38 328 LYS A O 1
ATOM 2634 N N . THR A 1 329 ? 5.831 -7.323 -35.647 1.00 88.12 329 THR A N 1
ATOM 2635 C CA . THR A 1 329 ? 5.526 -8.765 -35.516 1.00 88.12 329 THR A CA 1
ATOM 2636 C C . THR A 1 329 ? 5.705 -9.274 -34.072 1.00 88.12 329 THR A C 1
ATOM 2638 O O . THR A 1 329 ? 5.261 -8.602 -33.144 1.00 88.12 329 THR A O 1
ATOM 2641 N N . SER A 1 330 ? 6.332 -10.434 -33.855 1.00 94.19 330 SER A N 1
ATOM 2642 C CA . SER A 1 330 ? 6.559 -11.014 -32.525 1.00 94.19 330 SER A CA 1
ATOM 2643 C C . SER A 1 330 ? 8.001 -11.469 -32.325 1.00 94.19 330 SER A C 1
ATOM 2645 O O . SER A 1 330 ? 8.646 -11.903 -33.277 1.00 94.19 330 SER A O 1
ATOM 2647 N N . CYS A 1 331 ? 8.469 -11.459 -31.079 1.00 96.38 331 CYS A N 1
ATOM 2648 C CA . CYS A 1 331 ? 9.761 -11.997 -30.659 1.00 96.38 331 CYS A CA 1
ATOM 2649 C C . CYS A 1 331 ? 9.570 -12.973 -29.485 1.00 96.38 331 CYS A C 1
ATOM 2651 O O . CYS A 1 331 ? 8.617 -12.832 -28.720 1.00 96.38 331 CYS A O 1
ATOM 2653 N N . CYS A 1 332 ? 10.461 -13.954 -29.337 1.00 95.50 332 CYS A N 1
ATOM 2654 C CA . CYS A 1 332 ? 10.459 -14.881 -28.202 1.00 95.50 332 CYS A CA 1
ATOM 2655 C C . CYS A 1 332 ? 11.602 -14.532 -27.242 1.00 95.50 332 CYS A C 1
ATOM 2657 O O . CYS A 1 332 ? 12.760 -14.467 -27.652 1.00 95.50 332 CYS A O 1
ATOM 2659 N N . TYR A 1 333 ? 11.276 -14.340 -25.965 1.00 94.81 333 TYR A N 1
ATOM 2660 C CA . TYR A 1 333 ? 12.223 -14.030 -24.898 1.00 94.81 333 TYR A CA 1
ATOM 2661 C C . TYR A 1 333 ? 12.193 -15.172 -23.877 1.00 94.81 333 TYR A C 1
ATOM 2663 O O . TYR A 1 333 ? 11.384 -15.188 -22.948 1.00 94.81 333 TYR A O 1
ATOM 2671 N N . GLY A 1 334 ? 13.037 -16.181 -24.104 1.00 91.94 334 GLY A N 1
ATOM 2672 C CA . GLY A 1 334 ? 12.903 -17.472 -23.426 1.00 91.94 334 GLY A CA 1
ATOM 2673 C C . GLY A 1 334 ? 11.564 -18.135 -23.798 1.00 91.94 334 GLY A C 1
ATOM 2674 O O . GLY A 1 334 ? 11.240 -18.177 -24.987 1.00 91.94 334 GLY A O 1
ATOM 2675 N N . PRO A 1 335 ? 10.768 -18.625 -22.829 1.00 92.56 335 PRO A N 1
ATOM 2676 C CA . PRO A 1 335 ? 9.487 -19.278 -23.105 1.00 92.56 335 PRO A CA 1
ATOM 2677 C C . PRO A 1 335 ? 8.346 -18.303 -23.450 1.00 92.56 335 PRO A C 1
ATOM 2679 O O . PRO A 1 335 ? 7.275 -18.753 -23.853 1.00 92.56 335 PRO A O 1
ATOM 2682 N N . ILE A 1 336 ? 8.529 -16.987 -23.281 1.00 96.31 336 ILE A N 1
ATOM 2683 C CA . ILE A 1 336 ? 7.469 -15.997 -23.518 1.00 96.31 336 ILE A CA 1
ATOM 2684 C C . ILE A 1 336 ? 7.554 -15.465 -24.950 1.00 96.31 336 ILE A C 1
ATOM 2686 O O . ILE A 1 336 ? 8.541 -14.826 -25.321 1.00 96.31 336 ILE A O 1
ATOM 2690 N N . GLN A 1 337 ? 6.504 -15.678 -25.744 1.00 97.25 337 GLN A N 1
ATOM 2691 C CA . GLN A 1 337 ? 6.315 -14.959 -27.002 1.00 97.25 337 GLN A CA 1
ATOM 2692 C C . GLN A 1 337 ? 5.635 -13.619 -26.704 1.00 97.25 337 GLN A C 1
ATOM 2694 O O . GLN A 1 337 ? 4.629 -13.557 -25.996 1.00 97.25 337 GLN A O 1
ATOM 2699 N N . VAL A 1 338 ? 6.198 -12.545 -27.253 1.00 98.31 338 VAL A N 1
ATOM 2700 C CA . VAL A 1 338 ? 5.704 -11.170 -27.147 1.00 98.31 338 VAL A CA 1
ATOM 2701 C C . VAL A 1 338 ? 5.407 -10.675 -28.551 1.00 98.31 338 VAL A C 1
ATOM 2703 O O . VAL A 1 338 ? 6.277 -10.693 -29.419 1.00 98.31 338 VAL A O 1
ATOM 2706 N N . GLU A 1 339 ? 4.184 -10.224 -28.783 1.00 97.88 339 GLU A N 1
ATOM 2707 C CA . GLU A 1 339 ? 3.677 -9.787 -30.078 1.00 97.88 339 GLU A CA 1
ATOM 2708 C C . GLU A 1 339 ? 3.235 -8.326 -30.010 1.00 97.88 339 GLU A C 1
ATOM 2710 O O . GLU A 1 339 ? 2.466 -7.935 -29.131 1.00 97.88 339 GLU A O 1
ATOM 2715 N N . PHE A 1 340 ? 3.729 -7.514 -30.942 1.00 97.81 340 PHE A N 1
ATOM 2716 C CA . PHE A 1 340 ? 3.340 -6.118 -31.088 1.00 97.81 340 PHE A CA 1
ATOM 2717 C C . PHE A 1 340 ? 1.927 -6.018 -31.679 1.00 97.81 340 PHE A C 1
ATOM 2719 O O . PHE A 1 340 ? 1.695 -6.475 -32.798 1.00 97.81 340 PHE A O 1
ATOM 2726 N N . VAL A 1 341 ? 1.001 -5.391 -30.947 1.00 96.75 341 VAL A N 1
ATOM 2727 C CA . VAL A 1 341 ? -0.390 -5.185 -31.385 1.00 96.75 341 VAL A CA 1
ATOM 2728 C C . VAL A 1 341 ? -0.579 -3.777 -31.951 1.00 96.75 341 VAL A C 1
ATOM 2730 O O . VAL A 1 341 ? -1.102 -3.617 -33.052 1.00 96.75 341 VAL A O 1
ATOM 2733 N N . SER A 1 342 ? -0.158 -2.746 -31.214 1.00 95.75 342 SER A N 1
ATOM 2734 C CA . SER A 1 342 ? -0.299 -1.341 -31.621 1.00 95.75 342 SER A CA 1
ATOM 2735 C C . SER A 1 342 ? 0.630 -0.413 -30.830 1.00 95.75 342 SER A C 1
ATOM 2737 O O . SER A 1 342 ? 1.217 -0.812 -29.824 1.00 95.75 342 SER A O 1
ATOM 2739 N N . ALA A 1 343 ? 0.754 0.841 -31.274 1.00 96.31 343 ALA A N 1
ATOM 2740 C CA . ALA A 1 343 ? 1.391 1.914 -30.514 1.00 96.31 343 ALA A CA 1
ATOM 2741 C C . ALA A 1 343 ? 0.782 3.286 -30.842 1.00 96.31 343 ALA A C 1
ATOM 2743 O O . ALA A 1 343 ? 0.332 3.510 -31.967 1.00 96.31 343 ALA A O 1
ATOM 2744 N N . ASP A 1 344 ? 0.834 4.205 -29.877 1.00 95.44 344 ASP A N 1
ATOM 2745 C CA . ASP A 1 344 ? 0.573 5.638 -30.049 1.00 95.44 344 ASP A CA 1
ATOM 2746 C C . ASP A 1 344 ? 1.655 6.480 -29.353 1.00 95.44 344 ASP A C 1
ATOM 2748 O O . ASP A 1 344 ? 2.379 5.999 -28.480 1.00 95.44 344 ASP A O 1
ATOM 2752 N N . ILE A 1 345 ? 1.794 7.737 -29.779 1.00 94.75 345 ILE A N 1
ATOM 2753 C CA . ILE A 1 345 ? 2.726 8.710 -29.198 1.00 94.75 345 ILE A CA 1
ATOM 2754 C C . ILE A 1 345 ? 1.944 9.994 -28.913 1.00 94.75 345 ILE A C 1
ATOM 2756 O O . ILE A 1 345 ? 1.252 10.510 -29.791 1.00 94.75 345 ILE A O 1
ATOM 2760 N N . ASP A 1 346 ? 2.067 10.502 -27.691 1.00 92.00 346 ASP A N 1
ATOM 2761 C CA . ASP A 1 346 ? 1.378 11.683 -27.161 1.00 92.00 346 ASP A CA 1
ATOM 2762 C C . ASP A 1 346 ? 2.403 12.522 -26.398 1.00 92.00 346 ASP A C 1
ATOM 2764 O O . ASP A 1 346 ? 2.809 12.163 -25.295 1.00 92.00 346 ASP A O 1
ATOM 2768 N N . GLU A 1 347 ? 2.858 13.607 -27.033 1.00 90.62 347 GLU A N 1
ATOM 2769 C CA . GLU A 1 347 ? 3.937 14.487 -26.558 1.00 90.62 347 GLU A CA 1
ATOM 2770 C C . GLU A 1 347 ? 5.220 13.716 -26.181 1.00 90.62 347 GLU A C 1
ATOM 2772 O O . GLU A 1 347 ? 6.026 13.383 -27.049 1.00 90.62 347 GLU A O 1
ATOM 2777 N N . ASP A 1 348 ? 5.413 13.455 -24.890 1.00 92.69 348 ASP A N 1
ATOM 2778 C CA . ASP A 1 348 ? 6.562 12.819 -24.245 1.00 92.69 348 ASP A CA 1
ATOM 2779 C C . ASP A 1 348 ? 6.215 11.442 -23.625 1.00 92.69 348 ASP A C 1
ATOM 2781 O O . ASP A 1 348 ? 6.956 10.914 -22.787 1.00 92.69 348 ASP A O 1
ATOM 2785 N N . ILE A 1 349 ? 5.106 10.835 -24.071 1.00 95.25 349 ILE A N 1
ATOM 2786 C CA . ILE A 1 349 ? 4.654 9.478 -23.736 1.00 95.25 349 ILE A CA 1
ATOM 2787 C C . ILE A 1 349 ? 4.585 8.629 -25.011 1.00 95.25 349 ILE A C 1
ATOM 2789 O O . ILE A 1 349 ? 3.900 8.984 -25.971 1.00 95.25 349 ILE A O 1
ATOM 2793 N N . ILE A 1 350 ? 5.237 7.465 -24.998 1.00 96.62 350 ILE A N 1
ATOM 2794 C CA . ILE A 1 350 ? 5.070 6.418 -26.013 1.00 96.62 350 ILE A CA 1
ATOM 2795 C C . ILE A 1 350 ? 4.289 5.268 -25.378 1.00 96.62 350 ILE A C 1
ATOM 2797 O O . ILE A 1 350 ? 4.767 4.645 -24.431 1.00 96.62 350 ILE A O 1
ATOM 2801 N N . ASN A 1 351 ? 3.105 4.975 -25.906 1.00 96.69 351 ASN A N 1
ATOM 2802 C CA . ASN A 1 351 ? 2.289 3.832 -25.513 1.00 96.69 351 ASN A CA 1
ATOM 2803 C C . ASN A 1 351 ? 2.442 2.700 -26.538 1.00 96.69 351 ASN A C 1
ATOM 2805 O O . ASN A 1 351 ? 2.427 2.948 -27.742 1.00 96.69 351 ASN A O 1
ATOM 2809 N N . ARG A 1 352 ? 2.560 1.453 -26.079 1.00 97.44 352 ARG A N 1
ATOM 2810 C CA . ARG A 1 352 ? 2.571 0.249 -26.926 1.00 97.44 352 ARG A CA 1
ATOM 2811 C C . ARG A 1 352 ? 1.679 -0.816 -26.299 1.00 97.44 352 ARG A C 1
ATOM 2813 O O . ARG A 1 352 ? 1.731 -1.013 -25.091 1.00 97.44 352 ARG A O 1
ATOM 2820 N N . ILE A 1 353 ? 0.897 -1.525 -27.102 1.00 97.19 353 ILE A N 1
ATOM 2821 C CA . ILE A 1 353 ? 0.111 -2.677 -26.652 1.00 97.19 353 ILE A CA 1
ATOM 2822 C C . ILE A 1 353 ? 0.787 -3.952 -27.147 1.00 97.19 353 ILE A C 1
ATOM 2824 O O . ILE A 1 353 ? 1.061 -4.097 -28.342 1.00 97.19 353 ILE A O 1
ATOM 2828 N N . PHE A 1 354 ? 1.027 -4.882 -26.227 1.00 98.12 354 PHE A N 1
ATOM 2829 C CA . PHE A 1 354 ? 1.587 -6.198 -26.514 1.00 98.12 354 PHE A CA 1
ATOM 2830 C C . PHE A 1 354 ? 0.591 -7.304 -26.172 1.00 98.12 354 PHE A C 1
ATOM 2832 O O . PHE A 1 354 ? -0.088 -7.243 -25.148 1.00 98.12 354 PHE A O 1
ATOM 2839 N N . ARG A 1 355 ? 0.549 -8.352 -26.996 1.00 96.94 355 ARG A N 1
ATOM 2840 C CA . ARG A 1 355 ? -0.012 -9.654 -26.623 1.00 96.94 355 ARG A CA 1
ATOM 2841 C C . ARG A 1 355 ? 1.144 -10.541 -26.177 1.00 96.94 355 ARG A C 1
ATOM 2843 O O . ARG A 1 355 ? 2.128 -10.656 -26.902 1.00 96.94 355 ARG A O 1
ATOM 2850 N N . ILE A 1 356 ? 1.036 -11.152 -25.001 1.00 97.12 356 ILE A N 1
ATOM 2851 C CA . ILE A 1 356 ? 2.055 -12.073 -24.480 1.00 97.12 356 ILE A CA 1
ATOM 2852 C C . ILE A 1 356 ? 1.450 -13.439 -24.170 1.00 97.12 356 ILE A C 1
ATOM 2854 O O . ILE A 1 356 ? 0.345 -13.519 -23.637 1.00 97.12 356 ILE A O 1
ATOM 2858 N N . CYS A 1 357 ? 2.173 -14.511 -24.473 1.00 95.94 357 CYS A N 1
ATOM 2859 C CA . CYS A 1 357 ? 1.796 -15.880 -24.122 1.00 95.94 357 CYS A CA 1
ATOM 2860 C C . CYS A 1 357 ? 3.030 -16.701 -23.731 1.00 95.94 357 CYS A C 1
ATOM 2862 O O . CYS A 1 357 ? 4.138 -16.466 -24.219 1.00 95.94 357 CYS A O 1
ATOM 2864 N N . ASN A 1 358 ? 2.841 -17.670 -22.836 1.00 94.56 358 ASN A N 1
ATOM 2865 C CA . ASN A 1 358 ? 3.894 -18.601 -22.447 1.00 94.56 358 ASN A CA 1
ATOM 2866 C C . ASN A 1 358 ? 3.814 -19.860 -23.320 1.00 94.56 358 ASN A C 1
ATOM 2868 O O . ASN A 1 358 ? 2.904 -20.673 -23.177 1.00 94.56 358 ASN A O 1
ATOM 2872 N N . MET A 1 359 ? 4.784 -20.033 -24.215 1.00 93.75 359 MET A N 1
ATOM 2873 C CA . MET A 1 359 ? 4.820 -21.141 -25.174 1.00 93.75 359 MET A CA 1
ATOM 2874 C C . MET A 1 359 ? 5.142 -22.492 -24.520 1.00 93.75 359 MET A C 1
ATOM 2876 O O . MET A 1 359 ? 4.800 -23.529 -25.082 1.00 93.75 359 MET A O 1
ATOM 2880 N N . ALA A 1 360 ? 5.737 -22.491 -23.321 1.00 90.81 360 ALA A N 1
ATOM 2881 C CA . ALA A 1 360 ? 5.908 -23.687 -22.493 1.00 90.81 360 ALA A CA 1
ATOM 2882 C C . ALA A 1 360 ? 4.662 -24.003 -21.639 1.00 90.81 360 ALA A C 1
ATOM 2884 O O . ALA A 1 360 ? 4.547 -25.100 -21.098 1.00 90.81 360 ALA A O 1
ATOM 2885 N N . ARG A 1 361 ? 3.710 -23.062 -21.521 1.00 90.75 361 ARG A N 1
ATOM 2886 C CA . ARG A 1 361 ? 2.459 -23.222 -20.761 1.00 90.75 361 ARG A CA 1
ATOM 2887 C C . ARG A 1 361 ? 1.229 -22.696 -21.538 1.00 90.75 361 ARG A C 1
ATOM 2889 O O . ARG A 1 361 ? 0.562 -21.783 -21.051 1.00 90.75 361 ARG A O 1
ATOM 2896 N N . PRO A 1 362 ? 0.883 -23.239 -22.728 1.00 89.12 362 PRO A N 1
ATOM 2897 C CA . PRO A 1 362 ? -0.163 -22.662 -23.585 1.00 89.12 362 PRO A CA 1
ATOM 2898 C C . PRO A 1 362 ? -1.563 -22.625 -22.955 1.00 89.12 362 PRO A C 1
ATOM 2900 O O . PRO A 1 362 ? -2.386 -21.793 -23.332 1.00 89.12 362 PRO A O 1
ATOM 2903 N N . GLN A 1 363 ? -1.840 -23.503 -21.984 1.00 91.94 363 GLN A N 1
ATOM 2904 C CA . GLN A 1 363 ? -3.096 -23.517 -21.226 1.00 91.94 363 GLN A CA 1
ATOM 2905 C C . GLN A 1 363 ? -3.291 -22.287 -20.320 1.00 91.94 363 GLN A C 1
ATOM 2907 O O . GLN A 1 363 ? -4.424 -21.999 -19.944 1.00 91.94 363 GLN A O 1
ATOM 2912 N N . ASP A 1 364 ? -2.220 -21.552 -19.996 1.00 90.81 364 ASP A N 1
ATOM 2913 C CA . ASP A 1 364 ? -2.289 -20.295 -19.236 1.00 90.81 364 ASP A CA 1
ATOM 2914 C C . ASP A 1 364 ? -2.886 -19.145 -20.083 1.00 90.81 364 ASP A C 1
ATOM 2916 O O . ASP A 1 364 ? -3.198 -18.078 -19.552 1.00 90.81 364 ASP A O 1
ATOM 2920 N N . GLY A 1 365 ? -3.044 -19.351 -21.398 1.00 92.62 365 GLY A N 1
ATOM 2921 C CA . GLY A 1 365 ? -3.613 -18.387 -22.337 1.00 92.62 365 GLY A CA 1
ATOM 2922 C C . GLY A 1 365 ? -2.648 -17.273 -22.758 1.00 92.62 365 GLY A C 1
ATOM 2923 O O . GLY A 1 365 ? -1.422 -17.406 -22.695 1.00 92.62 365 GLY A O 1
ATOM 2924 N N . TYR A 1 366 ? -3.221 -16.161 -23.222 1.00 93.69 366 TYR A N 1
ATOM 2925 C CA . TYR A 1 366 ? -2.493 -14.922 -23.496 1.00 93.69 366 TYR A CA 1
ATOM 2926 C C . TYR A 1 366 ? -2.945 -13.809 -22.543 1.00 93.69 366 TYR A C 1
ATOM 2928 O O . TYR A 1 366 ? -4.078 -13.812 -22.067 1.00 93.69 366 TYR A O 1
ATOM 2936 N N . ARG A 1 367 ? -2.075 -12.823 -22.313 1.00 93.19 367 ARG A N 1
ATOM 2937 C CA . ARG A 1 367 ? -2.407 -11.552 -21.649 1.00 93.19 367 ARG A CA 1
ATOM 2938 C C . ARG A 1 367 ? -2.224 -10.397 -22.632 1.00 93.19 367 ARG A C 1
ATOM 2940 O O . ARG A 1 367 ? -1.391 -10.487 -23.537 1.00 93.19 367 ARG A O 1
ATOM 2947 N N . ILE A 1 368 ? -2.980 -9.316 -22.452 1.00 95.25 368 ILE A N 1
ATOM 2948 C CA . ILE A 1 368 ? -2.737 -8.038 -23.133 1.00 95.25 368 ILE A CA 1
ATOM 2949 C C . ILE A 1 368 ? -2.065 -7.094 -22.139 1.00 95.25 368 ILE A C 1
ATOM 2951 O O . ILE A 1 368 ? -2.542 -6.942 -21.018 1.00 95.25 368 ILE A O 1
ATOM 2955 N N . VAL A 1 369 ? -0.954 -6.481 -22.547 1.00 97.00 369 VAL A N 1
ATOM 2956 C CA . VAL A 1 369 ? -0.107 -5.655 -21.682 1.00 97.00 369 VAL A CA 1
ATOM 2957 C C . VAL A 1 369 ? 0.114 -4.285 -22.310 1.00 97.00 369 VAL A C 1
ATOM 2959 O O . VAL A 1 369 ? 0.588 -4.187 -23.444 1.00 97.00 369 VAL A O 1
ATOM 2962 N N . GLN A 1 370 ? -0.195 -3.228 -21.561 1.00 97.31 370 GLN A N 1
ATOM 2963 C CA . GLN A 1 370 ? 0.129 -1.851 -21.930 1.00 97.31 370 GLN A CA 1
ATOM 2964 C C . GLN A 1 370 ? 1.564 -1.508 -21.508 1.00 97.31 370 GLN A C 1
ATOM 2966 O O . GLN A 1 370 ? 1.963 -1.743 -20.372 1.00 97.31 370 GLN A O 1
ATOM 2971 N N . HIS A 1 371 ? 2.347 -0.917 -22.402 1.00 98.12 371 HIS A N 1
ATOM 2972 C CA . HIS A 1 371 ? 3.698 -0.422 -22.141 1.00 98.12 371 HIS A CA 1
ATOM 2973 C C . HIS A 1 371 ? 3.723 1.095 -22.303 1.00 98.12 371 HIS A C 1
ATOM 2975 O O . HIS A 1 371 ? 3.645 1.601 -23.421 1.00 98.12 371 HIS A O 1
ATOM 2981 N N . LEU A 1 372 ? 3.831 1.814 -21.187 1.00 98.00 372 LEU A N 1
ATOM 2982 C CA . LEU A 1 372 ? 3.937 3.270 -21.137 1.00 98.00 372 LEU A CA 1
ATOM 2983 C C . LEU A 1 372 ? 5.399 3.664 -20.909 1.00 98.00 372 LEU A C 1
ATOM 2985 O O . LEU A 1 372 ? 5.925 3.537 -19.804 1.00 98.00 372 LEU A O 1
ATOM 2989 N N . GLN A 1 373 ? 6.062 4.167 -21.945 1.00 97.62 373 GLN A N 1
ATOM 2990 C CA . GLN A 1 373 ? 7.403 4.733 -21.843 1.00 97.62 373 GLN A CA 1
ATOM 2991 C C . GLN A 1 373 ? 7.322 6.259 -21.749 1.00 97.62 373 GLN A C 1
ATOM 2993 O O . GLN A 1 373 ? 6.896 6.924 -22.694 1.00 97.62 373 GLN A O 1
ATOM 2998 N N . TYR A 1 374 ? 7.769 6.813 -20.623 1.00 96.12 374 TYR A N 1
ATOM 2999 C CA . TYR A 1 374 ? 7.842 8.250 -20.392 1.00 96.12 374 TYR A CA 1
ATOM 3000 C C . TYR A 1 374 ? 9.237 8.780 -20.740 1.00 96.12 374 TYR A C 1
ATOM 3002 O O . TYR A 1 374 ? 10.206 8.527 -20.021 1.00 96.12 374 TYR A O 1
ATOM 3010 N N . ILE A 1 375 ? 9.335 9.528 -21.841 1.00 94.06 375 ILE A N 1
ATOM 3011 C CA . ILE A 1 375 ? 10.579 10.181 -22.287 1.00 94.06 375 ILE A CA 1
ATOM 3012 C C . ILE A 1 375 ? 10.701 11.627 -21.778 1.00 94.06 375 ILE A C 1
ATOM 3014 O O . ILE A 1 375 ? 11.739 12.259 -21.940 1.00 94.06 375 ILE A O 1
ATOM 3018 N N . GLY A 1 376 ? 9.682 12.147 -21.088 1.00 91.19 376 GLY A N 1
ATOM 3019 C CA . GLY A 1 376 ? 9.663 13.500 -20.520 1.00 91.19 376 GLY A CA 1
ATOM 3020 C C . GLY A 1 376 ? 10.552 13.727 -19.294 1.00 91.19 376 GLY A C 1
ATOM 3021 O O . GLY A 1 376 ? 10.406 14.744 -18.617 1.00 91.19 376 GLY A O 1
ATOM 3022 N N . TRP A 1 377 ? 11.467 12.806 -18.980 1.00 91.50 377 TRP A N 1
ATOM 3023 C CA . TRP A 1 377 ? 12.349 12.872 -17.811 1.00 91.50 377 TRP A CA 1
ATOM 3024 C C . TRP A 1 377 ? 13.824 12.710 -18.226 1.00 91.50 377 TRP A C 1
ATOM 3026 O O . TRP A 1 377 ? 14.376 11.610 -18.131 1.00 91.50 377 TRP A O 1
ATOM 3036 N N . PRO A 1 378 ? 14.502 13.795 -18.646 1.00 87.38 378 PRO A N 1
ATOM 3037 C CA . PRO A 1 378 ? 15.879 13.724 -19.135 1.00 87.38 378 PRO A CA 1
ATOM 3038 C C . PRO A 1 378 ? 16.840 13.131 -18.099 1.00 87.38 378 PRO A C 1
ATOM 3040 O O . PRO A 1 378 ? 16.706 13.401 -16.904 1.00 87.38 378 PRO A O 1
ATOM 3043 N N . ALA A 1 379 ? 17.820 12.335 -18.535 1.00 84.69 379 ALA A N 1
ATOM 3044 C CA . ALA A 1 379 ? 18.743 11.612 -17.644 1.00 84.69 379 ALA A CA 1
ATOM 3045 C C . ALA A 1 379 ? 19.486 12.516 -16.635 1.00 84.69 379 ALA A C 1
ATOM 3047 O O . ALA A 1 379 ? 19.700 12.126 -15.493 1.00 84.69 379 ALA A O 1
ATOM 3048 N N . TYR A 1 380 ? 19.815 13.749 -17.030 1.00 83.44 380 TYR A N 1
ATOM 3049 C CA . TYR A 1 380 ? 20.559 14.729 -16.228 1.00 83.44 380 TYR A CA 1
ATOM 3050 C C . TYR A 1 380 ? 19.704 15.519 -15.212 1.00 83.44 380 TYR A C 1
ATOM 3052 O O . TYR A 1 380 ? 20.163 16.538 -14.693 1.00 83.44 380 TYR A O 1
ATOM 3060 N N . ARG A 1 381 ? 18.453 15.110 -14.947 1.00 82.44 381 ARG A N 1
ATOM 3061 C CA . ARG A 1 381 ? 17.573 15.759 -13.961 1.00 82.44 381 ARG A CA 1
ATOM 3062 C C . ARG A 1 381 ? 16.971 14.784 -12.953 1.00 82.44 381 ARG A C 1
ATOM 3064 O O . ARG A 1 381 ? 16.376 13.770 -13.323 1.00 82.44 381 ARG A O 1
ATOM 3071 N N . ASP A 1 382 ? 16.985 15.213 -11.692 1.00 75.38 382 ASP A N 1
ATOM 3072 C CA . ASP A 1 382 ? 16.218 14.627 -10.586 1.00 75.38 382 ASP A CA 1
ATOM 3073 C C . ASP A 1 382 ? 14.702 14.648 -10.817 1.00 75.38 382 ASP A C 1
ATOM 3075 O O . ASP A 1 382 ? 13.981 13.847 -10.236 1.00 75.38 382 ASP A O 1
ATOM 3079 N N . THR A 1 383 ? 14.204 15.564 -11.654 1.00 79.19 383 THR A N 1
ATOM 3080 C CA . THR A 1 383 ? 12.771 15.823 -11.857 1.00 79.19 383 THR A CA 1
ATOM 3081 C C . THR A 1 383 ? 12.425 16.085 -13.328 1.00 79.19 383 THR A C 1
ATOM 3083 O O . THR A 1 383 ? 13.202 16.731 -14.046 1.00 79.19 383 THR A O 1
ATOM 3086 N N . PRO A 1 384 ? 11.253 15.632 -13.814 1.00 81.06 384 PRO A N 1
ATOM 3087 C CA . PRO A 1 384 ? 10.808 15.940 -15.165 1.00 81.06 384 PRO A CA 1
ATOM 3088 C C . PRO A 1 384 ? 10.395 17.420 -15.275 1.00 81.06 384 PRO A C 1
ATOM 3090 O O . PRO A 1 384 ? 9.719 17.937 -14.381 1.00 81.06 384 PRO A O 1
ATOM 3093 N N . PRO A 1 385 ? 10.745 18.129 -16.368 1.00 79.88 385 PRO A N 1
ATOM 3094 C CA . PRO A 1 385 ? 10.306 19.507 -16.598 1.00 79.88 385 PRO A CA 1
ATOM 3095 C C . PRO A 1 385 ? 8.779 19.676 -16.669 1.00 79.88 385 PRO A C 1
ATOM 3097 O O . PRO A 1 385 ? 8.284 20.741 -16.305 1.00 79.88 385 PRO A O 1
ATOM 3100 N N . SER A 1 386 ? 8.029 18.660 -17.118 1.00 80.12 386 SER A N 1
ATOM 3101 C CA . SER A 1 386 ? 6.566 18.718 -17.258 1.00 80.12 386 SER A CA 1
ATOM 3102 C C . SER A 1 386 ? 5.857 17.876 -16.195 1.00 80.12 386 SER A C 1
ATOM 3104 O O . SER A 1 386 ? 5.641 16.676 -16.363 1.00 80.12 386 SER A O 1
ATOM 3106 N N . LYS A 1 387 ? 5.414 18.518 -15.105 1.00 77.50 387 LYS A N 1
ATOM 3107 C CA . LYS A 1 387 ? 4.575 17.863 -14.080 1.00 77.50 387 LYS A CA 1
ATOM 3108 C C . LYS A 1 387 ? 3.255 17.339 -14.667 1.00 77.50 387 LYS A C 1
ATOM 3110 O O . LYS A 1 387 ? 2.813 16.248 -14.318 1.00 77.50 387 LYS A O 1
ATOM 3115 N N . ARG A 1 388 ? 2.659 18.105 -15.593 1.00 81.12 388 ARG A N 1
ATOM 3116 C CA . ARG A 1 388 ? 1.398 17.771 -16.280 1.00 81.12 388 ARG A CA 1
ATOM 3117 C C . ARG A 1 388 ? 1.499 16.457 -17.057 1.00 81.12 388 ARG A C 1
ATOM 3119 O O . ARG A 1 388 ? 0.526 15.712 -17.074 1.00 81.12 388 ARG A O 1
ATOM 3126 N N . SER A 1 389 ? 2.646 16.161 -17.674 1.00 84.81 389 SER A N 1
ATOM 3127 C CA . SER A 1 389 ? 2.775 14.928 -18.454 1.00 84.81 389 SER A CA 1
ATOM 3128 C C . SER A 1 389 ? 3.049 13.691 -17.599 1.00 84.81 389 SER A C 1
ATOM 3130 O O . SER A 1 389 ? 2.455 12.647 -17.848 1.00 84.81 389 SER A O 1
ATOM 3132 N N . LEU A 1 390 ? 3.803 13.800 -16.498 1.00 86.12 390 LEU A N 1
ATOM 3133 C CA . LEU A 1 390 ? 3.889 12.679 -15.550 1.00 86.12 390 LEU A CA 1
ATOM 3134 C C . LEU A 1 390 ? 2.490 12.283 -15.023 1.00 86.12 390 LEU A C 1
ATOM 3136 O O . LEU A 1 390 ? 2.183 11.097 -14.933 1.00 86.12 390 LEU A O 1
ATOM 3140 N N . LEU A 1 391 ? 1.599 13.259 -14.796 1.00 86.38 391 LEU A N 1
ATOM 3141 C CA . LEU A 1 391 ? 0.184 13.006 -14.483 1.00 86.38 391 LEU A CA 1
ATOM 3142 C C . LEU A 1 391 ? -0.620 12.406 -15.656 1.00 86.38 391 LEU A C 1
ATOM 3144 O O . LEU A 1 391 ? -1.510 11.596 -15.410 1.00 86.38 391 LEU A O 1
ATOM 3148 N N . LYS A 1 392 ? -0.313 12.725 -16.926 1.00 90.25 392 LYS A N 1
ATOM 3149 C CA . LYS A 1 392 ? -0.903 12.013 -18.081 1.00 90.25 392 LYS A CA 1
ATOM 3150 C C . LYS A 1 392 ? -0.555 10.516 -18.058 1.00 90.25 392 LYS A C 1
ATOM 3152 O O . LYS A 1 392 ? -1.414 9.712 -18.407 1.00 90.25 392 LYS A O 1
ATOM 3157 N N . VAL A 1 393 ? 0.667 10.135 -17.659 1.00 92.69 393 VAL A N 1
ATOM 3158 C CA . VAL A 1 393 ? 1.072 8.716 -17.545 1.00 92.69 393 VAL A CA 1
ATOM 3159 C C . VAL A 1 393 ? 0.222 8.000 -16.495 1.00 92.69 393 VAL A C 1
ATOM 3161 O O . VAL A 1 393 ? -0.324 6.940 -16.786 1.00 92.69 393 VAL A O 1
ATOM 3164 N N . VAL A 1 394 ? 0.054 8.606 -15.313 1.00 91.62 394 VAL A N 1
ATOM 3165 C CA . VAL A 1 394 ? -0.774 8.061 -14.219 1.00 91.62 394 VAL A CA 1
ATOM 3166 C C . VAL A 1 394 ? -2.216 7.850 -14.688 1.00 91.62 394 VAL A C 1
ATOM 3168 O O . VAL A 1 394 ? -2.714 6.734 -14.623 1.00 91.62 394 VAL A O 1
ATOM 3171 N N . ARG A 1 395 ? -2.842 8.859 -15.303 1.00 90.00 395 ARG A N 1
ATOM 3172 C CA . ARG A 1 395 ? -4.227 8.757 -15.805 1.00 90.00 395 ARG A CA 1
ATOM 3173 C C . ARG A 1 395 ? -4.399 7.758 -16.953 1.00 90.00 395 ARG A C 1
ATOM 3175 O O . ARG A 1 395 ? -5.455 7.144 -17.085 1.00 90.00 395 ARG A O 1
ATOM 3182 N N . ARG A 1 396 ? -3.378 7.586 -17.807 1.00 91.88 396 ARG A N 1
ATOM 3183 C CA . ARG A 1 396 ? -3.358 6.540 -18.851 1.00 91.88 396 ARG A CA 1
ATOM 3184 C C . ARG A 1 396 ? -3.293 5.136 -18.239 1.00 91.88 396 ARG A C 1
ATOM 3186 O O . ARG A 1 396 ? -3.911 4.233 -18.799 1.00 91.88 396 ARG A O 1
ATOM 3193 N N . LEU A 1 397 ? -2.590 4.978 -17.115 1.00 93.06 397 LEU A N 1
ATOM 3194 C CA . LEU A 1 397 ? -2.526 3.740 -16.339 1.00 93.06 397 LEU A CA 1
ATOM 3195 C C . LEU A 1 397 ? -3.836 3.474 -15.579 1.00 93.06 397 LEU A C 1
ATOM 3197 O O . LEU A 1 397 ? -4.392 2.394 -15.734 1.00 93.06 397 LEU A O 1
ATOM 3201 N N . GLU A 1 398 ? -4.362 4.446 -14.824 1.00 89.88 398 GLU A N 1
ATOM 3202 C CA . GLU A 1 398 ? -5.645 4.347 -14.101 1.00 89.88 398 GLU A CA 1
ATOM 3203 C C . GLU A 1 398 ? -6.759 3.877 -15.052 1.00 89.88 398 GLU A C 1
ATOM 3205 O O . GLU A 1 398 ? -7.342 2.810 -14.860 1.00 89.88 398 GLU A O 1
ATOM 3210 N N . LYS A 1 399 ? -6.952 4.597 -16.165 1.00 90.94 399 LYS A N 1
ATOM 3211 C CA . LYS A 1 399 ? -7.943 4.262 -17.198 1.00 90.94 399 LYS A CA 1
ATOM 3212 C C . LYS A 1 399 ? -7.710 2.896 -17.858 1.00 90.94 399 LYS A C 1
ATOM 3214 O O . LYS A 1 399 ? -8.663 2.276 -18.323 1.00 90.94 399 LYS A O 1
ATOM 3219 N N . TRP A 1 400 ? -6.463 2.432 -17.956 1.00 92.44 400 TRP A N 1
ATOM 3220 C CA . TRP A 1 400 ? -6.176 1.091 -18.471 1.00 92.44 400 TRP A CA 1
ATOM 3221 C C . TRP A 1 400 ? -6.605 0.013 -17.474 1.00 92.44 400 TRP A C 1
ATOM 3223 O O . TRP A 1 400 ? -7.272 -0.938 -17.871 1.00 92.44 400 TRP A O 1
ATOM 3233 N N . GLN A 1 401 ? -6.294 0.190 -16.187 1.00 88.94 401 GLN A N 1
ATOM 3234 C CA . GLN A 1 401 ? -6.679 -0.753 -15.135 1.00 88.94 401 GLN A CA 1
ATOM 3235 C C . GLN A 1 401 ? -8.205 -0.803 -14.936 1.00 88.94 401 GLN A C 1
ATOM 3237 O O . GLN A 1 401 ? -8.755 -1.889 -14.783 1.00 88.94 401 GLN A O 1
ATOM 3242 N N . GLU A 1 402 ? -8.911 0.330 -15.039 1.00 85.75 402 GLU A N 1
ATOM 3243 C CA . GLU A 1 402 ? -10.387 0.382 -15.048 1.00 85.75 402 GLU A CA 1
ATOM 3244 C C . GLU A 1 402 ? -11.025 -0.423 -16.194 1.00 85.75 402 GLU A C 1
ATOM 3246 O O . GLU A 1 402 ? -12.152 -0.903 -16.070 1.00 85.75 402 GLU A O 1
ATOM 3251 N N . GLN A 1 403 ? -10.328 -0.538 -17.328 1.00 85.81 403 GLN A N 1
ATOM 3252 C CA . GLN A 1 403 ? -10.813 -1.202 -18.543 1.00 85.81 403 GLN A CA 1
ATOM 3253 C C . GLN A 1 403 ? -10.280 -2.636 -18.698 1.00 85.81 403 GLN A C 1
ATOM 3255 O O . GLN A 1 403 ? -10.664 -3.325 -19.645 1.00 85.81 403 GLN A O 1
ATOM 3260 N N . TYR A 1 404 ? -9.415 -3.096 -17.789 1.00 81.06 404 TYR A N 1
ATOM 3261 C CA . TYR A 1 404 ? -8.774 -4.405 -17.858 1.00 81.06 404 TYR A CA 1
ATOM 3262 C C . TYR A 1 404 ? -9.714 -5.514 -17.360 1.00 81.06 404 TYR A C 1
ATOM 3264 O O . TYR A 1 404 ? -10.015 -5.637 -16.173 1.00 81.06 404 TYR A O 1
ATOM 3272 N N . ASP A 1 405 ? -10.157 -6.370 -18.279 1.00 66.44 405 ASP A N 1
ATOM 3273 C CA . ASP A 1 405 ? -11.074 -7.487 -18.017 1.00 66.44 405 ASP A CA 1
ATOM 3274 C C . ASP A 1 405 ? -10.476 -8.591 -17.120 1.00 66.44 405 ASP A C 1
ATOM 3276 O O . ASP A 1 405 ? -11.211 -9.311 -16.437 1.00 66.44 405 ASP A O 1
ATOM 3280 N N . GLY A 1 406 ? -9.144 -8.681 -17.052 1.00 61.84 406 GLY A N 1
ATOM 3281 C CA . GLY A 1 406 ? -8.381 -9.628 -16.230 1.00 61.84 406 GLY A CA 1
ATOM 3282 C C . GLY A 1 406 ? -8.382 -9.379 -14.711 1.00 61.84 406 GLY A C 1
ATOM 3283 O O . GLY A 1 406 ? -7.570 -9.996 -14.018 1.00 61.84 406 GLY A O 1
ATOM 3284 N N . ARG A 1 407 ? -9.283 -8.520 -14.207 1.00 58.03 407 ARG A N 1
ATOM 3285 C CA . ARG A 1 407 ? -9.654 -8.248 -12.794 1.00 58.03 407 ARG A CA 1
ATOM 3286 C C . ARG A 1 407 ? -8.572 -7.682 -11.867 1.00 58.03 407 ARG A C 1
ATOM 3288 O O . ARG A 1 407 ? -8.795 -6.636 -11.274 1.00 58.03 407 ARG A O 1
ATOM 3295 N N . ASP A 1 408 ? -7.423 -8.343 -11.759 1.00 70.06 408 ASP A N 1
ATOM 3296 C CA . ASP A 1 408 ? -6.349 -8.034 -10.803 1.00 70.06 408 ASP A CA 1
ATOM 3297 C C . ASP A 1 408 ? -5.006 -7.890 -11.544 1.00 70.06 408 ASP A C 1
ATOM 3299 O O . ASP A 1 408 ? -4.107 -8.734 -11.449 1.00 70.06 408 ASP A O 1
ATOM 3303 N N . GLY A 1 409 ? -4.909 -6.853 -12.382 1.00 84.31 409 GLY A N 1
ATOM 3304 C CA . GLY A 1 409 ? -3.767 -6.596 -13.262 1.00 84.31 409 GLY A CA 1
ATOM 3305 C C . GLY A 1 409 ? -2.659 -5.773 -12.600 1.00 84.31 409 GLY A C 1
ATOM 3306 O O . GLY A 1 409 ? -2.844 -4.594 -12.312 1.00 84.31 409 GLY A O 1
ATOM 3307 N N . ARG A 1 410 ? -1.469 -6.352 -12.402 1.00 94.00 410 ARG A N 1
ATOM 3308 C CA . ARG A 1 410 ? -0.333 -5.636 -11.782 1.00 94.00 410 ARG A CA 1
ATOM 3309 C C . ARG A 1 410 ? 0.355 -4.645 -12.717 1.00 94.00 410 ARG A C 1
ATOM 3311 O O . ARG A 1 410 ? 0.391 -4.840 -13.932 1.00 94.00 410 ARG A O 1
ATOM 3318 N N . THR A 1 411 ? 0.987 -3.638 -12.119 1.00 97.56 411 THR A N 1
ATOM 3319 C CA . THR A 1 411 ? 1.813 -2.647 -12.823 1.00 97.56 411 THR A CA 1
ATOM 3320 C C . THR A 1 411 ? 3.293 -2.914 -12.556 1.00 97.56 411 THR A C 1
ATOM 3322 O O . THR A 1 411 ? 3.763 -2.744 -11.432 1.00 97.56 411 THR A O 1
ATOM 3325 N N . VAL A 1 412 ? 4.071 -3.288 -13.574 1.00 98.62 412 VAL A N 1
ATOM 3326 C CA . VAL A 1 412 ? 5.540 -3.260 -13.458 1.00 98.62 412 VAL A CA 1
ATOM 3327 C C . VAL A 1 412 ? 6.009 -1.820 -13.622 1.00 98.62 412 VAL A C 1
ATOM 3329 O O . VAL A 1 412 ? 5.649 -1.178 -14.602 1.00 98.62 412 VAL A O 1
ATOM 3332 N N . VAL A 1 413 ? 6.832 -1.304 -12.713 1.00 98.62 413 VAL A N 1
ATOM 3333 C CA . VAL A 1 413 ? 7.397 0.052 -12.811 1.00 98.62 413 VAL A CA 1
ATOM 3334 C C . VAL A 1 413 ? 8.915 -0.048 -12.807 1.00 98.62 413 VAL A C 1
ATOM 3336 O O . VAL A 1 413 ? 9.499 -0.666 -11.916 1.00 98.62 413 VAL A O 1
ATOM 3339 N N . HIS A 1 414 ? 9.580 0.564 -13.786 1.00 98.19 414 HIS A N 1
ATOM 3340 C CA . HIS A 1 414 ? 11.038 0.588 -13.813 1.00 98.19 414 HIS A CA 1
ATOM 3341 C C . HIS A 1 414 ? 11.645 1.905 -14.286 1.00 98.19 414 HIS A C 1
ATOM 3343 O O . HIS A 1 414 ? 11.060 2.717 -15.005 1.00 98.19 414 HIS A O 1
ATOM 3349 N N . CYS A 1 415 ? 12.873 2.071 -13.826 1.00 95.06 415 CYS A N 1
ATOM 3350 C CA . CYS A 1 415 ? 13.855 3.059 -14.226 1.00 95.06 415 CYS A CA 1
ATOM 3351 C C . CYS A 1 415 ? 15.210 2.329 -14.228 1.00 95.06 415 CYS A C 1
ATOM 3353 O O . CYS A 1 415 ? 15.254 1.148 -13.873 1.00 95.06 415 CYS A O 1
ATOM 3355 N N . LEU A 1 416 ? 16.322 3.018 -14.513 1.00 94.31 416 LEU A N 1
ATOM 3356 C CA . LEU A 1 416 ? 17.679 2.446 -14.471 1.00 94.31 416 LEU A CA 1
ATOM 3357 C C . LEU A 1 416 ? 17.878 1.419 -13.331 1.00 94.31 416 LEU A C 1
ATOM 3359 O O . LEU A 1 416 ? 18.095 0.244 -13.616 1.00 94.31 416 LEU A O 1
ATOM 3363 N N . ASN A 1 417 ? 17.712 1.838 -12.069 1.00 92.94 417 ASN A N 1
ATOM 3364 C CA . ASN A 1 417 ? 18.014 1.037 -10.871 1.00 92.94 417 ASN A CA 1
ATOM 3365 C C . ASN A 1 417 ? 16.784 0.552 -10.072 1.00 92.94 417 ASN A C 1
ATOM 3367 O O . ASN A 1 417 ? 16.947 0.026 -8.974 1.00 92.94 417 ASN A O 1
ATOM 3371 N N . GLY A 1 418 ? 15.552 0.752 -10.554 1.00 91.62 418 GLY A N 1
ATOM 3372 C CA . GLY A 1 418 ? 14.355 0.312 -9.818 1.00 91.62 418 GLY A CA 1
ATOM 3373 C C . GLY A 1 418 ? 14.148 0.985 -8.455 1.00 91.62 418 GLY A C 1
ATOM 3374 O O . GLY A 1 418 ? 13.666 0.357 -7.521 1.00 91.62 418 GLY A O 1
ATOM 3375 N N . GLY A 1 419 ? 14.525 2.256 -8.338 1.00 89.81 419 GLY A N 1
ATOM 3376 C CA . GLY A 1 419 ? 14.214 3.126 -7.200 1.00 89.81 419 GLY A CA 1
ATOM 3377 C C . GLY A 1 419 ? 13.893 4.523 -7.714 1.00 89.81 419 GLY A C 1
ATOM 3378 O O . GLY A 1 419 ? 13.304 4.643 -8.792 1.00 89.81 419 GLY A O 1
ATOM 3379 N N . GLY A 1 420 ? 14.294 5.577 -7.000 1.00 88.88 420 GLY A N 1
ATOM 3380 C CA . GLY A 1 420 ? 14.332 6.946 -7.533 1.00 88.88 420 GLY A CA 1
ATOM 3381 C C . GLY A 1 420 ? 13.042 7.351 -8.251 1.00 88.88 420 GLY A C 1
ATOM 3382 O O . GLY A 1 420 ? 11.991 7.460 -7.621 1.00 88.88 420 GLY A O 1
ATOM 3383 N N . ARG A 1 421 ? 13.116 7.487 -9.585 1.00 93.00 421 ARG A N 1
ATOM 3384 C CA . ARG A 1 421 ? 11.984 7.788 -10.489 1.00 93.00 421 ARG A CA 1
ATOM 3385 C C . ARG A 1 421 ? 10.792 6.840 -10.343 1.00 93.00 421 ARG A C 1
ATOM 3387 O O . ARG A 1 421 ? 9.655 7.302 -10.299 1.00 93.00 421 ARG A O 1
ATOM 3394 N N . SER A 1 422 ? 11.047 5.534 -10.252 1.00 96.00 422 SER A N 1
ATOM 3395 C CA . SER A 1 422 ? 10.022 4.502 -10.040 1.00 96.00 422 SER A CA 1
ATOM 3396 C C . SER A 1 422 ? 9.335 4.697 -8.700 1.00 96.00 422 SER A C 1
ATOM 3398 O O . SER A 1 422 ? 8.115 4.598 -8.620 1.00 96.00 422 SER A O 1
ATOM 3400 N N . GLY A 1 423 ? 10.106 5.067 -7.673 1.00 94.81 423 GLY A N 1
ATOM 3401 C CA . GLY A 1 423 ? 9.559 5.440 -6.376 1.00 94.81 423 GLY A CA 1
ATOM 3402 C C . GLY A 1 423 ? 8.682 6.681 -6.445 1.00 94.81 423 GLY A C 1
ATOM 3403 O O . GLY A 1 423 ? 7.591 6.667 -5.889 1.00 94.81 423 GLY A O 1
ATOM 3404 N N . THR A 1 424 ? 9.097 7.714 -7.183 1.00 92.69 424 THR A N 1
ATOM 3405 C CA . THR A 1 424 ? 8.278 8.917 -7.382 1.00 92.69 424 THR A CA 1
ATOM 3406 C C . THR A 1 424 ? 6.974 8.581 -8.104 1.00 92.69 424 THR A C 1
ATOM 3408 O O . THR A 1 424 ? 5.922 9.063 -7.704 1.00 92.69 424 THR A O 1
ATOM 3411 N N . PHE A 1 425 ? 7.009 7.725 -9.130 1.00 94.88 425 PHE A N 1
ATOM 3412 C CA . PHE A 1 425 ? 5.805 7.307 -9.852 1.00 94.88 425 PHE A CA 1
ATOM 3413 C C . PHE A 1 425 ? 4.846 6.487 -8.974 1.00 94.88 425 PHE A C 1
ATOM 3415 O O . PHE A 1 425 ? 3.661 6.808 -8.921 1.00 94.88 425 PHE A O 1
ATOM 3422 N N . CYS A 1 426 ? 5.347 5.488 -8.236 1.00 96.62 426 CYS A N 1
ATOM 3423 C CA . CYS A 1 426 ? 4.522 4.696 -7.314 1.00 96.62 426 CYS A CA 1
ATOM 3424 C C . CYS A 1 426 ? 3.927 5.580 -6.206 1.00 96.62 426 CYS A C 1
ATOM 3426 O O . CYS A 1 426 ? 2.735 5.497 -5.931 1.00 96.62 426 CYS A O 1
ATOM 3428 N N . ALA A 1 427 ? 4.727 6.486 -5.628 1.00 95.31 427 ALA A N 1
ATOM 3429 C CA . ALA A 1 427 ? 4.263 7.421 -4.606 1.00 95.31 427 ALA A CA 1
ATOM 3430 C C . ALA A 1 427 ? 3.172 8.369 -5.129 1.00 95.31 427 ALA A C 1
ATOM 3432 O O . ALA A 1 427 ? 2.200 8.612 -4.423 1.00 95.31 427 ALA A O 1
ATOM 3433 N N . ILE A 1 428 ? 3.290 8.867 -6.366 1.00 92.12 428 ILE A N 1
ATOM 3434 C CA . ILE A 1 428 ? 2.239 9.676 -7.000 1.00 92.12 428 ILE A CA 1
ATOM 3435 C C . ILE A 1 428 ? 0.950 8.866 -7.168 1.00 92.12 428 ILE A C 1
ATOM 3437 O O . ILE A 1 428 ? -0.114 9.375 -6.830 1.00 92.12 428 ILE A O 1
ATOM 3441 N N . CYS A 1 429 ? 1.030 7.619 -7.641 1.00 94.12 429 CYS A N 1
ATOM 3442 C CA . CYS A 1 429 ? -0.151 6.767 -7.806 1.00 94.12 429 CYS A CA 1
ATOM 3443 C C . CYS A 1 429 ? -0.864 6.540 -6.461 1.00 94.12 429 CYS A C 1
ATOM 3445 O O . CYS A 1 429 ? -2.060 6.800 -6.357 1.00 94.12 429 CYS A O 1
ATOM 3447 N N . SER A 1 430 ? -0.126 6.171 -5.408 1.00 94.69 430 SER A N 1
ATOM 3448 C CA . SER A 1 430 ? -0.687 6.003 -4.059 1.00 94.69 430 SER A CA 1
ATOM 3449 C C . SER A 1 430 ? -1.232 7.312 -3.462 1.00 94.69 430 SER A C 1
ATOM 3451 O O . SER A 1 430 ? -2.205 7.278 -2.715 1.00 94.69 430 SER A O 1
ATOM 3453 N N . VAL A 1 431 ? -0.654 8.478 -3.792 1.00 92.44 431 VAL A N 1
ATOM 3454 C CA . VAL A 1 431 ? -1.208 9.792 -3.400 1.00 92.44 431 VAL A CA 1
ATOM 3455 C C . VAL A 1 431 ? -2.517 10.076 -4.143 1.00 92.44 431 VAL A C 1
ATOM 3457 O O . VAL A 1 431 ? -3.460 10.566 -3.529 1.00 92.44 431 VAL A O 1
ATOM 3460 N N . CYS A 1 432 ? -2.613 9.756 -5.436 1.00 89.38 432 CYS A N 1
ATOM 3461 C CA . CYS A 1 432 ? -3.853 9.899 -6.202 1.00 89.38 432 CYS A CA 1
ATOM 3462 C C . CYS A 1 432 ? -4.972 9.004 -5.646 1.00 89.38 432 CYS A C 1
ATOM 3464 O O . CYS A 1 432 ? -6.073 9.503 -5.419 1.00 89.38 432 CYS A O 1
ATOM 3466 N N . GLU A 1 433 ? -4.680 7.738 -5.332 1.00 90.88 433 GLU A N 1
ATOM 3467 C CA . GLU A 1 433 ? -5.610 6.834 -4.639 1.00 90.88 433 GLU A CA 1
ATOM 3468 C C . GLU A 1 433 ? -6.049 7.390 -3.269 1.00 90.88 433 GLU A C 1
ATOM 3470 O O . GLU A 1 433 ? -7.242 7.428 -2.976 1.00 90.88 433 GLU A O 1
ATOM 3475 N N . MET A 1 434 ? -5.112 7.873 -2.442 1.00 91.12 434 MET A N 1
ATOM 3476 C CA . MET A 1 434 ? -5.404 8.419 -1.106 1.00 91.12 434 MET A CA 1
ATOM 3477 C C . MET A 1 434 ? -6.275 9.684 -1.156 1.00 91.12 434 MET A C 1
ATOM 3479 O O . MET A 1 434 ? -7.210 9.824 -0.365 1.00 91.12 434 MET A O 1
ATOM 3483 N N . ILE A 1 435 ? -6.039 10.572 -2.129 1.00 87.19 435 ILE A N 1
ATOM 3484 C CA . ILE A 1 435 ? -6.899 11.737 -2.386 1.00 87.19 435 ILE A CA 1
ATOM 3485 C C . ILE A 1 435 ? -8.314 11.283 -2.774 1.00 87.19 435 ILE A C 1
ATOM 3487 O O . ILE A 1 435 ? -9.286 11.830 -2.256 1.00 87.19 435 ILE A O 1
ATOM 3491 N N . GLN A 1 436 ? -8.434 10.288 -3.663 1.00 85.62 436 GLN A N 1
ATOM 3492 C CA . GLN A 1 436 ? -9.719 9.776 -4.155 1.00 85.62 436 GLN A CA 1
ATOM 3493 C C . GLN A 1 436 ? -10.529 9.041 -3.074 1.00 85.62 436 GLN A C 1
ATOM 3495 O O . GLN A 1 436 ? -11.747 9.189 -3.040 1.00 85.62 436 GLN A O 1
ATOM 3500 N N . GLN A 1 437 ? -9.877 8.247 -2.216 1.00 84.94 437 GLN A N 1
ATOM 3501 C CA . GLN A 1 437 ? -10.551 7.412 -1.212 1.00 84.94 437 GLN A CA 1
ATOM 3502 C C . GLN A 1 437 ? -10.754 8.118 0.132 1.00 84.94 437 GLN A C 1
ATOM 3504 O O . GLN A 1 437 ? -11.806 7.964 0.741 1.00 84.94 437 GLN A O 1
ATOM 3509 N N . GLN A 1 438 ? -9.764 8.877 0.613 1.00 86.56 438 GLN A N 1
ATOM 3510 C CA . GLN A 1 438 ? -9.743 9.379 1.994 1.00 86.56 438 GLN A CA 1
ATOM 3511 C C . GLN A 1 438 ? -9.743 10.913 2.108 1.00 86.56 438 GLN A C 1
ATOM 3513 O O . GLN A 1 438 ? -9.854 11.435 3.215 1.00 86.56 438 GLN A O 1
ATOM 3518 N N . ASN A 1 439 ? -9.634 11.655 0.994 1.00 87.75 439 ASN A N 1
ATOM 3519 C CA . ASN A 1 439 ? -9.586 13.129 0.966 1.00 87.75 439 ASN A CA 1
ATOM 3520 C C . ASN A 1 439 ? -8.475 13.743 1.862 1.00 87.75 439 ASN A C 1
ATOM 3522 O O . ASN A 1 439 ? -8.553 14.894 2.307 1.00 87.75 439 ASN A O 1
ATOM 3526 N N . ILE A 1 440 ? -7.405 12.975 2.084 1.00 89.88 440 ILE A N 1
ATOM 3527 C CA . ILE A 1 440 ? -6.177 13.370 2.785 1.00 89.88 440 ILE A CA 1
ATOM 3528 C C . ILE A 1 440 ? -4.956 13.102 1.902 1.00 89.88 440 ILE A C 1
ATOM 3530 O O . ILE A 1 440 ? -5.039 12.420 0.881 1.00 89.88 440 ILE A O 1
ATOM 3534 N N . ILE A 1 441 ? -3.813 13.660 2.294 1.00 90.00 441 ILE A N 1
ATOM 3535 C CA . ILE A 1 441 ? -2.520 13.488 1.635 1.00 90.00 441 ILE A CA 1
ATOM 3536 C C . ILE A 1 441 ? -1.460 13.271 2.716 1.00 90.00 441 ILE A C 1
ATOM 3538 O O . ILE A 1 441 ? -1.189 14.185 3.491 1.00 90.00 441 ILE A O 1
ATOM 3542 N N . ASP A 1 442 ? -0.818 12.103 2.733 1.00 93.44 442 ASP A N 1
ATOM 3543 C CA . ASP A 1 442 ? 0.378 11.843 3.543 1.00 93.44 442 ASP A CA 1
ATOM 3544 C C . ASP A 1 442 ? 1.516 11.314 2.656 1.00 93.44 442 ASP A C 1
ATOM 3546 O O . ASP A 1 442 ? 1.712 10.111 2.454 1.00 93.44 442 ASP A O 1
ATOM 3550 N N . VAL A 1 443 ? 2.269 12.255 2.079 1.00 92.31 443 VAL A N 1
ATOM 3551 C CA . VAL A 1 443 ? 3.411 11.947 1.207 1.00 92.31 443 VAL A CA 1
ATOM 3552 C C . VAL A 1 443 ? 4.531 11.252 1.987 1.00 92.31 443 VAL A C 1
ATOM 3554 O O . VAL A 1 443 ? 5.192 10.365 1.445 1.00 92.31 443 VAL A O 1
ATOM 3557 N N . PHE A 1 444 ? 4.744 11.634 3.250 1.00 93.06 444 PHE A N 1
ATOM 3558 C CA . PHE A 1 444 ? 5.786 11.061 4.097 1.00 93.06 444 PHE A CA 1
ATOM 3559 C C . PHE A 1 444 ? 5.490 9.585 4.382 1.00 93.06 444 PHE A C 1
ATOM 3561 O O . PHE A 1 444 ? 6.348 8.735 4.140 1.00 93.06 444 PHE A O 1
ATOM 3568 N N . HIS A 1 445 ? 4.268 9.267 4.821 1.00 94.38 445 HIS A N 1
ATOM 3569 C CA . HIS A 1 445 ? 3.821 7.898 5.080 1.00 94.38 445 HIS A CA 1
ATOM 3570 C C . HIS A 1 445 ? 3.959 7.026 3.828 1.00 94.38 445 HIS A C 1
ATOM 3572 O O . HIS A 1 445 ? 4.581 5.968 3.888 1.00 94.38 445 HIS A O 1
ATOM 3578 N N . ILE A 1 446 ? 3.469 7.493 2.673 1.00 95.12 446 ILE A N 1
ATOM 3579 C CA . ILE A 1 446 ? 3.554 6.746 1.409 1.00 95.12 446 ILE A CA 1
ATOM 3580 C C . ILE A 1 446 ? 5.014 6.460 1.020 1.00 95.12 446 ILE A C 1
ATOM 3582 O O . ILE A 1 446 ? 5.358 5.318 0.709 1.00 95.12 446 ILE A O 1
ATOM 3586 N N . VAL A 1 447 ? 5.904 7.459 1.071 1.00 95.69 447 VAL A N 1
ATOM 3587 C CA . VAL A 1 447 ? 7.325 7.251 0.736 1.00 95.69 447 VAL A CA 1
ATOM 3588 C C . VAL A 1 447 ? 8.010 6.337 1.757 1.00 95.69 447 VAL A C 1
ATOM 3590 O O . VAL A 1 447 ? 8.820 5.497 1.364 1.00 95.69 447 VAL A O 1
ATOM 3593 N N . LYS A 1 448 ? 7.660 6.428 3.045 1.00 95.00 448 LYS A N 1
ATOM 3594 C CA . LYS A 1 448 ? 8.171 5.529 4.086 1.00 95.00 448 LYS A CA 1
ATOM 3595 C C . LYS A 1 448 ? 7.723 4.081 3.873 1.00 95.00 448 LYS A C 1
ATOM 3597 O O . LYS A 1 448 ? 8.570 3.194 3.909 1.00 95.00 448 LYS A O 1
ATOM 3602 N N . THR A 1 449 ? 6.450 3.835 3.570 1.00 94.56 449 THR A N 1
ATOM 3603 C CA . THR A 1 449 ? 5.925 2.492 3.266 1.00 94.56 449 THR A CA 1
ATOM 3604 C C . THR A 1 449 ? 6.600 1.885 2.030 1.00 94.56 449 THR A C 1
ATOM 3606 O O . THR A 1 449 ? 6.997 0.722 2.054 1.00 94.56 449 THR A O 1
ATOM 3609 N N . LEU A 1 450 ? 6.874 2.678 0.987 1.00 95.25 450 LEU A N 1
ATOM 3610 C CA . LEU A 1 450 ? 7.671 2.218 -0.160 1.00 95.25 450 LEU A CA 1
ATOM 3611 C C . LEU A 1 450 ? 9.131 1.903 0.231 1.00 95.25 450 LEU A C 1
ATOM 3613 O O . LEU A 1 450 ? 9.682 0.878 -0.184 1.00 95.25 450 LEU A O 1
ATOM 3617 N N . ARG A 1 451 ? 9.759 2.738 1.072 1.00 94.56 451 ARG A N 1
ATOM 3618 C CA . ARG A 1 451 ? 11.134 2.528 1.565 1.00 94.56 451 ARG A CA 1
ATOM 3619 C C . ARG A 1 451 ? 11.288 1.348 2.526 1.00 94.56 451 ARG A C 1
ATOM 3621 O O . ARG A 1 451 ? 12.358 0.742 2.555 1.00 94.56 451 ARG A O 1
ATOM 3628 N N . ASN A 1 452 ? 10.231 0.982 3.248 1.00 92.06 452 ASN A N 1
ATOM 3629 C CA . ASN A 1 452 ? 10.163 -0.230 4.065 1.00 92.06 452 ASN A CA 1
ATOM 3630 C C . ASN A 1 452 ? 10.321 -1.520 3.221 1.00 92.06 452 ASN A C 1
ATOM 3632 O O . ASN A 1 452 ? 10.759 -2.546 3.746 1.00 92.06 452 ASN A O 1
ATOM 3636 N N . ASN A 1 453 ? 10.013 -1.468 1.917 1.00 89.75 453 ASN A N 1
ATOM 3637 C CA . ASN A 1 453 ? 10.138 -2.597 0.985 1.00 89.75 453 ASN A CA 1
ATOM 3638 C C . ASN A 1 453 ? 11.379 -2.508 0.069 1.00 89.75 453 ASN A C 1
ATOM 3640 O O . ASN A 1 453 ? 11.957 -3.540 -0.277 1.00 89.75 453 ASN A O 1
ATOM 3644 N N . LYS A 1 454 ? 11.843 -1.300 -0.290 1.00 91.81 454 LYS A N 1
ATOM 3645 C CA . LYS A 1 454 ? 13.141 -1.081 -0.962 1.00 91.81 454 LYS A CA 1
ATOM 3646 C C . LYS A 1 454 ? 13.718 0.292 -0.599 1.00 91.81 454 LYS A C 1
ATOM 3648 O O . LYS A 1 454 ? 13.121 1.322 -0.898 1.00 91.81 454 LYS A O 1
ATOM 3653 N N . SER A 1 455 ? 14.896 0.323 0.019 1.00 89.75 455 SER A N 1
ATOM 3654 C CA . SER A 1 455 ? 15.451 1.526 0.668 1.00 89.75 455 SER A CA 1
ATOM 3655 C C . SER A 1 455 ? 15.671 2.733 -0.256 1.00 89.75 455 SER A C 1
ATOM 3657 O O . SER A 1 455 ? 15.516 3.867 0.192 1.00 89.75 455 SER A O 1
ATOM 3659 N N . ASN A 1 456 ? 15.981 2.525 -1.542 1.00 90.12 456 ASN A N 1
ATOM 3660 C CA . ASN A 1 456 ? 16.228 3.600 -2.513 1.00 90.12 456 ASN A CA 1
ATOM 3661 C C . ASN A 1 456 ? 14.957 4.102 -3.235 1.00 90.12 456 ASN A C 1
ATOM 3663 O O . ASN A 1 456 ? 15.011 4.605 -4.358 1.00 90.12 456 ASN A O 1
ATOM 3667 N N . MET A 1 457 ? 13.786 3.982 -2.609 1.00 93.81 457 MET A N 1
ATOM 3668 C CA . MET A 1 457 ? 12.547 4.567 -3.127 1.00 93.81 457 MET A CA 1
ATOM 3669 C C . MET A 1 457 ? 12.509 6.079 -2.855 1.00 93.81 457 MET A C 1
ATOM 3671 O O . MET A 1 457 ? 12.580 6.523 -1.711 1.00 93.81 457 MET A O 1
ATOM 3675 N N . VAL A 1 458 ? 12.409 6.869 -3.932 1.00 89.62 458 VAL A N 1
ATOM 3676 C CA . VAL A 1 458 ? 12.552 8.340 -3.962 1.00 89.62 458 VAL A CA 1
ATOM 3677 C C . VAL A 1 458 ? 13.880 8.824 -3.355 1.00 89.62 458 VAL A C 1
ATOM 3679 O O . VAL A 1 458 ? 13.978 9.179 -2.181 1.00 89.62 458 VAL A O 1
ATOM 3682 N N . GLU A 1 459 ? 14.926 8.829 -4.180 1.00 81.56 459 GLU A N 1
ATOM 3683 C CA . GLU A 1 459 ? 16.324 9.039 -3.765 1.00 81.56 459 GLU A CA 1
ATOM 3684 C C . GLU A 1 459 ? 16.677 10.507 -3.466 1.00 81.56 459 GLU A C 1
ATOM 3686 O O . GLU A 1 459 ? 17.621 10.758 -2.720 1.00 81.56 459 GLU A O 1
ATOM 3691 N N . SER A 1 460 ? 15.939 11.485 -4.010 1.00 74.00 460 SER A N 1
ATOM 3692 C CA . SER A 1 460 ? 16.287 12.910 -3.904 1.00 74.00 460 SER A CA 1
ATOM 3693 C C . SER A 1 460 ? 15.118 13.818 -3.489 1.00 74.00 460 SER A C 1
ATOM 3695 O O . SER A 1 460 ? 13.971 13.649 -3.910 1.00 74.00 460 SER A O 1
ATOM 3697 N N . LEU A 1 461 ? 15.437 14.829 -2.669 1.00 57.31 461 LEU A N 1
ATOM 3698 C CA . LEU A 1 461 ? 14.498 15.824 -2.127 1.00 57.31 461 LEU A CA 1
ATOM 3699 C C . LEU A 1 461 ? 13.620 16.517 -3.198 1.00 57.31 461 LEU A C 1
ATOM 3701 O O . LEU A 1 461 ? 12.419 16.665 -2.952 1.00 57.31 461 LEU A O 1
ATOM 3705 N N . PRO A 1 462 ? 14.137 16.907 -4.389 1.00 55.16 462 PRO A N 1
ATOM 3706 C CA . PRO A 1 462 ? 13.308 17.487 -5.448 1.00 55.16 462 PRO A CA 1
ATOM 3707 C C . PRO A 1 462 ? 12.173 16.566 -5.920 1.00 55.16 462 PRO A C 1
ATOM 3709 O O . PRO A 1 462 ? 11.123 17.065 -6.326 1.00 55.16 462 PRO A O 1
ATOM 3712 N N . GLY A 1 463 ? 12.356 15.242 -5.841 1.00 46.94 463 GLY A N 1
ATOM 3713 C CA . GLY A 1 463 ? 11.353 14.252 -6.231 1.00 46.94 463 GLY A CA 1
ATOM 3714 C C . GLY A 1 463 ? 10.110 14.262 -5.338 1.00 46.94 463 GLY A C 1
ATOM 3715 O O . GLY A 1 463 ? 8.998 14.196 -5.858 1.00 46.94 463 GLY A O 1
ATOM 3716 N N . ILE A 1 464 ? 10.284 14.412 -4.018 1.00 47.12 464 ILE A N 1
ATOM 3717 C CA . ILE A 1 464 ? 9.168 14.513 -3.060 1.00 47.12 464 ILE A CA 1
ATOM 3718 C C . ILE A 1 464 ? 8.488 15.877 -3.189 1.00 47.12 464 ILE A C 1
ATOM 3720 O O . ILE A 1 464 ? 7.325 15.961 -3.591 1.00 47.12 464 ILE A O 1
ATOM 3724 N N . ALA A 1 465 ? 9.239 16.946 -2.899 1.00 43.50 465 ALA A N 1
ATOM 3725 C CA . ALA A 1 465 ? 8.713 18.306 -2.799 1.00 43.50 465 ALA A CA 1
ATOM 3726 C C . ALA A 1 465 ? 8.091 18.795 -4.118 1.00 43.50 465 ALA A C 1
ATOM 3728 O O . ALA A 1 465 ? 7.083 19.497 -4.133 1.00 43.50 465 ALA A O 1
ATOM 3729 N N . GLY A 1 466 ? 8.698 18.426 -5.250 1.00 46.66 466 GLY A N 1
ATOM 3730 C CA . GLY A 1 466 ? 8.305 18.926 -6.560 1.00 46.66 466 GLY A CA 1
ATOM 3731 C C . GLY A 1 466 ? 7.044 18.289 -7.142 1.00 46.66 466 GLY A C 1
ATOM 3732 O O . GLY A 1 466 ? 6.402 18.934 -7.975 1.00 46.66 466 GLY A O 1
ATOM 3733 N N . HIS A 1 467 ? 6.690 17.058 -6.752 1.00 50.59 467 HIS A N 1
ATOM 3734 C CA . HIS A 1 467 ? 5.738 16.236 -7.512 1.00 50.59 467 HIS A CA 1
ATOM 3735 C C . HIS A 1 467 ? 4.599 15.659 -6.676 1.00 50.59 467 HIS A C 1
ATOM 3737 O O . HIS A 1 467 ? 3.446 15.959 -6.983 1.00 50.59 467 HIS A O 1
ATOM 3743 N N . CYS A 1 468 ? 4.879 14.895 -5.618 1.00 45.59 468 CYS A N 1
ATOM 3744 C CA . CYS A 1 468 ? 3.828 14.271 -4.805 1.00 45.59 468 CYS A CA 1
ATOM 3745 C C . CYS A 1 468 ? 2.908 15.336 -4.185 1.00 45.59 468 CYS A C 1
ATOM 3747 O O . CYS A 1 468 ? 1.695 15.304 -4.381 1.00 45.59 468 CYS A O 1
ATOM 3749 N N . SER A 1 469 ? 3.499 16.375 -3.588 1.00 43.91 469 SER A N 1
ATOM 3750 C CA . SER A 1 469 ? 2.791 17.560 -3.083 1.00 43.91 469 SER A CA 1
ATOM 3751 C C . SER A 1 469 ? 2.059 18.369 -4.165 1.00 43.91 469 SER A C 1
ATOM 3753 O O . SER A 1 469 ? 1.235 19.222 -3.861 1.00 43.91 469 SER A O 1
ATOM 3755 N N . TRP A 1 470 ? 2.360 18.152 -5.445 1.00 46.00 470 TRP A N 1
ATOM 3756 C CA . TRP A 1 470 ? 1.835 18.959 -6.549 1.00 46.00 470 TRP A CA 1
ATOM 3757 C C . TRP A 1 470 ? 0.643 18.317 -7.264 1.00 46.00 470 TRP A C 1
ATOM 3759 O O . TRP A 1 470 ? -0.168 19.026 -7.859 1.00 46.00 470 TRP A O 1
ATOM 3769 N N . CYS A 1 471 ? 0.492 16.996 -7.137 1.00 43.38 471 CYS A N 1
ATOM 3770 C CA . CYS A 1 471 ? -0.682 16.248 -7.597 1.00 43.38 471 CYS A CA 1
ATOM 3771 C C . CYS A 1 471 ? -1.972 16.755 -6.923 1.00 43.38 471 CYS A C 1
ATOM 3773 O O . CYS A 1 471 ? -3.031 16.774 -7.545 1.00 43.38 471 CYS A O 1
ATOM 3775 N N . ALA A 1 472 ? -1.838 17.244 -5.686 1.00 42.19 472 ALA A N 1
ATOM 3776 C CA . ALA A 1 472 ? -2.896 17.825 -4.871 1.00 42.19 472 ALA A CA 1
ATOM 3777 C C . ALA A 1 472 ? -3.301 19.270 -5.229 1.00 42.19 472 ALA A C 1
ATOM 3779 O O . ALA A 1 472 ? -4.441 19.648 -4.985 1.00 42.19 472 ALA A O 1
ATOM 3780 N N . VAL A 1 473 ? -2.385 20.102 -5.751 1.00 40.25 473 VAL A N 1
ATOM 3781 C CA . VAL A 1 473 ? -2.566 21.576 -5.751 1.00 40.25 473 VAL A CA 1
ATOM 3782 C C . VAL A 1 473 ? -2.920 22.164 -7.119 1.00 40.25 473 VAL A C 1
ATOM 3784 O O . VAL A 1 473 ? -3.688 23.120 -7.176 1.00 40.25 473 VAL A O 1
ATOM 3787 N N . GLU A 1 474 ? -2.367 21.631 -8.214 1.00 41.12 474 GLU A N 1
ATOM 3788 C CA . GLU A 1 474 ? -2.505 22.222 -9.564 1.00 41.12 474 GLU A CA 1
ATOM 3789 C C . GLU A 1 474 ? -2.885 21.194 -10.651 1.00 41.12 474 GLU A C 1
ATOM 3791 O O . GLU A 1 474 ? -2.684 21.401 -11.849 1.00 41.12 474 GLU A O 1
ATOM 3796 N N . SER A 1 475 ? -3.495 20.076 -10.253 1.00 43.88 475 SER A N 1
ATOM 3797 C CA . SER A 1 475 ? -4.246 19.245 -11.194 1.00 43.88 475 SER A CA 1
ATOM 3798 C C . SER A 1 475 ? -5.576 19.940 -11.514 1.00 43.88 475 SER A C 1
ATOM 3800 O O . SER A 1 475 ? -6.438 20.023 -10.644 1.00 43.88 475 SER A O 1
ATOM 3802 N N . GLU A 1 476 ? -5.796 20.362 -12.769 1.00 42.06 476 GLU A N 1
ATOM 3803 C CA . GLU A 1 476 ? -7.128 20.806 -13.245 1.00 42.06 476 GLU A CA 1
ATOM 3804 C C . GLU A 1 476 ? -8.216 19.748 -12.973 1.00 42.06 476 GLU A C 1
ATOM 3806 O O . GLU A 1 476 ? -9.392 20.077 -12.866 1.00 42.06 476 GLU A O 1
ATOM 3811 N N . GLU A 1 477 ? -7.836 18.473 -12.852 1.00 47.06 477 GLU A N 1
ATOM 3812 C CA . GLU A 1 477 ? -8.738 17.382 -12.473 1.00 47.06 477 GLU A CA 1
ATOM 3813 C C . GLU A 1 477 ? -8.773 17.099 -10.970 1.00 47.06 477 GLU A C 1
ATOM 3815 O O . GLU A 1 477 ? -9.742 16.519 -10.518 1.00 47.06 477 GLU A O 1
ATOM 3820 N N . GLY A 1 478 ? -7.806 17.567 -10.176 1.00 41.47 478 GLY A N 1
ATOM 3821 C CA . GLY A 1 478 ? -7.942 17.626 -8.716 1.00 41.47 478 GLY A CA 1
ATOM 3822 C C . GLY A 1 478 ? -8.934 18.717 -8.315 1.00 41.47 478 GLY A C 1
ATOM 3823 O O . GLY A 1 478 ? -9.832 18.484 -7.513 1.00 41.47 478 GLY A O 1
ATOM 3824 N N . GLU A 1 479 ? -8.855 19.879 -8.969 1.00 40.88 479 GLU A N 1
ATOM 3825 C CA . GLU A 1 479 ? -9.829 20.957 -8.788 1.00 40.88 479 GLU A CA 1
ATOM 3826 C C . GLU A 1 479 ? -11.212 20.578 -9.358 1.00 40.88 479 GLU A C 1
ATOM 3828 O O . GLU A 1 479 ? -12.222 20.876 -8.723 1.00 40.88 479 GLU A O 1
ATOM 3833 N N . ARG A 1 480 ? -11.295 19.834 -10.479 1.00 44.56 480 ARG A N 1
ATOM 3834 C CA . ARG A 1 480 ? -12.575 19.248 -10.943 1.00 44.56 480 ARG A CA 1
ATOM 3835 C C . ARG A 1 480 ? -13.073 18.094 -10.077 1.00 44.56 480 ARG A C 1
ATOM 3837 O O . ARG A 1 480 ? -14.280 18.008 -9.917 1.00 44.56 480 ARG A O 1
ATOM 3844 N N . LEU A 1 481 ? -12.218 17.246 -9.501 1.00 39.16 481 LEU A N 1
ATOM 3845 C CA . LEU A 1 481 ? -12.643 16.212 -8.548 1.00 39.16 481 LEU A CA 1
ATOM 3846 C C . LEU A 1 481 ? -13.232 16.864 -7.299 1.00 39.16 481 LEU A C 1
ATOM 3848 O O . LEU A 1 481 ? -14.347 16.527 -6.923 1.00 39.16 481 LEU A O 1
ATOM 3852 N N . LEU A 1 482 ? -12.568 17.877 -6.733 1.00 36.00 482 LEU A N 1
ATOM 3853 C CA . LEU A 1 482 ? -13.123 18.683 -5.642 1.00 36.00 482 LEU A CA 1
ATOM 3854 C C . LEU A 1 482 ? -14.449 19.351 -6.044 1.00 36.00 482 LEU A C 1
ATOM 3856 O O . LEU A 1 482 ? -15.415 19.292 -5.288 1.00 36.00 482 LEU A O 1
ATOM 3860 N N . GLN A 1 483 ? -14.547 19.935 -7.244 1.00 36.66 483 GLN A N 1
ATOM 3861 C CA . GLN A 1 483 ? -15.795 20.540 -7.731 1.00 36.66 483 GLN A CA 1
ATOM 3862 C C . GLN A 1 483 ? -16.903 19.509 -8.001 1.00 36.66 483 GLN A C 1
ATOM 3864 O O . GLN A 1 483 ? -18.062 19.807 -7.728 1.00 36.66 483 GLN A O 1
ATOM 3869 N N . GLN A 1 484 ? -16.586 18.310 -8.498 1.00 35.38 484 GLN A N 1
ATOM 3870 C CA . GLN A 1 484 ? -17.549 17.227 -8.708 1.00 35.38 484 GLN A CA 1
ATOM 3871 C C . GLN A 1 484 ? -18.005 16.651 -7.370 1.00 35.38 484 GLN A C 1
ATOM 3873 O O . GLN A 1 484 ? -19.198 16.665 -7.108 1.00 35.38 484 GLN A O 1
ATOM 3878 N N . VAL A 1 485 ? -17.094 16.256 -6.478 1.00 34.00 485 VAL A N 1
ATOM 3879 C CA . VAL A 1 485 ? -17.429 15.758 -5.132 1.00 34.00 485 VAL A CA 1
ATOM 3880 C C . VAL A 1 485 ? -18.306 16.768 -4.381 1.00 34.00 485 VAL A C 1
ATOM 3882 O O . VAL A 1 485 ? -19.346 16.387 -3.851 1.00 34.00 485 VAL A O 1
ATOM 3885 N N . VAL A 1 486 ? -17.989 18.068 -4.428 1.00 33.50 486 VAL A N 1
ATOM 3886 C CA . VAL A 1 486 ? -18.831 19.123 -3.829 1.00 33.50 486 VAL A CA 1
ATOM 3887 C C . VAL A 1 486 ? -20.174 19.310 -4.558 1.00 33.50 486 VAL A C 1
ATOM 3889 O O . VAL A 1 486 ? -21.175 19.610 -3.910 1.00 33.50 486 VAL A O 1
ATOM 3892 N N . GLN A 1 487 ? -20.253 19.112 -5.878 1.00 31.91 487 GLN A N 1
ATOM 3893 C CA . GLN A 1 487 ? -21.524 19.161 -6.622 1.00 31.91 487 GLN A CA 1
ATOM 3894 C C . GLN A 1 487 ? -22.377 17.893 -6.486 1.00 31.91 487 GLN A C 1
ATOM 3896 O O . GLN A 1 487 ? -23.583 17.961 -6.719 1.00 31.91 487 GLN A O 1
ATOM 3901 N N . GLU A 1 488 ? -21.796 16.746 -6.138 1.00 33.41 488 GLU A N 1
ATOM 3902 C CA . GLU A 1 488 ? -22.516 15.476 -6.004 1.00 33.41 488 GLU A CA 1
ATOM 3903 C C . GLU A 1 488 ? -22.927 15.201 -4.553 1.00 33.41 488 GLU A C 1
ATOM 3905 O O . GLU A 1 488 ? -24.066 14.792 -4.334 1.00 33.41 488 GLU A O 1
ATOM 3910 N N . ALA A 1 489 ? -22.109 15.581 -3.564 1.00 30.14 489 ALA A N 1
ATOM 3911 C CA . ALA A 1 489 ? -22.462 15.544 -2.139 1.00 30.14 489 ALA A CA 1
ATOM 3912 C C . ALA A 1 489 ? -23.628 16.483 -1.752 1.00 30.14 489 ALA A C 1
ATOM 3914 O O . ALA A 1 489 ? -24.204 16.346 -0.675 1.00 30.14 489 ALA A O 1
ATOM 3915 N N . VAL A 1 490 ? -23.995 17.435 -2.621 1.00 28.44 490 VAL A N 1
ATOM 3916 C CA . VAL A 1 490 ? -25.104 18.389 -2.411 1.00 28.44 490 VAL A CA 1
ATOM 3917 C C . VAL A 1 490 ? -26.368 18.004 -3.211 1.00 28.44 490 VAL A C 1
ATOM 3919 O O . VAL A 1 490 ? -27.398 18.672 -3.118 1.00 28.44 490 VAL A O 1
ATOM 3922 N N . LYS A 1 491 ? -26.354 16.893 -3.966 1.00 25.20 491 LYS A N 1
ATOM 3923 C CA . LYS A 1 491 ? -27.566 16.364 -4.620 1.00 25.20 491 LYS A CA 1
ATOM 3924 C C . LYS A 1 491 ? -28.432 15.621 -3.590 1.00 25.20 491 LYS A C 1
ATOM 3926 O O . LYS A 1 491 ? -27.983 14.601 -3.069 1.00 25.20 491 LYS A O 1
ATOM 3931 N N . PRO A 1 492 ? -29.687 16.037 -3.320 1.00 26.05 492 PRO A N 1
ATOM 3932 C CA . PRO A 1 492 ? -30.604 15.200 -2.552 1.00 26.05 492 PRO A CA 1
ATOM 3933 C C . PRO A 1 492 ? -30.858 13.898 -3.325 1.00 26.05 492 PRO A C 1
ATOM 3935 O O . PRO A 1 492 ? -31.189 13.936 -4.510 1.00 26.05 492 PRO A O 1
ATOM 3938 N N . VAL A 1 493 ? -30.676 12.749 -2.668 1.00 24.03 493 VAL A N 1
ATOM 3939 C CA . VAL A 1 493 ? -30.697 11.425 -3.313 1.00 24.03 493 VAL A CA 1
ATOM 3940 C C . VAL A 1 493 ? -32.084 11.100 -3.880 1.00 24.03 493 VAL A C 1
ATOM 3942 O O . VAL A 1 493 ? -32.979 10.623 -3.182 1.00 24.03 493 VAL A O 1
ATOM 3945 N N . SER A 1 494 ? -32.256 11.322 -5.183 1.00 24.38 494 SER A N 1
ATOM 3946 C CA . SER A 1 494 ? -33.454 10.939 -5.931 1.00 24.38 494 SER A CA 1
ATOM 3947 C C . SER A 1 494 ? -33.416 9.435 -6.224 1.00 24.38 494 SER A C 1
ATOM 3949 O O . SER A 1 494 ? -32.707 8.990 -7.128 1.00 24.38 494 SER A O 1
ATOM 3951 N N . ILE A 1 495 ? -34.171 8.634 -5.465 1.00 26.55 495 ILE A N 1
ATOM 3952 C CA . ILE A 1 495 ? -34.174 7.164 -5.579 1.00 26.55 495 ILE A CA 1
ATOM 3953 C C . ILE A 1 495 ? -34.745 6.722 -6.939 1.00 26.55 495 ILE A C 1
ATOM 3955 O O . ILE A 1 495 ? -35.950 6.532 -7.105 1.00 26.55 495 ILE A O 1
ATOM 3959 N N . CYS A 1 496 ? -33.867 6.516 -7.920 1.00 22.61 496 CYS A N 1
ATOM 3960 C CA . CYS A 1 496 ? -34.231 6.017 -9.241 1.00 22.61 496 CYS A CA 1
ATOM 3961 C C . CYS A 1 496 ? -34.167 4.482 -9.273 1.00 22.61 496 CYS A C 1
ATOM 3963 O O . CYS A 1 496 ? -33.110 3.886 -9.492 1.00 22.61 496 CYS A O 1
ATOM 3965 N N . LYS A 1 497 ? -35.313 3.821 -9.056 1.00 26.56 497 LYS A N 1
ATOM 3966 C CA . LYS A 1 497 ? -35.439 2.362 -9.201 1.00 26.56 497 LYS A CA 1
ATOM 3967 C C . LYS A 1 497 ? -35.250 1.943 -10.666 1.00 26.56 497 LYS A C 1
ATOM 3969 O O . LYS A 1 497 ? -36.215 1.893 -11.426 1.00 26.56 497 LYS A O 1
ATOM 3974 N N . ARG A 1 498 ? -34.034 1.548 -11.055 1.00 24.84 498 ARG A N 1
ATOM 3975 C CA . ARG A 1 498 ? -33.835 0.730 -12.263 1.00 24.84 498 ARG A CA 1
ATOM 3976 C C . ARG A 1 498 ? -34.289 -0.702 -11.986 1.00 24.84 498 ARG A C 1
ATOM 3978 O O . ARG A 1 498 ? -33.545 -1.493 -11.414 1.00 24.84 498 ARG A O 1
ATOM 3985 N N . GLY A 1 499 ? -35.508 -1.031 -12.406 1.00 24.62 499 GLY A N 1
ATOM 3986 C CA . GLY A 1 499 ? -35.916 -2.427 -12.542 1.00 24.62 499 GLY A CA 1
ATOM 3987 C C . GLY A 1 499 ? -35.035 -3.124 -13.581 1.00 24.62 499 GLY A C 1
ATOM 3988 O O . GLY A 1 499 ? -34.826 -2.588 -14.670 1.00 24.62 499 GLY A O 1
ATOM 3989 N N . LYS A 1 500 ? -34.512 -4.309 -13.252 1.00 27.80 500 LYS A N 1
ATOM 3990 C CA . LYS A 1 500 ? -33.963 -5.212 -14.268 1.00 27.80 500 LYS A CA 1
ATOM 3991 C C . LYS A 1 500 ? -35.135 -5.785 -15.062 1.00 27.80 500 LYS A C 1
ATOM 3993 O O . LYS A 1 500 ? -36.086 -6.279 -14.463 1.00 27.80 500 LYS A O 1
ATOM 3998 N N . GLY A 1 501 ? -35.060 -5.721 -16.387 1.00 24.64 501 GLY A N 1
ATOM 3999 C CA . GLY A 1 501 ? -35.899 -6.560 -17.233 1.00 24.64 501 GLY A CA 1
ATOM 4000 C C . GLY A 1 501 ? -35.332 -7.974 -17.226 1.00 24.64 501 GLY A C 1
ATOM 4001 O O . GLY A 1 501 ? -34.179 -8.159 -17.610 1.00 24.64 501 GLY A O 1
ATOM 4002 N N . GLU A 1 502 ? -36.122 -8.946 -16.786 1.00 26.20 502 GLU A N 1
ATOM 4003 C CA . GLU A 1 502 ? -35.847 -10.364 -17.016 1.00 26.20 502 GLU A CA 1
ATOM 4004 C C . GLU A 1 502 ? -36.705 -10.830 -18.196 1.00 26.20 502 GLU A C 1
ATOM 4006 O O . GLU A 1 502 ? -37.919 -10.612 -18.222 1.00 26.20 502 GLU A O 1
ATOM 4011 N N . GLU A 1 503 ? -36.076 -11.442 -19.200 1.00 22.97 503 GLU A N 1
ATOM 4012 C CA . GLU A 1 503 ? -36.775 -11.994 -20.362 1.00 22.97 503 GLU A CA 1
ATOM 4013 C C . GLU A 1 503 ? -37.498 -13.291 -19.974 1.00 22.97 503 GLU A C 1
ATOM 4015 O O . GLU A 1 503 ? -36.954 -14.389 -20.086 1.00 22.97 503 GLU A O 1
ATOM 4020 N N . ILE A 1 504 ? -38.750 -13.181 -19.522 1.00 23.86 504 ILE A N 1
ATOM 4021 C CA . ILE A 1 504 ? -39.595 -14.356 -19.291 1.00 23.86 504 ILE A CA 1
ATOM 4022 C C . ILE A 1 504 ? -40.171 -14.826 -20.631 1.00 23.86 504 ILE A C 1
ATOM 4024 O O . ILE A 1 504 ? -41.110 -14.243 -21.177 1.00 23.86 504 ILE A O 1
ATOM 4028 N N . SER A 1 505 ? -39.610 -15.912 -21.157 1.00 22.36 505 SER A N 1
ATOM 4029 C CA . SER A 1 505 ? -40.074 -16.567 -22.379 1.00 22.36 505 SER A CA 1
ATOM 4030 C C . SER A 1 505 ? -41.486 -17.145 -22.211 1.00 22.36 505 SER A C 1
ATOM 4032 O O . SER A 1 505 ? -41.660 -18.164 -21.541 1.00 22.36 505 SER A O 1
ATOM 4034 N N . PHE A 1 506 ? -42.486 -16.555 -22.871 1.00 22.39 506 PHE A N 1
ATOM 4035 C CA . PHE A 1 506 ? -43.836 -17.122 -22.945 1.00 22.39 506 PHE A CA 1
ATOM 4036 C C . PHE A 1 506 ? -44.115 -17.772 -24.303 1.00 22.39 506 PHE A C 1
ATOM 4038 O O . PHE A 1 506 ? -44.259 -17.106 -25.329 1.00 22.39 506 PHE A O 1
ATOM 4045 N N . GLY A 1 507 ? -44.231 -19.103 -24.288 1.00 23.14 507 GLY A N 1
ATOM 4046 C CA . GLY A 1 507 ? -44.808 -19.869 -25.390 1.00 23.14 507 GLY A CA 1
ATOM 4047 C C . GLY A 1 507 ? -46.306 -19.583 -25.536 1.00 23.14 507 GLY A C 1
ATOM 4048 O O . GLY A 1 507 ? -47.005 -19.330 -24.557 1.00 23.14 507 GLY A O 1
ATOM 4049 N N . ARG A 1 508 ? -46.808 -19.615 -26.773 1.00 21.69 508 ARG A N 1
ATOM 4050 C CA . ARG A 1 508 ? -48.168 -19.187 -27.126 1.00 21.69 508 ARG A CA 1
ATOM 4051 C C . ARG A 1 508 ? -49.054 -20.379 -27.496 1.00 21.69 508 ARG A C 1
ATOM 4053 O O . ARG A 1 508 ? -48.910 -20.881 -28.605 1.00 21.69 508 ARG A O 1
ATOM 4060 N N . SER A 1 509 ? -50.011 -20.756 -26.642 1.00 22.61 509 SER A N 1
ATOM 4061 C CA . SER A 1 509 ? -51.273 -21.395 -27.068 1.00 22.61 509 SER A CA 1
ATOM 4062 C C . SER A 1 509 ? -52.306 -21.499 -25.933 1.00 22.61 509 SER A C 1
ATOM 4064 O O . SER A 1 509 ? -51.922 -21.930 -24.857 1.00 22.61 509 SER A O 1
ATOM 4066 N N . GLN A 1 510 ? -53.584 -21.197 -26.240 1.00 23.94 510 GLN A N 1
ATOM 4067 C CA . GLN A 1 510 ? -54.827 -21.858 -25.748 1.00 23.94 510 GLN A CA 1
ATOM 4068 C C . GLN A 1 510 ? -55.131 -21.945 -24.217 1.00 23.94 510 GLN A C 1
ATOM 4070 O O . GLN A 1 510 ? -54.247 -22.229 -23.426 1.00 23.94 510 GLN A O 1
ATOM 4075 N N . THR A 1 511 ? -56.368 -21.802 -23.698 1.00 24.30 511 THR A N 1
ATOM 4076 C CA . THR A 1 511 ? -57.678 -21.309 -24.219 1.00 24.30 511 THR A CA 1
ATOM 4077 C C . THR A 1 511 ? -58.699 -21.138 -23.069 1.00 24.30 511 THR A C 1
ATOM 4079 O O . THR A 1 511 ? -58.689 -21.969 -22.172 1.00 24.30 511 THR A O 1
ATOM 4082 N N . LEU A 1 512 ? -59.668 -20.219 -23.251 1.00 23.73 512 LEU A N 1
ATOM 4083 C CA . LEU A 1 512 ? -61.074 -20.252 -22.759 1.00 23.73 512 LEU A CA 1
ATOM 4084 C C . LEU A 1 512 ? -61.408 -20.082 -21.252 1.00 23.73 512 LEU A C 1
ATOM 4086 O O . LEU A 1 512 ? -60.544 -20.200 -20.395 1.00 23.73 512 LEU A O 1
ATOM 4090 N N . GLU A 1 513 ? -62.710 -19.801 -21.033 1.00 25.34 513 GLU A N 1
ATOM 4091 C CA . GLU A 1 513 ? -63.501 -19.652 -19.782 1.00 25.34 513 GLU A CA 1
ATOM 4092 C C . GLU A 1 513 ? -63.108 -18.442 -18.891 1.00 25.34 513 GLU A C 1
ATOM 4094 O O . GLU A 1 513 ? -61.958 -18.319 -18.487 1.00 25.34 513 GLU A O 1
ATOM 4099 N N . GLU A 1 514 ? -63.909 -17.386 -18.655 1.00 25.23 514 GLU A N 1
ATOM 4100 C CA . GLU A 1 514 ? -65.362 -17.125 -18.414 1.00 25.23 514 GLU A CA 1
ATOM 4101 C C . GLU A 1 514 ? -65.789 -17.101 -16.922 1.00 25.23 514 GLU A C 1
ATOM 4103 O O . GLU A 1 514 ? -65.164 -17.731 -16.077 1.00 25.23 514 GLU A O 1
ATOM 4108 N N . THR A 1 515 ? -66.869 -16.349 -16.628 1.00 26.66 515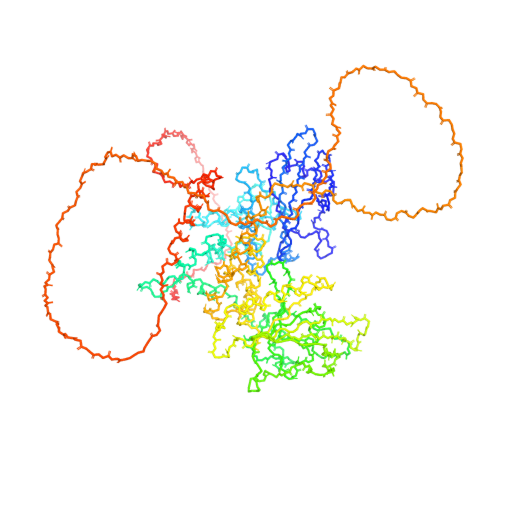 THR A N 1
ATOM 4109 C CA . THR A 1 515 ? -67.357 -15.802 -15.324 1.00 26.66 515 THR A CA 1
ATOM 4110 C C . THR A 1 515 ? -66.610 -14.539 -14.832 1.00 26.66 515 THR A C 1
ATOM 4112 O O . THR A 1 515 ? -65.383 -14.528 -14.839 1.00 26.66 515 THR A O 1
ATOM 4115 N N . ALA A 1 516 ? -67.212 -13.374 -14.520 1.00 24.97 516 ALA A N 1
ATOM 4116 C CA . ALA A 1 516 ? -68.581 -12.928 -14.151 1.00 24.97 516 ALA A CA 1
ATOM 4117 C C . ALA A 1 516 ? -68.943 -13.121 -12.653 1.00 24.97 516 ALA A C 1
ATOM 4119 O O . ALA A 1 516 ? -68.857 -14.248 -12.172 1.00 24.97 516 ALA A O 1
ATOM 4120 N N . ASP A 1 517 ? -69.366 -12.111 -11.866 1.00 25.42 517 ASP A N 1
ATOM 4121 C CA . ASP A 1 517 ? -69.426 -10.640 -12.098 1.00 25.42 517 ASP A CA 1
ATOM 4122 C C . ASP A 1 517 ? -68.550 -9.846 -11.077 1.00 25.42 517 ASP A C 1
ATOM 4124 O O . ASP A 1 517 ? -67.343 -10.067 -11.106 1.00 25.42 517 ASP A O 1
ATOM 4128 N N . GLU A 1 518 ? -68.933 -8.912 -10.183 1.00 26.61 518 GLU A N 1
ATOM 4129 C CA . GLU A 1 518 ? -70.201 -8.288 -9.727 1.00 26.61 518 GLU A CA 1
ATOM 4130 C C . GLU A 1 518 ? -69.911 -6.842 -9.189 1.00 26.61 518 GLU A C 1
ATOM 4132 O O . GLU A 1 518 ? -68.771 -6.376 -9.239 1.00 26.61 518 GLU A O 1
ATOM 4137 N N . MET A 1 519 ? -70.922 -6.104 -8.706 1.00 23.64 519 MET A N 1
ATOM 4138 C CA . MET A 1 519 ? -70.901 -4.691 -8.232 1.00 23.64 519 MET A CA 1
ATOM 4139 C C . MET A 1 519 ? -71.791 -4.619 -6.952 1.00 23.64 519 MET A C 1
ATOM 4141 O O . MET A 1 519 ? -72.630 -5.498 -6.792 1.00 23.64 519 MET A O 1
ATOM 4145 N N . ASP A 1 520 ? -71.748 -3.712 -5.963 1.00 28.73 520 ASP A N 1
ATOM 4146 C CA . ASP A 1 520 ? -71.479 -2.259 -5.877 1.00 28.73 520 ASP A CA 1
ATOM 4147 C C . ASP A 1 520 ? -71.330 -1.868 -4.347 1.00 28.73 520 ASP A C 1
ATOM 4149 O O . ASP A 1 520 ? -70.817 -2.701 -3.598 1.00 28.73 520 ASP A O 1
ATOM 4153 N N . PRO A 1 521 ? -71.807 -0.726 -3.784 1.00 44.75 521 PRO A N 1
ATOM 4154 C CA . PRO A 1 521 ? -71.131 0.574 -3.595 1.00 44.75 521 PRO A CA 1
ATOM 4155 C C . PRO A 1 521 ? -70.854 1.024 -2.120 1.00 44.75 521 PRO A C 1
ATOM 4157 O O . PRO A 1 521 ? -71.102 0.305 -1.157 1.00 44.75 521 PRO A O 1
ATOM 4160 N N . GLU A 1 522 ? -70.444 2.302 -1.980 1.00 28.61 522 GLU A N 1
ATOM 4161 C CA . GLU A 1 522 ? -70.406 3.176 -0.774 1.00 28.61 522 GLU A CA 1
ATOM 4162 C C . GLU A 1 522 ? -69.247 2.980 0.243 1.00 28.61 522 GLU A C 1
ATOM 4164 O O . GLU A 1 522 ? -68.787 1.876 0.495 1.00 28.61 522 GLU A O 1
ATOM 4169 N N . THR A 1 523 ? -68.667 4.020 0.873 1.00 32.34 523 THR A N 1
ATOM 4170 C CA . THR A 1 523 ? -68.983 5.474 0.946 1.00 32.34 523 THR A CA 1
ATOM 4171 C C . THR A 1 523 ? -67.793 6.368 0.512 1.00 32.34 523 THR A C 1
ATOM 4173 O O . THR A 1 523 ? -66.659 5.907 0.417 1.00 32.34 523 THR A O 1
ATOM 4176 N N . GLY A 1 524 ? -68.042 7.657 0.222 1.00 25.84 524 GLY A N 1
ATOM 4177 C CA . GLY A 1 524 ? -67.044 8.614 -0.307 1.00 25.84 524 GLY A CA 1
ATOM 4178 C C . GLY A 1 524 ? -65.898 9.001 0.652 1.00 25.84 524 GLY A C 1
ATOM 4179 O O . GLY A 1 524 ? -65.969 8.812 1.860 1.00 25.84 524 GLY A O 1
ATOM 4180 N N . THR A 1 525 ? -64.823 9.646 0.184 1.00 27.17 525 THR A N 1
ATOM 4181 C CA . THR A 1 525 ? -64.866 11.003 -0.411 1.00 27.17 525 THR A CA 1
ATOM 4182 C C . THR A 1 525 ? -63.751 11.231 -1.451 1.00 27.17 525 THR A C 1
ATOM 4184 O O . THR A 1 525 ? -62.678 10.643 -1.364 1.00 27.17 525 THR A O 1
ATOM 4187 N N . GLN A 1 526 ? -63.997 12.097 -2.441 1.00 24.91 526 GLN A N 1
ATOM 4188 C CA . GLN A 1 526 ? -63.114 12.350 -3.592 1.00 24.91 526 GLN A CA 1
ATOM 4189 C C . GLN A 1 526 ? -61.943 13.315 -3.312 1.00 24.91 526 GLN A C 1
ATOM 4191 O O . GLN A 1 526 ? -62.108 14.323 -2.628 1.00 24.91 526 GLN A O 1
ATOM 4196 N N . SER A 1 527 ? -60.829 13.128 -4.028 1.00 24.83 527 SER A N 1
ATOM 4197 C CA . SER A 1 527 ? -60.165 14.230 -4.749 1.00 24.83 527 SER A CA 1
ATOM 4198 C C . SER A 1 527 ? -59.568 13.711 -6.071 1.00 24.83 527 SER A C 1
ATOM 4200 O O . SER A 1 527 ? -59.389 12.505 -6.235 1.00 24.83 527 SER A O 1
ATOM 4202 N N . VAL A 1 528 ? -59.367 14.591 -7.059 1.00 22.78 528 VAL A N 1
ATOM 4203 C CA . VAL A 1 528 ? -59.148 14.213 -8.472 1.00 22.78 528 VAL A CA 1
ATOM 4204 C C . VAL A 1 528 ? -57.725 14.526 -8.928 1.00 22.78 528 VAL A C 1
ATOM 4206 O O . VAL A 1 528 ? -57.295 15.673 -8.829 1.00 22.78 528 VAL A O 1
ATOM 4209 N N . VAL A 1 529 ? -57.045 13.545 -9.537 1.00 22.88 529 VAL A N 1
ATOM 4210 C CA . VAL A 1 529 ? -55.864 13.768 -10.391 1.00 22.88 529 VAL A CA 1
ATOM 4211 C C . VAL A 1 529 ? -55.919 12.850 -11.619 1.00 22.88 529 VAL A C 1
ATOM 4213 O O . VAL A 1 529 ? -55.908 11.629 -11.499 1.00 22.88 529 VAL A O 1
ATOM 4216 N N . VAL A 1 530 ? -55.946 13.456 -12.805 1.00 22.66 530 VAL A N 1
ATOM 4217 C CA . VAL A 1 530 ? -55.719 12.853 -14.135 1.00 22.66 530 VAL A CA 1
ATOM 4218 C C . VAL A 1 530 ? -55.023 13.930 -15.003 1.00 22.66 530 VAL A C 1
ATOM 4220 O O . VAL A 1 530 ? -55.039 15.101 -14.614 1.00 22.66 530 VAL A O 1
ATOM 4223 N N . PRO A 1 531 ? -54.275 13.585 -16.070 1.00 28.97 531 PRO A N 1
ATOM 4224 C CA . PRO A 1 531 ? -52.868 13.993 -16.090 1.00 28.97 531 PRO A CA 1
ATOM 4225 C C . PRO A 1 531 ? -52.454 14.891 -17.268 1.00 28.97 531 PRO A C 1
ATOM 4227 O O . PRO A 1 531 ? -53.041 14.840 -18.347 1.00 28.97 531 PRO A O 1
ATOM 4230 N N . LEU A 1 532 ? -51.345 15.618 -17.088 1.00 22.55 532 LEU A N 1
ATOM 4231 C CA . LEU A 1 532 ? -50.445 16.027 -18.176 1.00 22.55 532 LEU A CA 1
ATOM 4232 C C . LEU A 1 532 ? -49.120 15.272 -17.958 1.00 22.55 532 LEU A C 1
ATOM 4234 O O . LEU A 1 532 ? -48.548 15.361 -16.877 1.00 22.55 532 LEU A O 1
ATOM 4238 N N . VAL A 1 533 ? -48.699 14.360 -18.839 1.00 25.12 533 VAL A N 1
ATOM 4239 C CA . VAL A 1 533 ? -48.239 14.593 -20.226 1.00 25.12 533 VAL A CA 1
ATOM 4240 C C . VAL A 1 533 ? -46.940 15.395 -20.225 1.00 25.12 533 VAL A C 1
ATOM 4242 O O . VAL A 1 533 ? -46.937 16.617 -20.101 1.00 25.12 533 VAL A O 1
ATOM 4245 N N . GLU A 1 534 ? -45.829 14.675 -20.379 1.00 24.64 534 GLU A N 1
ATOM 4246 C CA . GLU A 1 534 ? -44.516 15.255 -20.650 1.00 24.64 534 GLU A CA 1
ATOM 4247 C C . GLU A 1 534 ? -44.534 16.010 -21.988 1.00 24.64 534 GLU A C 1
ATOM 4249 O O . GLU A 1 534 ? -45.216 15.622 -22.937 1.00 24.64 534 GLU A O 1
ATOM 4254 N N . THR A 1 535 ? -43.752 17.081 -22.110 1.00 24.69 535 THR A N 1
ATOM 4255 C CA . THR A 1 535 ? -43.475 17.701 -23.412 1.00 24.69 535 THR A CA 1
ATOM 4256 C C . THR A 1 535 ? -42.020 18.133 -23.462 1.00 24.69 535 THR A C 1
ATOM 4258 O O . THR A 1 535 ? -41.602 19.065 -22.778 1.00 24.69 535 THR A O 1
ATOM 4261 N N . VAL A 1 536 ? -41.240 17.436 -24.288 1.00 27.59 536 VAL A N 1
ATOM 4262 C CA . VAL A 1 536 ? -39.842 17.776 -24.559 1.00 27.59 536 VAL A CA 1
ATOM 4263 C C . VAL A 1 536 ? -39.797 19.073 -25.364 1.00 27.59 536 VAL A C 1
ATOM 4265 O O . VAL A 1 536 ? -40.325 19.131 -26.472 1.00 27.59 536 VAL A O 1
ATOM 4268 N N . VAL A 1 537 ? -39.117 20.097 -24.841 1.00 24.19 537 VAL A N 1
ATOM 4269 C CA . VAL A 1 537 ? -38.785 21.312 -25.599 1.00 24.19 537 VAL A CA 1
ATOM 4270 C C . VAL A 1 537 ? -37.298 21.617 -25.458 1.00 24.19 537 VAL A C 1
ATOM 4272 O O . VAL A 1 537 ? -36.844 22.215 -24.485 1.00 24.19 537 VAL A O 1
ATOM 4275 N N . THR A 1 538 ? -36.527 21.243 -26.476 1.00 28.62 538 THR A N 1
ATOM 4276 C CA . THR A 1 538 ? -35.183 21.782 -26.702 1.00 28.62 538 THR A CA 1
ATOM 4277 C C . THR A 1 538 ? -35.298 23.257 -27.100 1.00 28.62 538 THR A C 1
ATOM 4279 O O . THR A 1 538 ? -35.764 23.556 -28.200 1.00 28.62 538 THR A O 1
ATOM 4282 N N . GLY A 1 539 ? -34.891 24.179 -26.223 1.00 23.47 539 GLY A N 1
ATOM 4283 C CA . GLY A 1 539 ? -35.044 25.624 -26.432 1.00 23.47 539 GLY A CA 1
ATOM 4284 C C . GLY A 1 539 ? -33.737 26.403 -26.289 1.00 23.47 539 GLY A C 1
ATOM 4285 O O . GLY A 1 539 ? -33.241 26.594 -25.182 1.00 23.47 539 GLY A O 1
ATOM 4286 N N . VAL A 1 540 ? -33.202 26.904 -27.406 1.00 27.91 540 VAL A N 1
ATOM 4287 C CA . VAL A 1 540 ? -32.109 27.893 -27.412 1.00 27.91 540 VAL A CA 1
ATOM 4288 C C . VAL A 1 540 ? -32.637 29.227 -26.882 1.00 27.91 540 VAL A C 1
ATOM 4290 O O . VAL A 1 540 ? -33.658 29.705 -27.373 1.00 27.91 540 VAL A O 1
ATOM 4293 N N . PHE A 1 541 ? -31.923 29.870 -25.951 1.00 24.06 541 PHE A N 1
ATOM 4294 C CA . PHE A 1 541 ? -32.265 31.217 -25.483 1.00 24.06 541 PHE A CA 1
ATOM 4295 C C . PHE A 1 541 ? -31.157 32.246 -25.718 1.00 24.06 541 PHE A C 1
ATOM 4297 O O . PHE A 1 541 ? -29.976 32.010 -25.474 1.00 24.06 541 PHE A O 1
ATOM 4304 N N . GLN A 1 542 ? -31.576 33.410 -26.217 1.00 22.39 542 GLN A N 1
ATOM 4305 C CA . GLN A 1 542 ? -30.722 34.560 -26.500 1.00 22.39 542 GLN A CA 1
ATOM 4306 C C . GLN A 1 542 ? -30.456 35.385 -25.237 1.00 22.39 542 GLN A C 1
ATOM 4308 O O . GLN A 1 542 ? -31.324 35.525 -24.376 1.00 22.39 542 GLN A O 1
ATOM 4313 N N . TRP A 1 543 ? -29.298 36.043 -25.193 1.00 21.70 543 TRP A N 1
ATOM 4314 C CA . TRP A 1 543 ? -29.034 37.106 -24.226 1.00 21.70 543 TRP A CA 1
ATOM 4315 C C . TRP A 1 543 ? -29.955 38.313 -24.466 1.00 21.70 543 TRP A C 1
ATOM 4317 O O . TRP A 1 543 ? -30.054 38.818 -25.586 1.00 21.70 543 TRP A O 1
ATOM 4327 N N . ARG A 1 544 ? -30.564 38.834 -23.396 1.00 21.91 544 ARG A N 1
ATOM 4328 C CA . ARG A 1 544 ? -31.133 40.190 -23.343 1.00 21.91 544 ARG A CA 1
ATOM 4329 C C . ARG A 1 544 ? -30.733 40.867 -22.036 1.00 21.91 544 ARG A C 1
ATOM 4331 O O . ARG A 1 544 ? -30.873 40.285 -20.966 1.00 21.91 544 ARG A O 1
ATOM 4338 N N . SER A 1 545 ? -30.243 42.097 -22.140 1.00 20.61 545 SER A N 1
ATOM 4339 C CA . SER A 1 545 ? -29.794 42.895 -20.998 1.00 20.61 545 SER A CA 1
ATOM 4340 C C . SER A 1 545 ? -30.963 43.370 -20.133 1.00 20.61 545 SER A C 1
ATOM 4342 O O . SER A 1 545 ? -31.999 43.779 -20.659 1.00 20.61 545 SER A O 1
ATOM 4344 N N . VAL A 1 546 ? -30.758 43.412 -18.815 1.00 22.41 546 VAL A N 1
ATOM 4345 C CA . VAL A 1 546 ? -31.647 44.084 -17.857 1.00 22.41 546 VAL A CA 1
ATOM 4346 C C . VAL A 1 546 ? -30.842 45.153 -17.121 1.00 22.41 546 VAL A C 1
ATOM 4348 O O . VAL A 1 546 ? -29.774 44.870 -16.585 1.00 22.41 546 VAL A O 1
ATOM 4351 N N . THR A 1 547 ? -31.357 46.381 -17.095 1.00 21.58 547 THR A N 1
ATOM 4352 C CA . THR A 1 547 ? -30.716 47.526 -16.433 1.00 21.58 547 THR A CA 1
ATOM 4353 C C . THR A 1 547 ? -31.455 47.847 -15.139 1.00 21.58 547 THR A C 1
ATOM 4355 O O . THR A 1 547 ? -32.651 48.132 -15.175 1.00 21.58 547 THR A O 1
ATOM 4358 N N . LEU A 1 548 ? -30.751 47.864 -14.005 1.00 22.77 548 LEU A N 1
ATOM 4359 C CA . LEU A 1 548 ? -31.304 48.262 -12.706 1.00 22.77 548 LEU A CA 1
ATOM 4360 C C . LEU A 1 548 ? -30.663 49.564 -12.211 1.00 22.77 548 LEU A C 1
ATOM 4362 O O . LEU A 1 548 ? -29.445 49.728 -12.246 1.00 22.77 548 LEU A O 1
ATOM 4366 N N . LYS A 1 549 ? -31.503 50.494 -11.744 1.00 21.03 549 LYS A N 1
ATOM 4367 C CA . LYS A 1 549 ? -31.092 51.715 -11.036 1.00 21.03 549 LYS A CA 1
ATOM 4368 C C . LYS A 1 549 ? -31.167 51.468 -9.530 1.00 21.03 549 LYS A C 1
ATOM 4370 O O . LYS A 1 549 ? -32.202 51.006 -9.058 1.00 21.03 549 LYS A O 1
ATOM 4375 N N . CYS A 1 550 ? -30.149 51.883 -8.780 1.00 23.14 550 CYS A N 1
ATOM 4376 C CA . CYS A 1 550 ? -30.233 52.025 -7.324 1.00 23.14 550 CYS A CA 1
ATOM 4377 C C . CYS A 1 550 ? -30.374 53.502 -6.931 1.00 23.14 550 CYS A C 1
ATOM 4379 O O . CYS A 1 550 ? -29.770 54.374 -7.555 1.00 23.14 550 CYS A O 1
ATOM 4381 N N . HIS A 1 551 ? -31.168 53.773 -5.891 1.00 24.58 551 HIS A N 1
ATOM 4382 C CA . HIS A 1 551 ? -31.325 55.102 -5.290 1.00 24.58 551 HIS A CA 1
ATOM 4383 C C . HIS A 1 551 ? -30.412 55.282 -4.065 1.00 24.58 551 HIS A C 1
ATOM 4385 O O . HIS A 1 551 ? -29.945 54.316 -3.468 1.00 24.58 551 HIS A O 1
ATOM 4391 N N . SER A 1 552 ? -30.153 56.539 -3.706 1.00 25.09 552 SER A N 1
ATOM 4392 C CA . SER A 1 552 ? -29.106 56.955 -2.768 1.00 25.09 552 SER A CA 1
ATOM 4393 C C . SER A 1 552 ? -29.577 57.216 -1.329 1.00 25.09 552 SER A C 1
ATOM 4395 O O . SER A 1 552 ? -30.400 58.105 -1.113 1.00 25.09 552 SER A O 1
ATOM 4397 N N . LEU A 1 553 ? -28.920 56.556 -0.368 1.00 25.89 553 LEU A N 1
ATOM 4398 C CA . LEU A 1 553 ? -28.614 56.989 1.011 1.00 25.89 553 LEU A CA 1
ATOM 4399 C C . LEU A 1 553 ? -27.254 56.345 1.394 1.00 25.89 553 LEU A C 1
ATOM 4401 O O . LEU A 1 553 ? -26.907 55.314 0.828 1.00 25.89 553 LEU A O 1
ATOM 4405 N N . GLY A 1 554 ? -26.425 56.870 2.303 1.00 24.58 554 GLY A N 1
ATOM 4406 C CA . GLY A 1 554 ? -26.524 58.089 3.115 1.00 24.58 554 GLY A CA 1
ATOM 4407 C C . GLY A 1 554 ? -25.193 58.393 3.842 1.00 24.58 554 GLY A C 1
ATOM 4408 O O . GLY A 1 554 ? -24.149 57.854 3.485 1.00 24.58 554 GLY A O 1
ATOM 4409 N N . HIS A 1 555 ? -25.225 59.243 4.872 1.00 24.03 555 HIS A N 1
ATOM 4410 C CA . HIS A 1 555 ? -24.067 59.667 5.689 1.00 24.03 555 HIS A CA 1
ATOM 4411 C C . HIS A 1 555 ? -24.473 59.793 7.181 1.00 24.03 555 HIS A C 1
ATOM 4413 O O . HIS A 1 555 ? -25.681 59.820 7.432 1.00 24.03 555 HIS A O 1
ATOM 4419 N N . PRO A 1 556 ? -23.547 59.933 8.168 1.00 33.56 556 PRO A N 1
ATOM 4420 C CA . PRO A 1 556 ? -22.084 60.119 8.069 1.00 33.56 556 PRO A CA 1
ATOM 4421 C C . PRO A 1 556 ? -21.220 59.153 8.930 1.00 33.56 556 PRO A C 1
ATOM 4423 O O . PRO A 1 556 ? -21.728 58.370 9.726 1.00 33.56 556 PRO A O 1
ATOM 4426 N N . VAL A 1 557 ? -19.887 59.286 8.836 1.00 24.48 557 VAL A N 1
ATOM 4427 C CA . VAL A 1 557 ? -18.875 58.666 9.728 1.00 24.48 557 VAL A CA 1
ATOM 4428 C C . VAL A 1 557 ? -18.029 59.768 10.398 1.00 24.48 557 VAL A C 1
ATOM 4430 O O . VAL A 1 557 ? -17.877 60.849 9.829 1.00 24.48 557 VAL A O 1
ATOM 4433 N N . ARG A 1 558 ? -17.484 59.529 11.603 1.00 24.67 558 ARG A N 1
ATOM 4434 C CA . ARG A 1 558 ? -16.639 60.485 12.356 1.00 24.67 558 ARG A CA 1
ATOM 4435 C C . ARG A 1 558 ? -15.134 60.143 12.295 1.00 24.67 558 ARG A C 1
ATOM 4437 O O . ARG A 1 558 ? -14.751 59.021 12.591 1.00 24.67 558 ARG A O 1
ATOM 4444 N N . HIS A 1 559 ? -14.314 61.149 11.962 1.00 24.44 559 HIS A N 1
ATOM 4445 C CA . HIS A 1 559 ? -13.113 61.635 12.690 1.00 24.44 559 HIS A CA 1
ATOM 4446 C C . HIS A 1 559 ? -12.602 60.835 13.925 1.00 24.44 559 HIS A C 1
ATOM 4448 O O . HIS A 1 559 ? -13.429 60.484 14.759 1.00 24.44 559 HIS A O 1
ATOM 4454 N N . LEU A 1 560 ? -11.298 60.642 14.234 1.00 24.27 560 LEU A N 1
ATOM 4455 C CA . LEU A 1 560 ? -9.956 60.902 13.621 1.00 24.27 560 LEU A CA 1
ATOM 4456 C C . LEU A 1 560 ? -8.977 59.761 14.100 1.00 24.27 560 LEU A C 1
ATOM 4458 O O . LEU A 1 560 ? -9.478 58.792 14.655 1.00 24.27 560 LEU A O 1
ATOM 4462 N N . LYS A 1 561 ? -7.621 59.744 14.021 1.00 23.83 561 LYS A N 1
ATOM 4463 C CA . LYS A 1 561 ? -6.529 60.605 13.474 1.00 23.83 561 LYS A CA 1
ATOM 4464 C C . LYS A 1 561 ? -5.249 59.751 13.254 1.00 23.83 561 LYS A C 1
ATOM 4466 O O . LYS A 1 561 ? -5.018 58.835 14.032 1.00 23.83 561 LYS A O 1
ATOM 4471 N N . CYS A 1 562 ? -4.354 60.160 12.346 1.00 24.25 562 CYS A N 1
ATOM 4472 C CA . CYS A 1 562 ? -2.901 59.876 12.378 1.00 24.25 562 CYS A CA 1
ATOM 4473 C C . CYS A 1 562 ? -2.109 61.159 12.037 1.00 24.25 562 CYS A C 1
ATOM 4475 O O . CYS A 1 562 ? -2.709 62.124 11.559 1.00 24.25 562 CYS A O 1
ATOM 4477 N N . GLY A 1 563 ? -0.796 61.206 12.298 1.00 24.31 563 GLY A N 1
ATOM 4478 C CA . GLY A 1 563 ? 0.029 62.392 12.027 1.00 24.31 563 GLY A CA 1
ATOM 4479 C C . GLY A 1 563 ? 1.509 62.103 11.751 1.00 24.31 563 GLY A C 1
ATOM 4480 O O . GLY A 1 563 ? 2.081 61.218 12.372 1.00 24.31 563 GLY A O 1
ATOM 4481 N N . ASP A 1 564 ? 2.049 62.904 10.827 1.00 28.20 564 ASP A N 1
ATOM 4482 C CA . ASP A 1 564 ? 3.420 63.425 10.673 1.00 28.20 564 ASP A CA 1
ATOM 4483 C C . ASP A 1 564 ? 4.638 62.469 10.646 1.00 28.20 564 ASP A C 1
ATOM 4485 O O . ASP A 1 564 ? 4.934 61.754 11.597 1.00 28.20 564 ASP A O 1
ATOM 4489 N N . GLY A 1 565 ? 5.418 62.541 9.551 1.00 25.25 565 GLY A N 1
ATOM 4490 C CA . GLY A 1 565 ? 6.635 61.734 9.343 1.00 25.25 565 GLY A CA 1
ATOM 4491 C C . GLY A 1 565 ? 7.343 61.930 7.986 1.00 25.25 565 GLY A C 1
ATOM 4492 O O . GLY A 1 565 ? 7.620 60.957 7.293 1.00 25.25 565 GLY A O 1
ATOM 4493 N N . PHE A 1 566 ? 7.611 63.175 7.577 1.00 23.92 566 PHE A N 1
ATOM 4494 C CA . PHE A 1 566 ? 8.449 63.527 6.404 1.00 23.92 566 PHE A CA 1
ATOM 4495 C C . PHE A 1 566 ? 9.950 63.622 6.806 1.00 23.92 566 PHE A C 1
ATOM 4497 O O . PHE A 1 566 ? 10.198 63.744 8.007 1.00 23.92 566 PHE A O 1
ATOM 4504 N N . PRO A 1 567 ? 10.960 63.590 5.889 1.00 32.31 567 PRO A N 1
ATOM 4505 C CA . PRO A 1 567 ? 10.942 64.170 4.535 1.00 32.31 567 PRO A CA 1
ATOM 4506 C C . PRO A 1 567 ? 11.474 63.300 3.372 1.00 32.31 567 PRO A C 1
ATOM 4508 O O . PRO A 1 567 ? 12.174 62.310 3.552 1.00 32.31 567 PRO A O 1
ATOM 4511 N N . CYS A 1 568 ? 11.207 63.755 2.142 1.00 23.66 568 CYS A N 1
ATOM 4512 C CA . CYS A 1 568 ? 11.907 63.344 0.918 1.00 23.66 568 CYS A CA 1
ATOM 4513 C C . CYS A 1 568 ? 12.526 64.575 0.238 1.00 23.66 568 CYS A C 1
ATOM 4515 O O . CYS A 1 568 ? 11.920 65.648 0.233 1.00 23.66 568 CYS A O 1
ATOM 4517 N N . HIS A 1 569 ? 13.710 64.416 -0.358 1.00 24.92 569 HIS A N 1
ATOM 4518 C CA . HIS A 1 569 ? 14.355 65.453 -1.171 1.00 24.92 569 HIS A CA 1
ATOM 4519 C C . HIS A 1 569 ? 13.921 65.362 -2.645 1.00 24.92 569 HIS A C 1
ATOM 4521 O O . HIS A 1 569 ? 13.541 64.294 -3.125 1.00 24.92 569 HIS A O 1
ATOM 4527 N N . LYS A 1 570 ? 13.979 66.489 -3.362 1.00 27.61 570 LYS A N 1
ATOM 4528 C CA . LYS A 1 570 ? 13.765 66.572 -4.819 1.00 27.61 570 LYS A CA 1
ATOM 4529 C C . LYS A 1 570 ? 15.090 66.379 -5.569 1.00 27.61 570 LYS A C 1
ATOM 4531 O O . LYS A 1 570 ? 16.136 66.634 -4.982 1.00 27.61 570 LYS A O 1
ATOM 4536 N N . ASP A 1 571 ? 15.028 66.063 -6.867 1.00 27.55 571 ASP A N 1
ATOM 4537 C CA . ASP A 1 571 ? 15.363 67.062 -7.902 1.00 27.55 571 ASP A CA 1
ATOM 4538 C C . ASP A 1 571 ? 14.933 66.651 -9.330 1.00 27.55 571 ASP A C 1
ATOM 4540 O O . ASP A 1 571 ? 14.307 65.611 -9.526 1.00 27.55 571 ASP A O 1
ATOM 4544 N N . ASN A 1 572 ? 15.143 67.554 -10.297 1.00 28.09 572 ASN A N 1
ATOM 4545 C CA . ASN A 1 572 ? 14.518 67.599 -11.631 1.00 28.09 572 ASN A CA 1
ATOM 4546 C C . ASN A 1 572 ? 15.490 67.293 -12.801 1.00 28.09 572 ASN A C 1
ATOM 4548 O O . ASN A 1 572 ? 16.701 67.232 -12.604 1.00 28.09 572 ASN A O 1
ATOM 4552 N N . ASN A 1 573 ? 14.922 67.270 -14.027 1.00 28.67 573 ASN A N 1
ATOM 4553 C CA . ASN A 1 573 ? 15.523 67.274 -15.389 1.00 28.67 573 ASN A CA 1
ATOM 4554 C C . ASN A 1 573 ? 15.533 65.899 -16.112 1.00 28.67 573 ASN A C 1
ATOM 4556 O O . ASN A 1 573 ? 15.882 64.897 -15.508 1.00 28.67 573 ASN A O 1
ATOM 4560 N N . GLY A 1 574 ? 15.217 65.774 -17.415 1.00 25.05 574 GLY A N 1
ATOM 4561 C CA . GLY A 1 574 ? 14.577 66.726 -18.343 1.00 25.05 574 GLY A CA 1
ATOM 4562 C C . GLY A 1 574 ? 14.771 66.413 -19.852 1.00 25.05 574 GLY A C 1
ATOM 4563 O O . GLY A 1 574 ? 15.781 65.844 -20.236 1.00 25.05 574 GLY A O 1
ATOM 4564 N N . ILE A 1 575 ? 13.851 66.925 -20.695 1.00 25.47 575 ILE A N 1
ATOM 4565 C CA . ILE A 1 575 ? 14.040 67.333 -22.119 1.00 25.47 575 ILE A CA 1
ATOM 4566 C C . ILE A 1 575 ? 13.958 66.280 -23.281 1.00 25.47 575 ILE A C 1
ATOM 4568 O O . ILE A 1 575 ? 14.866 65.494 -23.511 1.00 25.47 575 ILE A O 1
ATOM 4572 N N . LYS A 1 576 ? 12.946 66.511 -24.155 1.00 24.25 576 LYS A N 1
ATOM 4573 C CA . LYS A 1 576 ? 12.808 66.263 -25.630 1.00 24.25 576 LYS A CA 1
ATOM 4574 C C . LYS A 1 576 ? 12.377 64.908 -26.239 1.00 24.25 576 LYS A C 1
ATOM 4576 O O . LYS A 1 576 ? 12.511 63.834 -25.674 1.00 24.25 576 LYS A O 1
ATOM 4581 N N . LEU A 1 577 ? 11.814 65.054 -27.452 1.00 25.72 577 LEU A N 1
ATOM 4582 C CA . LEU A 1 577 ? 11.237 64.049 -28.359 1.00 25.72 577 LEU A CA 1
ATOM 4583 C C . LEU A 1 577 ? 12.125 63.829 -29.598 1.00 25.72 577 LEU A C 1
ATOM 4585 O O . LEU A 1 577 ? 12.682 64.812 -30.088 1.00 25.72 577 LEU A O 1
ATOM 4589 N N . LEU A 1 578 ? 12.113 62.610 -30.168 1.00 24.61 578 LEU A N 1
ATOM 4590 C CA . LEU A 1 578 ? 11.786 62.274 -31.581 1.00 24.61 578 LEU A CA 1
ATOM 4591 C C . LEU A 1 578 ? 12.388 60.916 -32.001 1.00 24.61 578 LEU A C 1
ATOM 4593 O O . LEU A 1 578 ? 13.594 60.724 -31.903 1.00 24.61 578 LEU A O 1
ATOM 4597 N N . GLY A 1 579 ? 11.572 60.009 -32.555 1.00 24.06 579 GLY A N 1
ATOM 4598 C CA . GLY A 1 579 ? 12.053 58.761 -33.167 1.00 24.06 579 GLY A CA 1
ATOM 4599 C C . GLY A 1 579 ? 10.941 57.760 -33.511 1.00 24.06 579 GLY A C 1
ATOM 4600 O O . GLY A 1 579 ? 10.064 57.507 -32.692 1.00 24.06 579 GLY A O 1
ATOM 4601 N N . LYS A 1 580 ? 10.978 57.204 -34.729 1.00 25.23 580 LYS A N 1
ATOM 4602 C CA . LYS A 1 580 ? 10.214 56.008 -35.159 1.00 25.23 580 LYS A CA 1
ATOM 4603 C C . LYS A 1 580 ? 10.964 54.732 -34.685 1.00 25.23 580 LYS A C 1
ATOM 4605 O O . LYS A 1 580 ? 12.118 54.862 -34.291 1.00 25.23 580 LYS A O 1
ATOM 4610 N N . THR A 1 581 ? 10.441 53.499 -34.688 1.00 28.59 581 THR A N 1
ATOM 4611 C CA . THR A 1 581 ? 9.278 52.884 -35.377 1.00 28.59 581 THR A CA 1
ATOM 4612 C C . THR A 1 581 ? 8.820 51.621 -34.608 1.00 28.59 581 THR A C 1
ATOM 4614 O O . THR A 1 581 ? 9.589 51.114 -33.802 1.00 28.59 581 THR A O 1
ATOM 4617 N N . ASP A 1 582 ? 7.626 51.103 -34.923 1.00 28.70 582 ASP A N 1
ATOM 4618 C CA . ASP A 1 582 ? 7.126 49.718 -34.743 1.00 28.70 582 ASP A CA 1
ATOM 4619 C C . ASP A 1 582 ? 7.185 49.008 -33.366 1.00 28.70 582 ASP A C 1
ATOM 4621 O O . ASP A 1 582 ? 8.237 48.713 -32.809 1.00 28.70 582 ASP A O 1
ATOM 4625 N N . GLY A 1 583 ? 6.011 48.579 -32.877 1.00 24.30 583 GLY A N 1
ATOM 4626 C CA . GLY A 1 583 ? 5.866 47.689 -31.716 1.00 24.30 583 GLY A CA 1
ATOM 4627 C C . GLY A 1 583 ? 4.405 47.288 -31.452 1.00 24.30 583 GLY A C 1
ATOM 4628 O O . GLY A 1 583 ? 3.501 48.106 -31.603 1.00 24.30 583 GLY A O 1
ATOM 4629 N N . LYS A 1 584 ? 4.158 46.023 -31.078 1.00 32.91 584 LYS A N 1
ATOM 4630 C CA . LYS A 1 584 ? 2.817 45.497 -30.739 1.00 32.91 584 LYS A CA 1
ATOM 4631 C C . LYS A 1 584 ? 2.458 45.779 -29.274 1.00 32.91 584 LYS A C 1
ATOM 4633 O O . LYS A 1 584 ? 3.291 45.521 -28.411 1.00 32.91 584 LYS A O 1
ATOM 4638 N N . THR A 1 585 ? 1.188 46.074 -28.987 1.00 28.77 585 THR A N 1
ATOM 4639 C CA . THR A 1 585 ? 0.560 45.819 -27.670 1.00 28.77 585 THR A CA 1
ATOM 4640 C C . THR A 1 585 ? -0.966 45.701 -27.787 1.00 28.77 585 THR A C 1
ATOM 4642 O O . THR A 1 585 ? -1.569 46.249 -28.707 1.00 28.77 585 THR A O 1
ATOM 4645 N N . GLN A 1 586 ? -1.593 44.969 -26.859 1.00 31.22 586 GLN A N 1
ATOM 4646 C CA . GLN A 1 586 ? -3.053 44.856 -26.705 1.00 31.22 586 GLN A CA 1
ATOM 4647 C C . GLN A 1 586 ? -3.511 45.589 -25.431 1.00 31.22 586 GLN A C 1
ATOM 4649 O O . GLN A 1 586 ? -2.746 45.695 -24.475 1.00 31.22 586 GLN A O 1
ATOM 4654 N N . ASN A 1 587 ? -4.760 46.068 -25.403 1.00 28.81 587 ASN A N 1
ATOM 4655 C CA . ASN A 1 587 ? -5.342 46.765 -24.246 1.00 28.81 587 ASN A CA 1
ATOM 4656 C C . ASN A 1 587 ? -5.778 45.794 -23.126 1.00 28.81 587 ASN A C 1
ATOM 4658 O O . ASN A 1 587 ? -6.581 44.899 -23.401 1.00 28.81 587 ASN A O 1
ATOM 4662 N N . PRO A 1 588 ? -5.380 46.018 -21.858 1.00 35.28 588 PRO A N 1
ATOM 4663 C CA . PRO A 1 588 ? -5.875 45.267 -20.707 1.00 35.28 588 PRO A CA 1
ATOM 4664 C C . PRO A 1 588 ? -6.955 46.054 -19.936 1.00 35.28 588 PRO A C 1
ATOM 4666 O O . PRO A 1 588 ? -6.648 46.787 -19.004 1.00 35.28 588 PRO A O 1
ATOM 4669 N N . LEU A 1 589 ? -8.234 45.900 -20.306 1.00 30.02 589 LEU A N 1
ATOM 4670 C CA . LEU A 1 589 ? -9.373 46.491 -19.565 1.00 30.02 589 LEU A CA 1
ATOM 4671 C C . LEU A 1 589 ? -10.570 45.536 -19.356 1.00 30.02 589 LEU A C 1
ATOM 4673 O O . LEU A 1 589 ? -11.617 45.952 -18.873 1.00 30.02 589 LEU A O 1
ATOM 4677 N N . GLY A 1 590 ? -10.430 44.250 -19.699 1.00 31.28 590 GLY A N 1
ATOM 4678 C CA . GLY A 1 590 ? -11.506 43.253 -19.568 1.00 31.28 590 GLY A CA 1
ATOM 4679 C C . GLY A 1 590 ? -11.450 42.360 -18.320 1.00 31.28 590 GLY A C 1
ATOM 4680 O O . GLY A 1 590 ? -12.367 41.573 -18.111 1.00 31.28 590 GLY A O 1
ATOM 4681 N N . PHE A 1 591 ? -10.380 42.426 -17.517 1.00 33.22 591 PHE A N 1
ATOM 4682 C CA . PHE A 1 591 ? -10.064 41.368 -16.541 1.00 33.22 591 PHE A CA 1
ATOM 4683 C C . PHE A 1 591 ? -10.572 41.637 -15.112 1.00 33.22 591 PHE A C 1
ATOM 4685 O O . PHE A 1 591 ? -10.985 40.706 -14.421 1.00 33.22 591 PHE A O 1
ATOM 4692 N N . GLU A 1 592 ? -10.596 42.896 -14.661 1.00 33.00 592 GLU A N 1
ATOM 4693 C CA . GLU A 1 592 ? -10.919 43.222 -13.260 1.00 33.00 592 GLU A CA 1
ATOM 4694 C C . GLU A 1 592 ? -12.403 43.011 -12.911 1.00 33.00 592 GLU A C 1
ATOM 4696 O O . GLU A 1 592 ? -12.714 42.524 -11.825 1.00 33.00 592 GLU A O 1
ATOM 4701 N N . MET A 1 593 ? -13.325 43.271 -13.849 1.00 32.16 593 MET A N 1
ATOM 4702 C CA . MET A 1 593 ? -14.769 43.078 -13.628 1.00 32.16 593 MET A CA 1
ATOM 4703 C C . MET A 1 593 ? -15.155 41.626 -13.305 1.00 32.16 593 MET A C 1
ATOM 4705 O O . MET A 1 593 ? -16.098 41.404 -12.544 1.00 32.16 593 MET A O 1
ATOM 4709 N N . PHE A 1 594 ? -14.434 40.636 -13.846 1.00 34.00 594 PHE A N 1
ATOM 4710 C CA . PHE A 1 594 ? -14.684 39.226 -13.530 1.00 34.00 594 PHE A CA 1
ATOM 4711 C C . PHE A 1 594 ? -14.253 38.875 -12.100 1.00 34.00 594 PHE A C 1
ATOM 4713 O O . PHE A 1 594 ? -14.980 38.168 -11.404 1.00 34.00 594 PHE A O 1
ATOM 4720 N N . HIS A 1 595 ? -13.125 39.417 -11.628 1.00 39.41 595 HIS A N 1
ATOM 4721 C CA . HIS A 1 595 ? -12.635 39.179 -10.267 1.00 39.41 595 HIS A CA 1
ATOM 4722 C C . HIS A 1 595 ? -13.610 39.695 -9.198 1.00 39.41 595 HIS A C 1
ATOM 4724 O O . HIS A 1 595 ? -13.916 38.980 -8.244 1.00 39.41 595 HIS A O 1
ATOM 4730 N N . THR A 1 596 ? -14.139 40.913 -9.358 1.00 37.34 596 THR A N 1
ATOM 4731 C CA . THR A 1 596 ? -15.033 41.515 -8.352 1.00 37.34 596 THR A CA 1
ATOM 4732 C C . THR A 1 596 ? -16.360 40.761 -8.220 1.00 37.34 596 THR A C 1
ATOM 4734 O O . THR A 1 596 ? -16.861 40.592 -7.108 1.00 37.34 596 THR A O 1
ATOM 4737 N N . LEU A 1 597 ? -16.921 40.268 -9.331 1.00 35.00 597 LEU A N 1
ATOM 4738 C CA . LEU A 1 597 ? -18.171 39.502 -9.308 1.00 35.00 597 LEU A CA 1
ATOM 4739 C C . LEU A 1 597 ? -17.974 38.100 -8.702 1.00 35.00 597 LEU A C 1
ATOM 4741 O O . LEU A 1 597 ? -18.825 37.629 -7.948 1.00 35.00 597 LEU A O 1
ATOM 4745 N N . PHE A 1 598 ? -16.828 37.465 -8.972 1.00 36.88 598 PHE A N 1
ATOM 4746 C CA . PHE A 1 598 ? -16.473 36.161 -8.407 1.00 36.88 598 PHE A CA 1
ATOM 4747 C C . PHE A 1 598 ? -16.264 36.236 -6.884 1.00 36.88 598 PHE A C 1
ATOM 4749 O O . PHE A 1 598 ? -16.790 35.405 -6.147 1.00 36.88 598 PHE A O 1
ATOM 4756 N N . LEU A 1 599 ? -15.598 37.290 -6.391 1.00 37.69 599 LEU A N 1
ATOM 4757 C CA . LEU A 1 599 ? -15.445 37.563 -4.954 1.00 37.69 599 LEU A CA 1
ATOM 4758 C C . LEU A 1 599 ? -16.790 37.765 -4.231 1.00 37.69 599 LEU A C 1
ATOM 4760 O O . LEU A 1 599 ? -16.949 37.304 -3.102 1.00 37.69 599 LEU A O 1
ATOM 4764 N N . LEU A 1 600 ? -17.776 38.405 -4.869 1.00 32.97 600 LEU A N 1
ATOM 4765 C CA . LEU A 1 600 ? -19.121 38.592 -4.300 1.00 32.97 600 LEU A CA 1
ATOM 4766 C C . LEU A 1 600 ? -19.922 37.281 -4.192 1.00 32.97 600 LEU A C 1
ATOM 4768 O O . LEU A 1 600 ? -20.622 37.067 -3.198 1.00 32.97 600 LEU A O 1
ATOM 4772 N N . LEU A 1 601 ? -19.792 36.387 -5.174 1.00 37.00 601 LEU A N 1
ATOM 4773 C CA . LEU A 1 601 ? -20.372 35.038 -5.116 1.00 37.00 601 LEU A CA 1
ATOM 4774 C C . LEU A 1 601 ? -19.659 34.162 -4.071 1.00 37.00 601 LEU A C 1
ATOM 4776 O O . LEU A 1 601 ? -20.309 33.474 -3.286 1.00 37.00 601 LEU A O 1
ATOM 4780 N N . TRP A 1 602 ? -18.332 34.251 -3.980 1.00 38.31 602 TRP A N 1
ATOM 4781 C CA . TRP A 1 602 ? -17.543 33.514 -2.991 1.00 38.31 602 TRP A CA 1
ATOM 4782 C C . TRP A 1 602 ? -17.887 33.931 -1.548 1.00 38.31 602 TRP A C 1
ATOM 4784 O O . TRP A 1 602 ? -18.165 33.081 -0.702 1.00 38.31 602 TRP A O 1
ATOM 4794 N N . LEU A 1 603 ? -17.987 35.239 -1.278 1.00 35.38 603 LEU A N 1
ATOM 4795 C CA . LEU A 1 603 ? -18.362 35.777 0.039 1.00 35.38 603 LEU A CA 1
ATOM 4796 C C . LEU A 1 603 ? -19.814 35.477 0.452 1.00 35.38 603 LEU A C 1
ATOM 4798 O O . LEU A 1 603 ? -20.118 35.490 1.648 1.00 35.38 603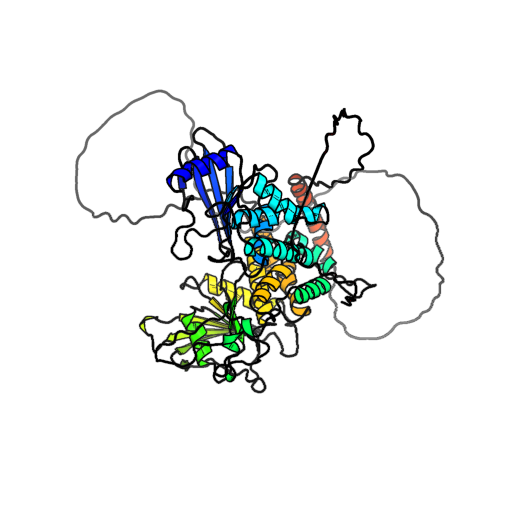 LEU A O 1
ATOM 4802 N N . THR A 1 604 ? -20.718 35.211 -0.497 1.00 36.41 604 THR A N 1
ATOM 4803 C CA . THR A 1 604 ? -22.090 34.775 -0.180 1.00 36.41 604 THR A CA 1
ATOM 4804 C C . THR A 1 604 ? -22.162 33.271 0.098 1.00 36.41 604 THR A C 1
ATOM 4806 O O . THR A 1 604 ? -22.835 32.882 1.050 1.00 36.41 604 THR A O 1
ATOM 4809 N N . HIS A 1 605 ? -21.392 32.437 -0.611 1.00 35.97 605 HIS A N 1
ATOM 4810 C CA . HIS A 1 605 ? -21.282 30.998 -0.321 1.00 35.97 605 HIS A CA 1
ATOM 4811 C C . HIS A 1 605 ? -20.565 30.699 1.010 1.00 35.97 605 HIS A C 1
ATOM 4813 O O . HIS A 1 605 ? -21.008 29.841 1.778 1.00 35.97 605 HIS A O 1
ATOM 4819 N N . ALA A 1 606 ? -19.498 31.439 1.333 1.00 35.25 606 ALA A N 1
ATOM 4820 C CA . ALA A 1 606 ? -18.723 31.250 2.565 1.00 35.25 606 ALA A CA 1
ATOM 4821 C C . ALA A 1 606 ? -19.578 31.389 3.843 1.00 35.25 606 ALA A C 1
ATOM 4823 O O . ALA A 1 606 ? -19.394 30.640 4.804 1.00 35.25 606 ALA A O 1
ATOM 4824 N N . LYS A 1 607 ? -20.572 32.291 3.833 1.00 28.80 607 LYS A N 1
ATOM 4825 C CA . LYS A 1 607 ? -21.513 32.482 4.951 1.00 28.80 607 LYS A CA 1
ATOM 4826 C C . LYS A 1 607 ? -22.518 31.344 5.136 1.00 28.80 607 LYS A C 1
ATOM 4828 O O . LYS A 1 607 ? -23.053 31.211 6.231 1.00 28.80 607 LYS A O 1
ATOM 4833 N N . VAL A 1 608 ? -22.772 30.535 4.107 1.00 32.75 608 VAL A N 1
ATOM 4834 C CA . VAL A 1 608 ? -23.613 29.332 4.228 1.00 32.75 608 VAL A CA 1
ATOM 4835 C C . VAL A 1 608 ? -22.803 28.195 4.852 1.00 32.75 608 VAL A C 1
ATOM 4837 O O . VAL A 1 608 ? -23.277 27.535 5.770 1.00 32.75 608 VAL A O 1
ATOM 4840 N N . CYS A 1 609 ? -21.544 28.023 4.438 1.00 31.47 609 CYS A N 1
ATOM 4841 C CA . CYS A 1 609 ? -20.660 26.988 4.988 1.00 31.47 609 CYS A CA 1
ATOM 4842 C C . CYS A 1 609 ? -20.335 27.225 6.477 1.00 31.47 609 CYS A C 1
ATOM 4844 O O . CYS A 1 609 ? -20.285 26.277 7.257 1.00 31.47 609 CYS A O 1
ATOM 4846 N N . GLN A 1 610 ? -20.208 28.489 6.906 1.00 30.75 610 GLN A N 1
ATOM 4847 C CA . GLN A 1 610 ? -20.036 28.853 8.323 1.00 30.75 610 GLN A CA 1
ATOM 4848 C C . GLN A 1 610 ? -21.237 28.523 9.231 1.00 30.75 610 GLN A C 1
ATOM 4850 O O . GLN A 1 610 ? -21.107 28.626 10.447 1.00 30.75 610 GLN A O 1
ATOM 4855 N N . ALA A 1 611 ? -22.387 28.111 8.683 1.00 29.77 611 ALA A N 1
ATOM 4856 C CA . ALA A 1 611 ? -23.528 27.642 9.473 1.00 29.77 611 ALA A CA 1
ATOM 4857 C C . ALA A 1 611 ? -23.498 26.126 9.768 1.00 29.77 611 ALA A C 1
ATOM 4859 O O . ALA A 1 611 ? -24.330 25.654 10.539 1.00 29.77 611 ALA A O 1
ATOM 4860 N N . ALA A 1 612 ? -22.565 25.368 9.174 1.00 32.50 612 ALA A N 1
ATOM 4861 C CA . ALA A 1 612 ? -22.472 23.910 9.323 1.00 32.50 612 ALA A CA 1
ATOM 4862 C C . ALA A 1 612 ? -21.413 23.439 10.342 1.00 32.50 612 ALA A C 1
ATOM 4864 O O . ALA A 1 612 ? -21.482 22.301 10.797 1.00 32.50 612 ALA A O 1
ATOM 4865 N N . PHE A 1 613 ? -20.459 24.297 10.725 1.00 28.09 613 PHE A N 1
ATOM 4866 C CA . PHE A 1 613 ? -19.353 23.945 11.626 1.00 28.09 613 PHE A CA 1
ATOM 4867 C C . PHE A 1 613 ? -19.102 25.047 12.672 1.00 28.09 613 PHE A C 1
ATOM 4869 O O . PHE A 1 613 ? -18.696 26.153 12.304 1.00 28.09 613 PHE A O 1
ATOM 4876 N N . PRO A 1 614 ? -19.298 24.778 13.978 1.00 26.16 614 PRO A N 1
ATOM 4877 C CA . PRO A 1 614 ? -18.885 25.691 15.038 1.00 26.16 614 PRO A CA 1
ATOM 4878 C C . PRO A 1 614 ? -17.355 25.782 15.117 1.00 26.16 614 PRO A C 1
ATOM 4880 O O . PRO A 1 614 ? -16.674 24.786 15.346 1.00 26.16 614 PRO A O 1
ATOM 4883 N N . SER A 1 615 ? -16.804 26.988 14.981 1.00 25.52 615 SER A N 1
ATOM 4884 C CA . SER A 1 615 ? -15.381 27.238 15.240 1.00 25.52 615 SER A CA 1
ATOM 4885 C C . SER A 1 615 ? -15.095 27.151 16.741 1.00 25.52 615 SER A C 1
ATOM 4887 O O . SER A 1 615 ? -15.561 28.002 17.499 1.00 25.52 615 SER A O 1
ATOM 4889 N N . ILE A 1 616 ? -14.282 26.181 17.168 1.00 29.61 616 ILE A N 1
ATOM 4890 C CA . ILE A 1 616 ? -13.856 26.023 18.566 1.00 29.61 616 ILE A CA 1
ATOM 4891 C C . ILE A 1 616 ? -12.347 26.273 18.675 1.00 29.61 616 ILE A C 1
ATOM 4893 O O . ILE A 1 616 ? -11.536 25.395 18.406 1.00 29.61 616 ILE A O 1
ATOM 4897 N N . HIS A 1 617 ? -11.976 27.475 19.124 1.00 26.75 617 HIS A N 1
ATOM 4898 C CA . HIS A 1 617 ? -10.648 27.759 19.675 1.00 26.75 617 HIS A CA 1
ATOM 4899 C C . HIS A 1 617 ? -10.724 27.695 21.211 1.00 26.75 617 HIS A C 1
ATOM 4901 O O . HIS A 1 617 ? -11.383 28.550 21.810 1.00 26.75 617 HIS A O 1
ATOM 4907 N N . PRO A 1 618 ? -10.038 26.752 21.881 1.00 26.94 618 PRO A N 1
ATOM 4908 C CA . PRO A 1 618 ? -9.895 26.773 23.332 1.00 26.94 618 PRO A CA 1
ATOM 4909 C C . PRO A 1 618 ? -8.782 27.753 23.738 1.00 26.94 618 PRO A C 1
ATOM 4911 O O . PRO A 1 618 ? -7.600 27.423 23.712 1.00 26.94 618 PRO A O 1
ATOM 4914 N N . SER A 1 619 ? -9.149 28.973 24.136 1.00 29.31 619 SER A N 1
ATOM 4915 C CA . SER A 1 619 ? -8.221 29.944 24.741 1.00 29.31 619 SER A CA 1
ATOM 4916 C C . SER A 1 619 ? -8.750 30.407 26.101 1.00 29.31 619 SER A C 1
ATOM 4918 O O . SER A 1 619 ? -9.443 31.422 26.193 1.00 29.31 619 SER A O 1
ATOM 4920 N N . ILE A 1 620 ? -8.468 29.643 27.163 1.00 30.42 620 ILE A N 1
ATOM 4921 C CA . ILE A 1 620 ? -8.977 29.908 28.518 1.00 30.42 620 ILE A CA 1
ATOM 4922 C C . ILE A 1 620 ? -7.843 29.837 29.549 1.00 30.42 620 ILE A C 1
ATOM 4924 O O . ILE A 1 620 ? -7.230 28.793 29.749 1.00 30.42 620 ILE A O 1
ATOM 4928 N N . HIS A 1 621 ? -7.614 30.948 30.256 1.00 28.20 621 HIS A N 1
ATOM 4929 C CA . HIS A 1 621 ? -6.870 30.961 31.519 1.00 28.20 621 HIS A CA 1
ATOM 4930 C C . HIS A 1 621 ? -7.731 30.354 32.645 1.00 28.20 621 HIS A C 1
ATOM 4932 O O . HIS A 1 621 ? -8.835 30.854 32.874 1.00 28.20 621 HIS A O 1
ATOM 4938 N N . PRO A 1 622 ? -7.238 29.373 33.421 1.00 29.30 622 PRO A N 1
ATOM 4939 C CA . PRO A 1 622 ? -7.900 28.939 34.647 1.00 29.30 622 PRO A CA 1
ATOM 4940 C C . PRO A 1 622 ? -7.475 29.817 35.836 1.00 29.30 622 PRO A C 1
ATOM 4942 O O . PRO A 1 622 ? -6.357 29.710 36.341 1.00 29.30 622 PRO A O 1
ATOM 4945 N N . SER A 1 623 ? -8.372 30.682 36.316 1.00 24.27 623 SER A N 1
ATOM 4946 C CA . SER A 1 623 ? -8.135 31.519 37.498 1.00 24.27 623 SER A CA 1
ATOM 4947 C C . SER A 1 623 ? -8.850 30.993 38.754 1.00 24.27 623 SER A C 1
ATOM 4949 O O . SER A 1 623 ? -10.042 31.222 38.928 1.00 24.27 623 SER A O 1
ATOM 4951 N N . ILE A 1 624 ? -8.064 30.406 39.664 1.00 27.34 624 ILE A N 1
ATOM 4952 C CA . ILE A 1 624 ? -8.252 30.422 41.132 1.00 27.34 624 ILE A CA 1
ATOM 4953 C C . ILE A 1 624 ? -9.552 29.787 41.706 1.00 27.34 624 ILE A C 1
ATOM 4955 O O . ILE A 1 624 ? -10.537 30.482 41.925 1.00 27.34 624 ILE A O 1
ATOM 4959 N N . HIS A 1 625 ? -9.508 28.506 42.110 1.00 25.91 625 HIS A N 1
ATOM 4960 C CA . HIS A 1 625 ? -9.445 28.081 43.535 1.00 25.91 625 HIS A CA 1
ATOM 4961 C C . HIS A 1 625 ? -9.691 26.564 43.725 1.00 25.91 625 HIS A C 1
ATOM 4963 O O . HIS A 1 625 ? -10.766 26.078 43.381 1.00 25.91 625 HIS A O 1
ATOM 4969 N N . PRO A 1 626 ? -8.779 25.833 44.395 1.00 25.84 626 PRO A N 1
ATOM 4970 C CA . PRO A 1 626 ? -9.080 24.559 45.046 1.00 25.84 626 PRO A CA 1
ATOM 4971 C C . PRO A 1 626 ? -9.293 24.729 46.562 1.00 25.84 626 PRO A C 1
ATOM 4973 O O . PRO A 1 626 ? -8.531 25.432 47.228 1.00 25.84 626 PRO A O 1
ATOM 4976 N N . SER A 1 627 ? -10.263 24.001 47.118 1.00 27.08 627 SER A N 1
ATOM 4977 C CA . SER A 1 627 ? -10.327 23.603 48.533 1.00 27.08 627 SER A CA 1
ATOM 4978 C C . SER A 1 627 ? -10.025 22.090 48.605 1.00 27.08 627 SER A C 1
ATOM 4980 O O . SER A 1 627 ? -10.568 21.332 47.810 1.00 27.08 627 SER A O 1
ATOM 4982 N N . ILE A 1 628 ? -9.064 21.551 49.374 1.00 28.14 628 ILE A N 1
ATOM 4983 C CA . ILE A 1 628 ? -8.686 21.762 50.793 1.00 28.14 628 ILE A CA 1
ATOM 4984 C C . ILE A 1 628 ? -9.838 21.286 51.705 1.00 28.14 628 ILE A C 1
ATOM 4986 O O . ILE A 1 628 ? -10.887 21.915 51.710 1.00 28.14 628 ILE A O 1
ATOM 4990 N N . HIS A 1 629 ? -9.738 20.197 52.485 1.00 28.19 629 HIS A N 1
ATOM 4991 C CA . HIS A 1 629 ? -8.588 19.343 52.859 1.00 28.19 629 HIS A CA 1
ATOM 4992 C C . HIS A 1 629 ? -9.017 17.864 53.099 1.00 28.19 629 HIS A C 1
ATOM 4994 O O . HIS A 1 629 ? -10.215 17.588 53.137 1.00 28.19 629 HIS A O 1
ATOM 5000 N N . PRO A 1 630 ? -8.072 16.910 53.266 1.00 31.91 630 PRO A N 1
ATOM 5001 C CA . PRO A 1 630 ? -8.355 15.492 53.519 1.00 31.91 630 PRO A CA 1
ATOM 5002 C C . PRO A 1 630 ? -8.445 15.163 55.023 1.00 31.91 630 PRO A C 1
ATOM 5004 O O . PRO A 1 630 ? -8.208 16.019 55.875 1.00 31.91 630 PRO A O 1
ATOM 5007 N N . SER A 1 631 ? -8.661 13.887 55.354 1.00 25.72 631 SER A N 1
ATOM 5008 C CA . SER A 1 631 ? -8.361 13.325 56.676 1.00 25.72 631 SER A CA 1
ATOM 5009 C C . SER A 1 631 ? -7.418 12.119 56.568 1.00 25.72 631 SER A C 1
ATOM 5011 O O . SER A 1 631 ? -7.601 11.222 55.749 1.00 25.72 631 SER A O 1
ATOM 5013 N N . ILE A 1 632 ? -6.376 12.119 57.401 1.00 29.38 632 ILE A N 1
ATOM 5014 C CA . ILE A 1 632 ? -5.380 11.050 57.554 1.00 29.38 632 ILE A CA 1
ATOM 5015 C C . ILE A 1 632 ? -5.470 10.568 59.000 1.00 29.38 632 ILE A C 1
ATOM 5017 O O . ILE A 1 632 ? -5.540 11.409 59.891 1.00 29.38 632 ILE A O 1
ATOM 5021 N N . HIS A 1 633 ? -5.349 9.263 59.255 1.00 26.02 633 HIS A N 1
ATOM 5022 C CA . HIS A 1 633 ? -4.702 8.793 60.485 1.00 26.02 633 HIS A CA 1
ATOM 5023 C C . HIS A 1 633 ? -4.023 7.423 60.274 1.00 26.02 633 HIS A C 1
ATOM 5025 O O . HIS A 1 633 ? -4.663 6.509 59.755 1.00 26.02 633 HIS A O 1
ATOM 5031 N N . PRO A 1 634 ? -2.736 7.262 60.641 1.00 29.34 634 PRO A N 1
ATOM 5032 C CA . PRO A 1 634 ? -2.018 5.996 60.535 1.00 29.34 634 PRO A CA 1
ATOM 5033 C C . PRO A 1 634 ? -2.173 5.146 61.808 1.00 29.34 634 PRO A C 1
ATOM 5035 O O . PRO A 1 634 ? -2.697 5.594 62.829 1.00 29.34 634 PRO A O 1
ATOM 5038 N N . SER A 1 635 ? -1.638 3.926 61.788 1.00 26.56 635 SER A N 1
ATOM 5039 C CA . SER A 1 635 ? -1.392 3.124 62.992 1.00 26.56 635 SER A CA 1
ATOM 5040 C C . SER A 1 635 ? -0.086 2.351 62.837 1.00 26.56 635 SER A C 1
ATOM 5042 O O . SER A 1 635 ? 0.122 1.673 61.835 1.00 26.56 635 SER A O 1
ATOM 5044 N N . ILE A 1 636 ? 0.805 2.480 63.820 1.00 29.16 636 ILE A N 1
ATOM 5045 C CA . ILE A 1 636 ? 2.108 1.809 63.875 1.00 29.16 636 ILE A CA 1
ATOM 5046 C C . ILE A 1 636 ? 2.172 1.050 65.197 1.00 29.16 636 ILE A C 1
ATOM 5048 O O . ILE A 1 636 ? 1.942 1.649 66.242 1.00 29.16 636 ILE A O 1
ATOM 5052 N N . HIS A 1 637 ? 2.572 -0.221 65.166 1.00 28.14 637 HIS A N 1
ATOM 5053 C CA . HIS A 1 637 ? 3.179 -0.882 66.320 1.00 28.14 637 HIS A CA 1
ATOM 5054 C C . HIS A 1 637 ? 4.282 -1.851 65.853 1.00 28.14 637 HIS A C 1
ATOM 5056 O O . HIS A 1 637 ? 4.087 -2.537 64.849 1.00 28.14 637 HIS A O 1
ATOM 5062 N N . PRO A 1 638 ? 5.442 -1.901 66.536 1.00 31.78 638 PRO A N 1
ATOM 5063 C CA . PRO A 1 638 ? 6.567 -2.751 66.154 1.00 31.78 638 PRO A CA 1
ATOM 5064 C C . PRO A 1 638 ? 6.606 -4.069 66.941 1.00 31.78 638 PRO A C 1
ATOM 5066 O O . PRO A 1 638 ? 6.123 -4.145 68.070 1.00 31.78 638 PRO A O 1
ATOM 5069 N N . LEU A 1 639 ? 7.300 -5.068 66.395 1.00 25.28 639 LEU A N 1
ATOM 5070 C CA . LEU A 1 639 ? 7.860 -6.201 67.139 1.00 25.28 639 LEU A CA 1
ATOM 5071 C C . LEU A 1 639 ? 9.109 -6.718 66.408 1.00 25.28 639 LEU A C 1
ATOM 5073 O O . LEU A 1 639 ? 9.213 -6.584 65.191 1.00 25.28 639 LEU A O 1
ATOM 5077 N N . ALA A 1 640 ? 10.067 -7.280 67.146 1.00 25.91 640 ALA A N 1
ATOM 5078 C CA . ALA A 1 640 ? 11.347 -7.739 66.608 1.00 25.91 640 ALA A CA 1
ATOM 5079 C C . ALA A 1 640 ? 11.834 -8.997 67.338 1.00 25.91 640 ALA A C 1
ATOM 5081 O O . ALA A 1 640 ? 11.647 -9.087 68.551 1.00 25.91 640 ALA A O 1
ATOM 5082 N N . SER A 1 641 ? 12.510 -9.918 66.634 1.00 25.06 641 SER A N 1
ATOM 50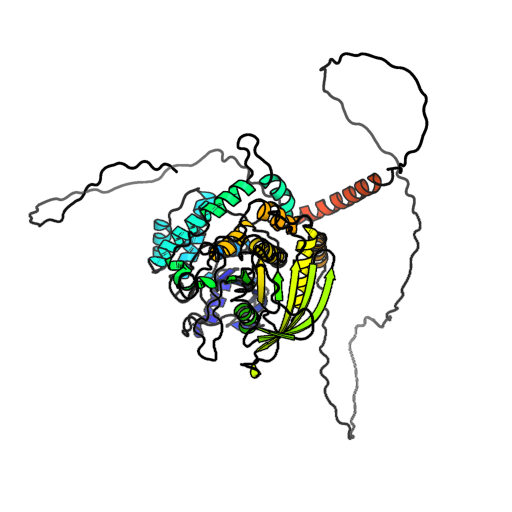83 C CA . SER A 1 641 ? 13.779 -10.549 67.072 1.00 25.06 641 SER A CA 1
ATOM 5084 C C . SER A 1 641 ? 14.260 -11.714 66.175 1.00 25.06 641 SER A C 1
ATOM 5086 O O . SER A 1 641 ? 13.464 -12.490 65.666 1.00 25.06 641 SER A O 1
ATOM 5088 N N . GLN A 1 642 ? 15.595 -11.823 66.085 1.00 26.22 642 GLN A N 1
ATOM 5089 C CA . GLN A 1 642 ? 16.436 -13.027 65.890 1.00 26.22 642 GLN A CA 1
ATOM 5090 C C . GLN A 1 642 ? 16.451 -13.805 64.544 1.00 26.22 642 GLN A C 1
ATOM 5092 O O . GLN A 1 642 ? 15.654 -14.697 64.282 1.00 26.22 642 GLN A O 1
ATOM 5097 N N . ASP A 1 643 ? 17.516 -13.518 63.779 1.00 29.02 643 ASP A N 1
ATOM 5098 C CA . ASP A 1 643 ? 18.276 -14.399 62.856 1.00 29.02 643 ASP A CA 1
ATOM 5099 C C . ASP A 1 643 ? 19.000 -15.533 63.651 1.00 29.02 643 ASP A C 1
ATOM 5101 O O . ASP A 1 643 ? 19.166 -15.356 64.867 1.00 29.02 643 ASP A O 1
ATOM 5105 N N . PRO A 1 644 ? 19.477 -16.660 63.049 1.00 40.03 644 PRO A N 1
ATOM 5106 C CA . PRO A 1 644 ? 20.635 -16.623 62.129 1.00 40.03 644 PRO A CA 1
ATOM 5107 C C . PRO A 1 644 ? 20.689 -17.647 60.955 1.00 40.03 644 PRO A C 1
ATOM 5109 O O . PRO A 1 644 ? 20.447 -18.835 61.140 1.00 40.03 644 PRO A O 1
ATOM 5112 N N . HIS A 1 645 ? 21.134 -17.163 59.782 1.00 28.80 645 HIS A N 1
ATOM 5113 C CA . HIS A 1 645 ? 22.237 -17.639 58.883 1.00 28.80 645 HIS A CA 1
ATOM 5114 C C . HIS A 1 645 ? 22.610 -19.153 58.735 1.00 28.80 645 HIS A C 1
ATOM 5116 O O . HIS A 1 645 ? 22.536 -19.893 59.711 1.00 28.80 645 HIS A O 1
ATOM 5122 N N . PRO A 1 646 ? 23.173 -19.622 57.576 1.00 36.59 646 PRO A N 1
ATOM 5123 C CA . PRO A 1 646 ? 23.986 -18.867 56.594 1.00 36.59 646 PRO A CA 1
ATOM 5124 C C . PRO A 1 646 ? 23.663 -19.082 55.085 1.00 36.59 646 PRO A C 1
ATOM 5126 O O . PRO A 1 646 ? 22.768 -19.832 54.710 1.00 36.59 646 PRO A O 1
ATOM 5129 N N . ALA A 1 647 ? 24.423 -18.403 54.208 1.00 26.89 647 ALA A N 1
ATOM 5130 C CA . ALA A 1 647 ? 24.301 -18.408 52.735 1.00 26.89 647 ALA A CA 1
ATOM 5131 C C . ALA A 1 647 ? 25.234 -19.424 52.019 1.00 26.89 647 ALA A C 1
ATOM 5133 O O . ALA A 1 647 ? 26.014 -20.112 52.682 1.00 26.89 647 ALA A O 1
ATOM 5134 N N . PRO A 1 648 ? 25.231 -19.478 50.664 1.00 30.39 648 PRO A N 1
ATOM 5135 C CA . PRO A 1 648 ? 26.368 -18.841 49.972 1.00 30.39 648 PRO A CA 1
ATOM 5136 C C . PRO A 1 648 ? 26.083 -18.108 48.632 1.00 30.39 648 PRO A C 1
ATOM 5138 O O . PRO A 1 648 ? 25.442 -18.622 47.725 1.00 30.39 648 PRO A O 1
ATOM 5141 N N . ALA A 1 649 ? 26.691 -16.921 48.522 1.00 24.39 649 ALA A N 1
ATOM 5142 C CA . ALA A 1 649 ? 27.278 -16.236 47.353 1.00 24.39 649 ALA A CA 1
ATOM 5143 C C . ALA A 1 649 ? 26.776 -16.456 45.897 1.00 24.39 649 ALA A C 1
ATOM 5145 O O . ALA A 1 649 ? 27.016 -17.490 45.279 1.00 24.39 649 ALA A O 1
ATOM 5146 N N . ALA A 1 650 ? 26.389 -15.341 45.257 1.00 26.98 650 ALA A N 1
ATOM 5147 C CA . ALA A 1 650 ? 26.631 -15.063 43.833 1.00 26.98 650 ALA A CA 1
ATOM 5148 C C . ALA A 1 650 ? 27.136 -13.609 43.656 1.00 26.98 650 ALA A C 1
ATOM 5150 O O . ALA A 1 650 ? 26.859 -12.746 44.490 1.00 26.98 650 ALA A O 1
ATOM 5151 N N . ARG A 1 651 ? 27.953 -13.345 42.625 1.00 25.36 651 ARG A N 1
ATOM 5152 C CA . ARG A 1 651 ? 28.764 -12.112 42.496 1.00 25.36 651 ARG A CA 1
ATOM 5153 C C . ARG A 1 651 ? 27.966 -10.897 42.011 1.00 25.36 651 ARG A C 1
ATOM 5155 O O . ARG A 1 651 ? 27.163 -11.013 41.093 1.00 25.36 651 ARG A O 1
ATOM 5162 N N . SER A 1 652 ? 28.307 -9.717 42.528 1.00 22.16 652 SER A N 1
ATOM 5163 C CA . SER A 1 652 ? 27.973 -8.431 41.907 1.00 22.16 652 SER A CA 1
ATOM 5164 C C . SER A 1 652 ? 29.035 -8.015 40.881 1.00 22.16 652 SER A C 1
ATOM 5166 O O . SER A 1 652 ? 30.211 -8.360 41.007 1.00 22.16 652 SER A O 1
ATOM 5168 N N . VAL A 1 653 ? 28.626 -7.231 39.880 1.00 25.22 653 VAL A N 1
ATOM 5169 C CA . VAL A 1 653 ? 29.524 -6.518 38.961 1.00 25.22 653 VAL A CA 1
ATOM 5170 C C . VAL A 1 653 ? 29.058 -5.067 38.895 1.00 25.22 653 VAL A C 1
ATOM 5172 O O . VAL A 1 653 ? 27.928 -4.795 38.500 1.00 25.22 653 VAL A O 1
ATOM 5175 N N . ARG A 1 654 ? 29.926 -4.128 39.287 1.00 22.67 654 ARG A N 1
ATOM 5176 C CA . ARG A 1 654 ? 29.769 -2.715 38.918 1.00 22.67 654 ARG A CA 1
ATOM 5177 C C . ARG A 1 654 ? 30.343 -2.524 37.519 1.00 22.67 654 ARG A C 1
ATOM 5179 O O . ARG A 1 654 ? 31.458 -2.975 37.271 1.00 22.67 654 ARG A O 1
ATOM 5186 N N . PHE A 1 655 ? 29.648 -1.772 36.676 1.00 24.30 655 PHE A N 1
ATOM 5187 C CA . PHE A 1 655 ? 30.291 -1.011 35.609 1.00 24.30 655 PHE A CA 1
ATOM 5188 C C . PHE A 1 655 ? 30.162 0.473 35.930 1.00 24.30 655 PHE A C 1
ATOM 5190 O O . PHE A 1 655 ? 29.088 0.937 36.312 1.00 24.30 655 PHE A O 1
ATOM 5197 N N . ASP A 1 656 ? 31.281 1.184 35.836 1.00 24.36 656 ASP A N 1
ATOM 5198 C CA . ASP A 1 656 ? 31.356 2.620 36.091 1.00 24.36 656 ASP A CA 1
ATOM 5199 C C . ASP A 1 656 ? 31.402 3.406 34.770 1.00 24.36 656 ASP A C 1
ATOM 5201 O O . ASP A 1 656 ? 31.501 2.841 33.678 1.00 24.36 656 ASP A O 1
ATOM 5205 N N . LYS A 1 657 ? 31.271 4.726 34.864 1.00 27.25 657 LYS A N 1
ATOM 5206 C CA . LYS A 1 657 ? 31.029 5.621 33.726 1.00 27.25 657 LYS A CA 1
ATOM 5207 C C . LYS A 1 657 ? 32.227 5.691 32.771 1.00 27.25 657 LYS A C 1
ATOM 5209 O O . LYS A 1 657 ? 33.318 6.047 33.200 1.00 27.25 657 LYS A O 1
ATOM 5214 N N . HIS A 1 658 ? 31.984 5.517 31.467 1.00 24.83 658 HIS A N 1
ATOM 5215 C CA . HIS A 1 658 ? 32.138 6.591 30.465 1.00 24.83 658 HIS A CA 1
ATOM 5216 C C . HIS A 1 658 ? 31.951 6.091 29.020 1.00 24.83 658 HIS A C 1
ATOM 5218 O O . HIS A 1 658 ? 32.733 5.288 28.522 1.00 24.83 658 HIS A O 1
ATOM 5224 N N . CYS A 1 659 ? 31.018 6.705 28.290 1.00 24.47 659 CYS A N 1
ATOM 5225 C CA . CYS A 1 659 ? 31.145 6.933 26.849 1.00 24.47 659 CYS A CA 1
ATOM 5226 C C . CYS A 1 659 ? 30.489 8.271 26.502 1.00 24.47 659 CYS A C 1
ATOM 5228 O O . CYS A 1 659 ? 29.439 8.607 27.046 1.00 24.47 659 CYS A O 1
ATOM 5230 N N . LYS A 1 660 ? 31.129 9.052 25.626 1.00 26.38 660 LYS A N 1
ATOM 5231 C CA . LYS A 1 660 ? 30.515 10.240 25.025 1.00 26.38 660 LYS A CA 1
ATOM 5232 C C . LYS A 1 660 ? 29.757 9.789 23.782 1.00 26.38 660 LYS A C 1
ATOM 5234 O O . LYS A 1 660 ? 30.378 9.240 22.877 1.00 26.38 660 LYS A O 1
ATOM 5239 N N . LEU A 1 661 ? 28.458 10.054 23.728 1.00 27.27 661 LEU A N 1
ATOM 5240 C CA . LEU A 1 661 ? 27.731 10.074 22.465 1.00 27.27 661 LEU A CA 1
ATOM 5241 C C . LEU A 1 661 ? 27.984 11.433 21.809 1.00 27.27 661 LEU A C 1
ATOM 5243 O O . LEU A 1 661 ? 27.482 12.449 22.282 1.00 27.27 661 LEU A O 1
ATOM 5247 N N . ASN A 1 662 ? 28.781 11.426 20.743 1.00 25.19 662 ASN A N 1
ATOM 5248 C CA . ASN A 1 662 ? 28.626 12.403 19.676 1.00 25.19 662 ASN A CA 1
ATOM 5249 C C . ASN A 1 662 ? 27.683 11.765 18.647 1.00 25.19 662 ASN A C 1
ATOM 5251 O O . ASN A 1 662 ? 27.971 10.665 18.168 1.00 25.19 662 ASN A O 1
ATOM 5255 N N . LEU A 1 663 ? 26.601 12.466 18.326 1.00 32.44 663 LEU A N 1
ATOM 5256 C CA . LEU A 1 663 ? 25.775 12.303 17.131 1.00 32.44 663 LEU A CA 1
ATOM 5257 C C . LEU A 1 663 ? 25.713 13.678 16.456 1.00 32.44 663 LEU A C 1
ATOM 5259 O O . LEU A 1 663 ? 25.658 14.668 17.222 1.00 32.44 663 LEU A O 1
#

Radius of gyration: 34.45 Å; chains: 1; bounding box: 104×95×103 Å

Organism: NCBI:txid333673

Sequence (663 aa):
MQETVKDFWRMIWQENSASVVMVTNLVEVGRVKCVRYWPDDTEVYGDIKVTLIETEPLAEYVIRTFTVQKKGYHEIREIRQFHFTSWPDHGVPCYATGLLGFVRQVKFLNPPEAGPIVVHCSAGAGRTGCFIAIDIMLDMAENEGVVDIFNCVRELRSQRVNLVQTEEQYVFVHDAILEACLCGNTAIPVCEFRSIYYNISRLDPQTNSSQIKDEFQTLNIVTPRVRPEDCSIGLLPRNHDKNRCMDVLPLDRCLPFLISVDGESSNYINAALMDSHKQPAAFIVTQHPLPNTIADFWRLVFDYNCSSVVMLNEMDAAQLCMQYWPEKTSCCYGPIQVEFVSADIDEDIINRIFRICNMARPQDGYRIVQHLQYIGWPAYRDTPPSKRSLLKVVRRLEKWQEQYDGRDGRTVVHCLNGGGRSGTFCAICSVCEMIQQQNIIDVFHIVKTLRNNKSNMVESLPGIAGHCSWCAVESEEGERLLQQVVQEAVKPVSICKRGKGEEISFGRSQTLEETADEMDPETGTQSVVVPLVETVVTGVFQWRSVTLKCHSLGHPVRHLKCGDGFPCHKDNNGIKLLGKTDGKTQNPLGFEMFHTLFLLLWLTHAKVCQAAFPSIHPSIHPSIHPSIHPSIHPSIHPLASQDPHPAPAARSVRFDKHCKLNL

InterPro domains:
  IPR000242 Tyrosine-specific protein phosphatase, PTPase domain [PF00102] (1-179)
  IPR000242 Tyrosine-specific protein phosphatase, PTPase domain [PF00102] (239-460)
  IPR000242 Tyrosine-specific protein phosphatase, PTPase domain [PR00700] (77-94)
  IPR000242 Tyrosine-specific protein phosphatase, PTPase domain [PR00700] (116-134)
  IPR000242 Tyrosine-specific protein phosphatase, PTPase domain [PR00700] (147-162)
  IPR000242 Tyrosine-specific protein phosphatase, PTPase domain [PR00700] (163-173)
  IPR000242 Tyrosine-specific protein phosphatase, PTPase domain [PS50055] (1-180)
  IPR000242 Tyrosine-specific protein phosphatase, PTPase domain [PS50055] (212-489)
  IPR000242 Tyrosine-specific protein phosphatase, PTPase domain [SM00194] (1-182)
  IPR000242 Tyrosine-specific protein phosphatase, PTPase domain [SM00194] (211-469)
  IPR000387 Tyrosine-specific protein phosphatases domain [PS50056] (100-171)
  IPR000387 Tyrosine-specific protein phosphatases domain [PS50056] (388-460)
  IPR003595 Protein-tyrosine phosphatase, catalytic [SM00404] (78-179)
  IPR003595 Protein-tyrosine phosphatase, catalytic [SM00404] (368-476)
  IPR016130 Protein-tyrosine phosphatase, active site [PS00383] (119-129)
  IPR016130 Protein-tyrosine phosphatase, active site [PS00383] (413-423)
  IPR029021 Protein-tyrosine phosphatase-like [G3DSA:3.90.190.10] (1-189)
  IPR029021 Protein-tyrosine phosphatase-like [G3DSA:3.90.190.10] (190-466)
  IPR029021 Protein-tyrosine phosphatase-like [SSF52799] (1-186)
  IPR029021 Protein-tyrosine phosphatase-like [SSF52799] (182-461)

Secondary structure (DSSP, 8-state):
-GGGHHHHHHHHHHTT--EEEE-S-SEETTEE-S---S-SSEEEETTEEEEEEEEEE-SSEEEEEEEEEETT---EEEEEEEEE--S-SSS--S-SHHHHHHHHHHHHHS-TT----EEE-SSSSHHHHHHHHHHHHHHHHHHHS---HHHHHHHHHHHSTTSS-SHHHHHHHHHHHHHHHHH----EEHHHHHHHHHHHTPPPTTT---HHHHHHHHHHHSS----GGGGTTTTSGGGGGG-S-TTSPPPGGG--B---SS--S--B-SEEEE--SSSTT-EEEEEPPPTTTHHHHHHHHHHTTEEEEEE-S--BTTTTB---S-SSSEEEETTEEEEEEEEEEETTEEEEEEEEEETT-GGG-EEEEEEEEE--S-TT-SS-S-HHHHHHHHHHHHHHHHH-TTSS-EEEEEETTSSHHHHHHHHHHHHHHHHHHHSEE-HHHHHHHHHHH-TTBS-SHHHIIIIIHHHTTS-HHHHHHHHHHHHHTTS-------PPPP----------------------------------------------PPPP-------------------------------------SSHHHHHHHHHHHHHHHHHHTTTS--------------------------------------------------